Protein AF-0000000080721120 (afdb_homodimer)

Radius of gyration: 25.32 Å; Cα contacts (8 Å, |Δi|>4): 2034; chains: 2; bounding box: 53×66×63 Å

pLDDT: mean 97.7, std 1.68, range [83.12, 98.94]

Structure (mmCIF, N/CA/C/O backbone):
data_AF-0000000080721120-model_v1
#
loop_
_entity.id
_entity.type
_entity.pdbx_description
1 polymer 'Hydroxymethylglutaryl-CoA synthase'
#
loop_
_atom_site.group_PDB
_atom_site.id
_atom_site.type_symbol
_atom_site.label_atom_id
_atom_site.label_alt_id
_atom_site.label_comp_id
_atom_site.label_asym_id
_atom_site.label_entity_id
_atom_site.label_seq_id
_atom_site.pdbx_PDB_ins_code
_atom_site.Cartn_x
_atom_site.Cartn_y
_atom_site.Cartn_z
_atom_site.occupancy
_atom_site.B_iso_or_equiv
_atom_site.auth_seq_id
_atom_site.auth_comp_id
_atom_site.auth_asym_id
_atom_site.auth_atom_id
_atom_site.pdbx_PDB_model_num
ATOM 1 N N . MET A 1 1 ? 26.234 10.938 -1.074 1 83.12 1 MET A N 1
ATOM 2 C CA . MET A 1 1 ? 25.188 11.375 -1.995 1 83.12 1 MET A CA 1
ATOM 3 C C . MET A 1 1 ? 24.047 12.055 -1.243 1 83.12 1 MET A C 1
ATOM 5 O O . MET A 1 1 ? 23.625 11.586 -0.181 1 83.12 1 MET A O 1
ATOM 9 N N . LYS A 1 2 ? 23.641 13.203 -1.7 1 95.56 2 LYS A N 1
ATOM 10 C CA . LYS A 1 2 ? 22.578 13.984 -1.078 1 95.56 2 LYS A CA 1
ATOM 11 C C . LYS A 1 2 ? 21.219 13.672 -1.707 1 95.56 2 LYS A C 1
ATOM 13 O O . LYS A 1 2 ? 21.031 13.883 -2.906 1 95.56 2 LYS A O 1
ATOM 18 N N . VAL A 1 3 ? 20.359 13.062 -0.977 1 98.62 3 VAL A N 1
ATOM 19 C CA . VAL A 1 3 ? 19.016 12.734 -1.44 1 98.62 3 VAL A CA 1
ATOM 20 C C . VAL A 1 3 ? 17.984 13.406 -0.543 1 98.62 3 VAL A C 1
ATOM 22 O O . VAL A 1 3 ? 18.188 13.539 0.666 1 98.62 3 VAL A O 1
ATOM 25 N N . GLY A 1 4 ? 16.953 13.898 -1.173 1 98.81 4 GLY A N 1
ATOM 26 C CA . GLY A 1 4 ? 15.914 14.5 -0.346 1 98.81 4 GLY A CA 1
ATOM 27 C C . GLY A 1 4 ? 14.781 15.102 -1.154 1 98.81 4 GLY A C 1
ATOM 28 O O . GLY A 1 4 ? 14.492 14.648 -2.264 1 98.81 4 GLY A O 1
ATOM 29 N N . ILE A 1 5 ? 14.078 16.047 -0.546 1 98.94 5 ILE A N 1
ATOM 30 C CA . ILE A 1 5 ? 12.898 16.656 -1.138 1 98.94 5 ILE A CA 1
ATOM 31 C C . ILE A 1 5 ? 13.305 17.812 -2.047 1 98.94 5 ILE A C 1
ATOM 33 O O . ILE A 1 5 ? 13.938 18.766 -1.594 1 98.94 5 ILE A O 1
ATOM 37 N N . ASP A 1 6 ? 12.93 17.688 -3.316 1 98.88 6 ASP A N 1
ATOM 38 C CA . ASP A 1 6 ? 13.305 18.672 -4.328 1 98.88 6 ASP A CA 1
ATOM 39 C C . ASP A 1 6 ? 12.156 19.656 -4.59 1 98.88 6 ASP A C 1
ATOM 41 O O . ASP A 1 6 ? 12.398 20.828 -4.867 1 98.88 6 ASP A O 1
ATOM 45 N N . GLN A 1 7 ? 10.953 19.141 -4.625 1 98.88 7 GLN A N 1
ATOM 46 C CA . GLN A 1 7 ? 9.742 19.922 -4.824 1 98.88 7 GLN A CA 1
ATOM 47 C C . GLN A 1 7 ? 8.625 19.453 -3.891 1 98.88 7 GLN A C 1
ATOM 49 O O . GLN A 1 7 ? 8.609 18.297 -3.469 1 98.88 7 GLN A O 1
ATOM 54 N N . ILE A 1 8 ? 7.762 20.375 -3.58 1 98.88 8 ILE A N 1
ATOM 55 C CA . ILE A 1 8 ? 6.559 20.078 -2.811 1 98.88 8 ILE A CA 1
ATOM 56 C C . ILE A 1 8 ? 5.352 20.75 -3.467 1 98.88 8 ILE A C 1
ATOM 58 O O . ILE A 1 8 ? 5.414 21.922 -3.838 1 98.88 8 ILE A O 1
ATOM 62 N N . GLY A 1 9 ? 4.312 19.938 -3.727 1 98.75 9 GLY A N 1
ATOM 63 C CA . GLY A 1 9 ? 3.027 20.453 -4.172 1 98.75 9 GLY A CA 1
ATOM 64 C C . GLY A 1 9 ? 1.907 20.203 -3.182 1 98.75 9 GLY A C 1
ATOM 65 O O . GLY A 1 9 ? 1.893 19.156 -2.512 1 98.75 9 GLY A O 1
ATOM 66 N N . TYR A 1 10 ? 1 21.125 -3.156 1 97.94 10 TYR A N 1
ATOM 67 C CA . TYR A 1 10 ? -0.106 21.078 -2.205 1 97.94 10 TYR A CA 1
ATOM 68 C C . TYR A 1 10 ? -1.426 21.422 -2.891 1 97.94 10 TYR A C 1
ATOM 70 O O . TYR A 1 10 ? -1.459 22.203 -3.84 1 97.94 10 TYR A O 1
ATOM 78 N N . PHE A 1 11 ? -2.449 20.719 -2.482 1 98.75 11 PHE A N 1
ATOM 79 C CA . PHE A 1 11 ? -3.793 21.031 -2.961 1 98.75 11 PHE A CA 1
ATOM 80 C C . PHE A 1 11 ? -4.828 20.75 -1.877 1 98.75 11 PHE A C 1
ATOM 82 O O . PHE A 1 11 ? -4.699 19.781 -1.117 1 98.75 11 PHE A O 1
ATOM 89 N N . THR A 1 12 ? -5.824 21.609 -1.749 1 98.75 12 THR A N 1
ATOM 90 C CA . THR A 1 12 ? -7.016 21.406 -0.93 1 98.75 12 THR A CA 1
ATOM 91 C C . THR A 1 12 ? -8.273 21.844 -1.679 1 98.75 12 THR A C 1
ATOM 93 O O . THR A 1 12 ? -8.203 22.672 -2.584 1 98.75 12 THR A O 1
ATOM 96 N N . PRO A 1 13 ? -9.406 21.266 -1.405 1 98.06 13 PRO A N 1
ATOM 97 C CA . PRO A 1 13 ? -10.641 21.594 -2.121 1 98.06 13 PRO A CA 1
ATOM 98 C C . PRO A 1 13 ? -11.023 23.062 -1.999 1 98.06 13 PRO A C 1
ATOM 100 O O . PRO A 1 13 ? -10.539 23.766 -1.102 1 98.06 13 PRO A O 1
ATOM 103 N N . ASN A 1 14 ? -11.992 23.469 -2.803 1 98.44 14 ASN A N 1
ATOM 104 C CA . ASN A 1 14 ? -12.297 24.875 -2.934 1 98.44 14 ASN A CA 1
ATOM 105 C C . ASN A 1 14 ? -13.414 25.297 -1.982 1 98.44 14 ASN A C 1
ATOM 107 O O . ASN A 1 14 ? -14.062 26.328 -2.197 1 98.44 14 ASN A O 1
ATOM 111 N N . LYS A 1 15 ? -13.68 24.547 -0.916 1 98.88 15 LYS A N 1
ATOM 112 C CA . LYS A 1 15 ? -14.727 24.844 0.058 1 98.88 15 LYS A CA 1
ATOM 113 C C . LYS A 1 15 ? -14.234 24.609 1.483 1 98.88 15 LYS A C 1
ATOM 115 O O . LYS A 1 15 ? -13.375 23.75 1.715 1 98.88 15 LYS A O 1
ATOM 120 N N . TYR A 1 16 ? -14.781 25.328 2.42 1 98.75 16 TYR A N 1
ATOM 121 C CA . TYR A 1 16 ? -14.422 25.141 3.818 1 98.75 16 TYR A CA 1
ATOM 122 C C . TYR A 1 16 ? -15.57 25.531 4.742 1 98.75 16 TYR A C 1
ATOM 124 O O . TYR A 1 16 ? -16.516 26.188 4.312 1 98.75 16 TYR A O 1
ATOM 132 N N . VAL A 1 17 ? -15.477 25.016 5.934 1 98.5 17 VAL A N 1
ATOM 133 C CA . VAL A 1 17 ? -16.344 25.438 7.035 1 98.5 17 VAL A CA 1
ATOM 134 C C . VAL A 1 17 ? -15.523 26.203 8.07 1 98.5 17 VAL A C 1
ATOM 136 O O . VAL A 1 17 ? -14.391 25.828 8.383 1 98.5 17 VAL A O 1
ATOM 139 N N . ASP A 1 18 ? -16.141 27.266 8.516 1 98.69 18 ASP A N 1
ATOM 140 C CA . ASP A 1 18 ? -15.531 28.031 9.609 1 98.69 18 ASP A CA 1
ATOM 141 C C . ASP A 1 18 ? -15.758 27.344 10.953 1 98.69 18 ASP A C 1
ATOM 143 O O . ASP A 1 18 ? -16.891 27.016 11.305 1 98.69 18 ASP A O 1
ATOM 147 N N . MET A 1 19 ? -14.719 27.297 11.734 1 98.56 19 MET A N 1
ATOM 148 C CA . MET A 1 19 ? -14.82 26.484 12.945 1 98.56 19 MET A CA 1
ATOM 149 C C . MET A 1 19 ? -15.672 27.188 14 1 98.56 19 MET A C 1
ATOM 151 O O . MET A 1 19 ? -16.266 26.531 14.859 1 98.56 19 MET A O 1
ATOM 155 N N . VAL A 1 20 ? -15.695 28.484 13.961 1 98.75 20 VAL A N 1
ATOM 156 C CA . VAL A 1 20 ? -16.594 29.219 14.852 1 98.75 20 VAL A CA 1
ATOM 157 C C . VAL A 1 20 ? -18.047 28.891 14.508 1 98.75 20 VAL A C 1
ATOM 159 O O . VAL A 1 20 ? -18.859 28.641 15.398 1 98.75 20 VAL A O 1
ATOM 162 N N . ASP A 1 21 ? -18.359 28.922 13.172 1 98.75 21 ASP A N 1
ATOM 163 C CA . ASP A 1 21 ? -19.703 28.578 12.727 1 98.75 21 ASP A CA 1
ATOM 164 C C . ASP A 1 21 ? -20.062 27.156 13.141 1 98.75 21 ASP A C 1
ATOM 166 O O . ASP A 1 21 ? -21.188 26.891 13.57 1 98.75 21 ASP A O 1
ATOM 170 N N . LEU A 1 22 ? -19.125 26.25 13 1 98.81 22 LEU A N 1
ATOM 171 C CA . LEU A 1 22 ? -19.359 24.859 13.383 1 98.81 22 LEU A CA 1
ATOM 172 C C . LEU A 1 22 ? -19.609 24.75 14.883 1 98.81 22 LEU A C 1
ATOM 174 O O . LEU A 1 22 ? -20.516 24.016 15.312 1 98.81 22 LEU A O 1
ATOM 178 N N . ALA A 1 23 ? -18.781 25.422 15.656 1 98.62 23 ALA A N 1
ATOM 179 C CA . ALA A 1 23 ? -18.953 25.391 17.109 1 98.62 23 ALA A CA 1
ATOM 180 C C . ALA A 1 23 ? -20.344 25.875 17.5 1 98.62 23 ALA A C 1
ATOM 182 O O . ALA A 1 23 ? -21.016 25.25 18.344 1 98.62 23 ALA A O 1
ATOM 183 N N . HIS A 1 24 ? -20.766 26.922 16.891 1 98.56 24 HIS A N 1
ATOM 184 C CA . HIS A 1 24 ? -22.094 27.453 17.203 1 98.56 24 HIS A CA 1
ATOM 185 C C . HIS A 1 24 ? -23.188 26.453 16.812 1 98.56 24 HIS A C 1
ATOM 187 O O . HIS A 1 24 ? -24.125 26.219 17.594 1 98.56 24 HIS A O 1
ATOM 193 N N . ALA A 1 25 ? -23.047 25.906 15.656 1 98.44 25 ALA A N 1
ATOM 194 C CA . ALA A 1 25 ? -24.031 24.953 15.18 1 98.44 25 ALA A CA 1
ATOM 195 C C . ALA A 1 25 ? -24.094 23.719 16.078 1 98.44 25 ALA A C 1
ATOM 197 O O . ALA A 1 25 ? -25.109 23.047 16.156 1 98.44 25 ALA A O 1
ATOM 198 N N . ARG A 1 26 ? -22.984 23.469 16.781 1 98.25 26 ARG A N 1
ATOM 199 C CA . ARG A 1 26 ? -22.906 22.312 17.672 1 98.25 26 ARG A CA 1
ATOM 200 C C . ARG A 1 26 ? -23.141 22.719 19.125 1 98.25 26 ARG A C 1
ATOM 202 O O . ARG A 1 26 ? -22.953 21.922 20.047 1 98.25 26 ARG A O 1
ATOM 209 N N . ASN A 1 27 ? -23.438 23.859 19.359 1 98 27 ASN A N 1
ATOM 210 C CA . ASN A 1 27 ? -23.688 24.406 20.688 1 98 27 ASN A CA 1
ATOM 211 C C . ASN A 1 27 ? -22.469 24.266 21.594 1 98 27 ASN A C 1
ATOM 213 O O . ASN A 1 27 ? -22.594 23.812 22.734 1 98 27 ASN A O 1
ATOM 217 N N . GLN A 1 28 ? -21.359 24.531 20.984 1 98.06 28 GLN A N 1
ATOM 218 C CA . GLN A 1 28 ? -20.094 24.484 21.734 1 98.06 28 GLN A CA 1
ATOM 219 C C . GLN A 1 28 ? -19.453 25.875 21.797 1 98.06 28 GLN A C 1
ATOM 221 O O . GLN A 1 28 ? -19.703 26.719 20.938 1 98.06 28 GLN A O 1
ATOM 226 N N . ASP A 1 29 ? -18.641 26.094 22.812 1 98.25 29 ASP A N 1
ATOM 227 C CA . ASP A 1 29 ? -17.766 27.266 22.875 1 98.25 29 ASP A CA 1
ATOM 228 C C . ASP A 1 29 ? -16.75 27.25 21.734 1 98.25 29 ASP A C 1
ATOM 230 O O . ASP A 1 29 ? -15.992 26.297 21.594 1 98.25 29 ASP A O 1
ATOM 234 N N . PRO A 1 30 ? -16.766 28.312 20.906 1 98.31 30 PRO A N 1
ATOM 235 C CA . PRO A 1 30 ? -15.812 28.344 19.797 1 98.31 30 PRO A CA 1
ATOM 236 C C . PRO A 1 30 ? -14.375 28.094 20.25 1 98.31 30 PRO A C 1
ATOM 238 O O . PRO A 1 30 ? -13.57 27.531 19.484 1 98.31 30 PRO A O 1
ATOM 241 N N . ASN A 1 31 ? -14.047 28.422 21.422 1 98.31 31 ASN A N 1
ATOM 242 C CA . ASN A 1 31 ? -12.688 28.266 21.938 1 98.31 31 ASN A CA 1
ATOM 243 C C . ASN A 1 31 ? -12.32 26.797 22.078 1 98.31 31 ASN A C 1
ATOM 245 O O . ASN A 1 31 ? -11.141 26.438 22.094 1 98.31 31 ASN A O 1
ATOM 249 N N . LYS A 1 32 ? -13.258 25.953 22.297 1 97.81 32 LYS A N 1
ATOM 250 C CA . LYS A 1 32 ? -12.992 24.516 22.297 1 97.81 32 LYS A CA 1
ATOM 251 C C . LYS A 1 32 ? -12.383 24.062 20.969 1 97.81 32 LYS A C 1
ATOM 253 O O . LYS A 1 32 ? -11.531 23.172 20.953 1 97.81 32 LYS A O 1
ATOM 258 N N . PHE A 1 33 ? -12.82 24.688 19.906 1 98.06 33 PHE A N 1
ATOM 259 C CA . PHE A 1 33 ? -12.32 24.312 18.578 1 98.06 33 PHE A CA 1
ATOM 260 C C . PHE A 1 33 ? -11.078 25.125 18.219 1 98.06 33 PHE A C 1
ATOM 262 O O . PHE A 1 33 ? -10.086 24.562 17.766 1 98.06 33 PHE A O 1
ATOM 269 N N . LEU A 1 34 ? -11.078 26.453 18.484 1 98.06 34 LEU A N 1
ATOM 270 C CA . LEU A 1 34 ? -10.016 27.359 18.062 1 98.06 34 LEU A CA 1
ATOM 271 C C . LEU A 1 34 ? -8.766 27.156 18.906 1 98.06 34 LEU A C 1
ATOM 273 O O . LEU A 1 34 ? -7.645 27.234 18.391 1 98.06 34 LEU A O 1
ATOM 277 N N . ILE A 1 35 ? -8.961 26.969 20.234 1 97.25 35 ILE A N 1
ATOM 278 C CA . ILE A 1 35 ? -7.84 26.844 21.156 1 97.25 35 ILE A CA 1
ATOM 279 C C . ILE A 1 35 ? -7.672 25.375 21.562 1 97.25 35 ILE A C 1
ATOM 281 O O . ILE A 1 35 ? -6.57 24.828 21.5 1 97.25 35 ILE A O 1
ATOM 285 N N . GLY A 1 36 ? -8.703 24.703 21.953 1 97.06 36 GLY A N 1
ATOM 286 C CA . GLY A 1 36 ? -8.664 23.344 22.453 1 97.06 36 GLY A CA 1
ATOM 287 C C . GLY A 1 36 ? -8.211 22.344 21.406 1 97.06 36 GLY A C 1
ATOM 288 O O . GLY A 1 36 ? -7.504 21.375 21.734 1 97.06 36 GLY A O 1
ATOM 289 N N . ILE A 1 37 ? -8.648 22.531 20.203 1 96.94 37 ILE A N 1
ATOM 290 C CA . ILE A 1 37 ? -8.273 21.672 19.078 1 96.94 37 ILE A CA 1
ATOM 291 C C . ILE A 1 37 ? -7.195 22.359 18.234 1 96.94 37 ILE A C 1
ATOM 293 O O . ILE A 1 37 ? -6.266 21.719 17.75 1 96.94 37 ILE A O 1
ATOM 297 N N . GLY A 1 38 ? -7.309 23.641 18.125 1 98.06 38 GLY A N 1
ATOM 298 C CA . GLY A 1 38 ? -6.336 24.438 17.391 1 98.06 38 GLY A CA 1
ATOM 299 C C . GLY A 1 38 ? -6.652 24.531 15.906 1 98.06 38 GLY A C 1
ATOM 300 O O . GLY A 1 38 ? -5.75 24.688 15.078 1 98.06 38 GLY A O 1
ATOM 301 N N . GLN A 1 39 ? -8 24.438 15.516 1 98.31 39 GLN A N 1
ATOM 302 C CA . GLN A 1 39 ? -8.414 24.5 14.117 1 98.31 39 GLN A CA 1
ATOM 303 C C . GLN A 1 39 ? -9.227 25.75 13.836 1 98.31 39 GLN A C 1
ATOM 305 O O . GLN A 1 39 ? -10.078 26.141 14.633 1 98.31 39 GLN A O 1
ATOM 310 N N . LYS A 1 40 ? -8.922 26.375 12.703 1 98.69 40 LYS A N 1
ATOM 311 C CA . LYS A 1 40 ? -9.602 27.609 12.336 1 98.69 40 LYS A CA 1
ATOM 312 C C . LYS A 1 40 ? -10.641 27.359 11.25 1 98.69 40 LYS A C 1
ATOM 314 O O . LYS A 1 40 ? -11.727 27.938 11.273 1 98.69 40 LYS A O 1
ATOM 319 N N . LYS A 1 41 ? -10.289 26.609 10.281 1 98.75 41 LYS A N 1
ATOM 320 C CA . LYS A 1 41 ? -11.156 26.203 9.18 1 98.75 41 LYS A CA 1
ATOM 321 C C . LYS A 1 41 ? -11.031 24.719 8.898 1 98.75 41 LYS A C 1
ATOM 323 O O . LYS A 1 41 ? -10.094 24.062 9.359 1 98.75 41 LYS A O 1
ATOM 328 N N . MET A 1 42 ? -11.984 24.172 8.242 1 98.69 42 MET A N 1
ATOM 329 C CA . MET A 1 42 ? -12.023 22.766 7.84 1 98.69 42 MET A CA 1
ATOM 330 C C . MET A 1 42 ? -12.352 22.641 6.355 1 98.69 42 MET A C 1
ATOM 332 O O . MET A 1 42 ? -13.422 23.062 5.914 1 98.69 42 MET A O 1
ATOM 336 N N . SER A 1 43 ? -11.438 22.109 5.609 1 98.81 43 SER A N 1
ATOM 337 C CA . SER A 1 43 ? -11.672 21.922 4.184 1 98.81 43 SER A CA 1
ATOM 338 C C . SER A 1 43 ? -12.719 20.844 3.938 1 98.81 43 SER A C 1
ATOM 340 O O . SER A 1 43 ? -12.758 19.828 4.648 1 98.81 43 SER A O 1
ATOM 342 N N . VAL A 1 44 ? -13.57 21.094 2.947 1 98.75 44 VAL A N 1
ATOM 343 C CA . VAL A 1 44 ? -14.656 20.172 2.613 1 98.75 44 VAL A CA 1
ATOM 344 C C . VAL A 1 44 ? -14.539 19.75 1.152 1 98.75 44 VAL A C 1
ATOM 346 O O . VAL A 1 44 ? -14.531 20.594 0.251 1 98.75 44 VAL A O 1
ATOM 349 N N . ALA A 1 45 ? -14.383 18.484 0.951 1 98.12 45 ALA A N 1
ATOM 350 C CA . ALA A 1 45 ? -14.359 17.938 -0.402 1 98.12 45 ALA A CA 1
ATOM 351 C C . ALA A 1 45 ? -15.758 17.516 -0.849 1 98.12 45 ALA A C 1
ATOM 353 O O . ALA A 1 45 ? -16.406 16.688 -0.208 1 98.12 45 ALA A O 1
ATOM 354 N N . ASP A 1 46 ? -16.25 18.125 -1.881 1 98.06 46 ASP A N 1
ATOM 355 C CA . ASP A 1 46 ? -17.5 17.625 -2.439 1 98.06 46 ASP A CA 1
ATOM 356 C C . ASP A 1 46 ? -17.281 16.359 -3.266 1 98.06 46 ASP A C 1
ATOM 358 O O . ASP A 1 46 ? -16.141 15.93 -3.443 1 98.06 46 ASP A O 1
ATOM 362 N N . PRO A 1 47 ? -18.266 15.695 -3.797 1 97.19 47 PRO A N 1
ATOM 363 C CA . PRO A 1 47 ? -18.141 14.375 -4.422 1 97.19 47 PRO A CA 1
ATOM 364 C C . PRO A 1 47 ? -17.219 14.391 -5.637 1 97.19 47 PRO A C 1
ATOM 366 O O . PRO A 1 47 ? -16.75 13.336 -6.086 1 97.19 47 PRO A O 1
ATOM 369 N N . THR A 1 48 ? -16.891 15.547 -6.176 1 97.94 48 THR A N 1
ATOM 370 C CA . THR A 1 48 ? -16.078 15.602 -7.379 1 97.94 48 THR A CA 1
ATOM 371 C C . THR A 1 48 ? -14.594 15.68 -7.023 1 97.94 48 THR A C 1
ATOM 373 O O . THR A 1 48 ? -13.734 15.625 -7.906 1 97.94 48 THR A O 1
ATOM 376 N N . GLN A 1 49 ? -14.258 15.82 -5.781 1 97.62 49 GLN A N 1
ATOM 377 C CA . GLN A 1 49 ? -12.867 15.789 -5.344 1 97.62 49 GLN A CA 1
ATOM 378 C C . GLN A 1 49 ? -12.602 14.594 -4.434 1 97.62 49 GLN A C 1
ATOM 380 O O . GLN A 1 49 ? -13.211 14.469 -3.369 1 97.62 49 GLN A O 1
ATOM 385 N N . ASP A 1 50 ? -11.781 13.727 -4.906 1 97.62 50 ASP A N 1
ATOM 386 C CA . ASP A 1 50 ? -11.383 12.578 -4.094 1 97.62 50 ASP A CA 1
ATOM 387 C C . ASP A 1 50 ? -9.859 12.5 -3.959 1 97.62 50 ASP A C 1
ATOM 389 O O . ASP A 1 50 ? -9.148 13.43 -4.348 1 97.62 50 ASP A O 1
ATOM 393 N N . ALA A 1 51 ? -9.375 11.5 -3.295 1 98.25 51 ALA A N 1
ATOM 394 C CA . ALA A 1 51 ? -7.949 11.375 -3.016 1 98.25 51 ALA A CA 1
ATOM 395 C C . ALA A 1 51 ? -7.129 11.453 -4.301 1 98.25 51 ALA A C 1
ATOM 397 O O . ALA A 1 51 ? -6.086 12.109 -4.344 1 98.25 51 ALA A O 1
ATOM 398 N N . VAL A 1 52 ? -7.602 10.789 -5.375 1 98.69 52 VAL A N 1
ATOM 399 C CA . VAL A 1 52 ? -6.855 10.711 -6.625 1 98.69 52 VAL A CA 1
ATOM 400 C C . VAL A 1 52 ? -6.805 12.086 -7.285 1 98.69 52 VAL A C 1
ATOM 402 O O . VAL A 1 52 ? -5.727 12.57 -7.645 1 98.69 52 VAL A O 1
ATOM 405 N N . SER A 1 53 ? -7.973 12.734 -7.434 1 98.69 53 SER A N 1
ATOM 406 C CA . SER A 1 53 ? -7.996 14.039 -8.086 1 98.69 53 SER A CA 1
ATOM 407 C C . SER A 1 53 ? -7.176 15.062 -7.305 1 98.69 53 SER A C 1
ATOM 409 O O . SER A 1 53 ? -6.453 15.867 -7.895 1 98.69 53 SER A O 1
ATOM 411 N N . MET A 1 54 ? -7.246 15.039 -5.996 1 98.81 54 MET A N 1
ATOM 412 C CA . MET A 1 54 ? -6.453 15.961 -5.191 1 98.81 54 MET A CA 1
ATOM 413 C C . MET A 1 54 ? -4.965 15.688 -5.355 1 98.81 54 MET A C 1
ATOM 415 O O . MET A 1 54 ? -4.156 16.609 -5.402 1 98.81 54 MET A O 1
ATOM 419 N N . GLY A 1 55 ? -4.625 14.383 -5.418 1 98.88 55 GLY A N 1
ATOM 420 C CA . GLY A 1 55 ? -3.232 14.031 -5.645 1 98.88 55 GLY A CA 1
ATOM 421 C C . GLY A 1 55 ? -2.697 14.531 -6.973 1 98.88 55 GLY A C 1
ATOM 422 O O . GLY A 1 55 ? -1.568 15.016 -7.051 1 98.88 55 GLY A O 1
ATOM 423 N N . ILE A 1 56 ? -3.527 14.391 -8.023 1 98.88 56 ILE A N 1
ATOM 424 C CA . ILE A 1 56 ? -3.16 14.914 -9.336 1 98.88 56 ILE A CA 1
ATOM 425 C C . ILE A 1 56 ? -2.914 16.422 -9.242 1 98.88 56 ILE A C 1
ATOM 427 O O . ILE A 1 56 ? -1.865 16.906 -9.672 1 98.88 56 ILE A O 1
ATOM 431 N N . ASN A 1 57 ? -3.846 17.109 -8.656 1 98.88 57 ASN A N 1
ATOM 432 C CA . ASN A 1 57 ? -3.787 18.562 -8.586 1 98.88 57 ASN A CA 1
ATOM 433 C C . ASN A 1 57 ? -2.592 19.047 -7.762 1 98.88 57 ASN A C 1
ATOM 435 O O . ASN A 1 57 ? -1.976 20.062 -8.078 1 98.88 57 ASN A O 1
ATOM 439 N N . ALA A 1 58 ? -2.266 18.344 -6.68 1 98.88 58 ALA A N 1
ATOM 440 C CA . ALA A 1 58 ? -1.093 18.703 -5.883 1 98.88 58 ALA A CA 1
ATOM 441 C C . ALA A 1 58 ? 0.188 18.562 -6.703 1 98.88 58 ALA A C 1
ATOM 443 O O . ALA A 1 58 ? 1.086 19.406 -6.605 1 98.88 58 ALA A O 1
ATOM 444 N N . THR A 1 59 ? 0.274 17.516 -7.48 1 98.94 59 THR A N 1
ATOM 445 C CA . THR A 1 59 ? 1.484 17.234 -8.25 1 98.94 59 THR A CA 1
ATOM 446 C C . THR A 1 59 ? 1.625 18.219 -9.406 1 98.94 59 THR A C 1
ATOM 448 O O . THR A 1 59 ? 2.738 18.609 -9.766 1 98.94 59 THR A O 1
ATOM 451 N N . LEU A 1 60 ? 0.499 18.656 -9.93 1 98.25 60 LEU A N 1
ATOM 452 C CA . LEU A 1 60 ? 0.504 19.609 -11.039 1 98.25 60 LEU A CA 1
ATOM 453 C C . LEU A 1 60 ? 1.125 20.938 -10.625 1 98.25 60 LEU A C 1
ATOM 455 O O . LEU A 1 60 ? 1.529 21.719 -11.477 1 98.25 60 LEU A O 1
ATOM 459 N N . ARG A 1 61 ? 1.245 21.156 -9.32 1 97.81 61 ARG A N 1
ATOM 460 C CA . ARG A 1 61 ? 1.819 22.406 -8.812 1 97.81 61 ARG A CA 1
ATOM 461 C C . ARG A 1 61 ? 3.289 22.516 -9.195 1 97.81 61 ARG A C 1
ATOM 463 O O . ARG A 1 61 ? 3.836 23.625 -9.234 1 97.81 61 ARG A O 1
ATOM 470 N N . TYR A 1 62 ? 3.953 21.359 -9.492 1 98.25 62 TYR A N 1
ATOM 471 C CA . TYR A 1 62 ? 5.375 21.469 -9.789 1 98.25 62 TYR A CA 1
ATOM 472 C C . TYR A 1 62 ? 5.75 20.625 -11 1 98.25 62 TYR A C 1
ATOM 474 O O . TYR A 1 62 ? 6.918 20.578 -11.391 1 98.25 62 TYR A O 1
ATOM 482 N N . ILE A 1 63 ? 4.836 19.953 -11.656 1 98.19 63 ILE A N 1
ATOM 483 C CA . ILE A 1 63 ? 5.137 18.938 -12.656 1 98.19 63 ILE A CA 1
ATOM 484 C C . ILE A 1 63 ? 5.828 19.578 -13.859 1 98.19 63 ILE A C 1
ATOM 486 O O . ILE A 1 63 ? 6.656 18.953 -14.516 1 98.19 63 ILE A O 1
ATOM 490 N N . ASP A 1 64 ? 5.539 20.828 -14.125 1 96.75 64 ASP A N 1
ATOM 491 C CA . ASP A 1 64 ? 6.121 21.531 -15.266 1 96.75 64 ASP A CA 1
ATOM 492 C C . ASP A 1 64 ? 7.531 22.016 -14.945 1 96.75 64 ASP A C 1
ATOM 494 O O . ASP A 1 64 ? 8.25 22.484 -15.836 1 96.75 64 ASP A O 1
ATOM 498 N N . LYS A 1 65 ? 7.977 21.891 -13.688 1 96.5 65 LYS A N 1
ATOM 499 C CA . LYS A 1 65 ? 9.289 22.375 -13.258 1 96.5 65 LYS A CA 1
ATOM 500 C C . LYS A 1 65 ? 10.312 21.25 -13.258 1 96.5 65 LYS A C 1
ATOM 502 O O . LYS A 1 65 ? 11.492 21.469 -12.992 1 96.5 65 LYS A O 1
ATOM 507 N N . ILE A 1 66 ? 9.844 20.062 -13.586 1 97.38 66 ILE A N 1
ATOM 508 C CA . ILE A 1 66 ? 10.766 18.938 -13.469 1 97.38 66 ILE A CA 1
ATOM 509 C C . ILE A 1 66 ? 10.891 18.234 -14.812 1 97.38 66 ILE A C 1
ATOM 511 O O . ILE A 1 66 ? 10.062 18.438 -15.703 1 97.38 66 ILE A O 1
ATOM 515 N N . ASP A 1 67 ? 11.961 17.453 -14.984 1 97.88 67 ASP A N 1
ATOM 516 C CA . ASP A 1 67 ? 12.125 16.562 -16.125 1 97.88 67 ASP A CA 1
ATOM 517 C C . ASP A 1 67 ? 11.367 15.258 -15.914 1 97.88 67 ASP A C 1
ATOM 519 O O . ASP A 1 67 ? 11.891 14.32 -15.312 1 97.88 67 ASP A O 1
ATOM 523 N N . LYS A 1 68 ? 10.227 15.125 -16.5 1 97.62 68 LYS A N 1
ATOM 524 C CA . LYS A 1 68 ? 9.359 13.969 -16.297 1 97.62 68 LYS A CA 1
ATOM 525 C C . LYS A 1 68 ? 10.047 12.68 -16.734 1 97.62 68 LYS A C 1
ATOM 527 O O . LYS A 1 68 ? 9.727 11.602 -16.25 1 97.62 68 LYS A O 1
ATOM 532 N N . SER A 1 69 ? 10.914 12.758 -17.641 1 97.81 69 SER A N 1
ATOM 533 C CA . SER A 1 69 ? 11.562 11.57 -18.188 1 97.81 69 SER A CA 1
ATOM 534 C C . SER A 1 69 ? 12.477 10.914 -17.172 1 97.81 69 SER A C 1
ATOM 536 O O . SER A 1 69 ? 12.875 9.758 -17.328 1 97.81 69 SER A O 1
ATOM 538 N N . LYS A 1 70 ? 12.797 11.648 -16.078 1 98.31 70 LYS A N 1
ATOM 539 C CA . LYS A 1 70 ? 13.688 11.125 -15.055 1 98.31 70 LYS A CA 1
ATOM 540 C C . LYS A 1 70 ? 12.898 10.43 -13.945 1 98.31 70 LYS A C 1
ATOM 542 O O . LYS A 1 70 ? 13.477 9.734 -13.109 1 98.31 70 LYS A O 1
ATOM 547 N N . VAL A 1 71 ? 11.609 10.594 -14.008 1 98.75 71 VAL A N 1
ATOM 548 C CA . VAL A 1 71 ? 10.797 9.969 -12.969 1 98.75 71 VAL A CA 1
ATOM 549 C C . VAL A 1 71 ? 10.797 8.453 -13.156 1 98.75 71 VAL A C 1
ATOM 551 O O . VAL A 1 71 ? 10.438 7.953 -14.227 1 98.75 71 VAL A O 1
ATOM 554 N N . GLY A 1 72 ? 11.211 7.73 -12.141 1 98.56 72 GLY A N 1
ATOM 555 C CA . GLY A 1 72 ? 11.258 6.281 -12.234 1 98.56 72 GLY A CA 1
ATOM 556 C C . GLY A 1 72 ? 10.305 5.59 -11.273 1 98.56 72 GLY A C 1
ATOM 557 O O . GLY A 1 72 ? 10.031 4.395 -11.422 1 98.56 72 GLY A O 1
ATOM 558 N N . LEU A 1 73 ? 9.781 6.344 -10.32 1 98.81 73 LEU A N 1
ATOM 559 C CA . LEU A 1 73 ? 8.953 5.766 -9.266 1 98.81 73 LEU A CA 1
ATOM 560 C C . LEU A 1 73 ? 7.836 6.719 -8.867 1 98.81 73 LEU A C 1
ATOM 562 O O . LEU A 1 73 ? 8.07 7.918 -8.68 1 98.81 73 LEU A O 1
ATOM 566 N N . LEU A 1 74 ? 6.613 6.254 -8.836 1 98.94 74 LEU A N 1
ATOM 567 C CA . LEU A 1 74 ? 5.445 6.992 -8.367 1 98.94 74 LEU A CA 1
ATOM 568 C C . LEU A 1 74 ? 4.715 6.223 -7.273 1 98.94 74 LEU A C 1
ATOM 570 O O . LEU A 1 74 ? 4.211 5.121 -7.512 1 98.94 74 LEU A O 1
ATOM 574 N N . ILE A 1 75 ? 4.664 6.797 -6.07 1 98.94 75 ILE A N 1
ATOM 575 C CA . ILE A 1 75 ? 4.012 6.148 -4.938 1 98.94 75 ILE A CA 1
ATOM 576 C C . ILE A 1 75 ? 2.846 7.004 -4.453 1 98.94 75 ILE A C 1
ATOM 578 O O . ILE A 1 75 ? 2.998 8.211 -4.25 1 98.94 75 ILE A O 1
ATOM 582 N N . PHE A 1 76 ? 1.725 6.391 -4.328 1 98.88 76 PHE A N 1
ATOM 583 C CA . PHE A 1 76 ? 0.519 7.039 -3.826 1 98.88 76 PHE A CA 1
ATOM 584 C C . PHE A 1 76 ? 0.166 6.52 -2.438 1 98.88 76 PHE A C 1
ATOM 586 O O . PHE A 1 76 ? -0.226 5.359 -2.283 1 98.88 76 PHE A O 1
ATOM 593 N N . GLY A 1 77 ? 0.359 7.348 -1.362 1 98.69 77 GLY A N 1
ATOM 594 C CA . GLY A 1 77 ? -0.053 7.02 -0.008 1 98.69 77 GLY A CA 1
ATOM 595 C C . GLY A 1 77 ? -1.416 7.578 0.354 1 98.69 77 GLY A C 1
ATOM 596 O O . GLY A 1 77 ? -1.651 8.781 0.233 1 98.69 77 GLY A O 1
ATOM 597 N N . THR A 1 78 ? -2.346 6.699 0.836 1 98.12 78 THR A N 1
ATOM 598 C CA . THR A 1 78 ? -3.678 7.18 1.191 1 98.12 78 THR A CA 1
ATOM 599 C C . THR A 1 78 ? -4.312 6.281 2.25 1 98.12 78 THR A C 1
ATOM 601 O O . THR A 1 78 ? -4.035 5.078 2.297 1 98.12 78 THR A O 1
ATOM 604 N N . GLU A 1 79 ? -5.043 6.879 3.15 1 95 79 GLU A N 1
ATOM 605 C CA . GLU A 1 79 ? -5.918 6.18 4.09 1 95 79 GLU A CA 1
ATOM 606 C C . GLU A 1 79 ? -7.227 5.766 3.424 1 95 79 GLU A C 1
ATOM 608 O O . GLU A 1 79 ? -7.797 4.727 3.756 1 95 79 GLU A O 1
ATOM 613 N N . SER A 1 80 ? -7.672 6.445 2.41 1 87.38 80 SER A N 1
ATOM 614 C CA . SER A 1 80 ? -8.977 6.297 1.766 1 87.38 80 SER A CA 1
ATOM 615 C C . SER A 1 80 ? -8.82 5.898 0.301 1 87.38 80 SER A C 1
ATOM 617 O O . SER A 1 80 ? -9.094 6.703 -0.595 1 87.38 80 SER A O 1
ATOM 619 N N . SER A 1 81 ? -8.469 4.633 0.154 1 93.25 81 SER A N 1
ATOM 620 C CA . SER A 1 81 ? -8.305 4.176 -1.223 1 93.25 81 SER A CA 1
ATOM 621 C C . SER A 1 81 ? -9.633 4.172 -1.967 1 93.25 81 SER A C 1
ATOM 623 O O . SER A 1 81 ? -10.695 4.016 -1.356 1 93.25 81 SER A O 1
ATOM 625 N N . VAL A 1 82 ? -9.578 4.312 -3.279 1 94.81 82 VAL A N 1
ATOM 626 C CA . VAL A 1 82 ? -10.805 4.457 -4.062 1 94.81 82 VAL A CA 1
ATOM 627 C C . VAL A 1 82 ? -11.172 3.115 -4.691 1 94.81 82 VAL A C 1
ATOM 629 O O . VAL A 1 82 ? -12.266 2.967 -5.254 1 94.81 82 VAL A O 1
ATOM 632 N N . ASP A 1 83 ? -10.312 2.188 -4.609 1 95.94 83 ASP A N 1
ATOM 633 C CA . ASP A 1 83 ? -10.445 0.855 -5.188 1 95.94 83 ASP A CA 1
ATOM 634 C C . ASP A 1 83 ? -9.641 -0.172 -4.395 1 95.94 83 ASP A C 1
ATOM 636 O O . ASP A 1 83 ? -8.562 0.14 -3.879 1 95.94 83 ASP A O 1
ATOM 640 N N . GLN A 1 84 ? -10.156 -1.43 -4.312 1 95.25 84 GLN A N 1
ATOM 641 C CA . GLN A 1 84 ? -9.453 -2.459 -3.547 1 95.25 84 GLN A CA 1
ATOM 642 C C . GLN A 1 84 ? -8.312 -3.064 -4.355 1 95.25 84 GLN A C 1
ATOM 644 O O . GLN A 1 84 ? -7.391 -3.658 -3.791 1 95.25 84 GLN A O 1
ATOM 649 N N . SER A 1 85 ? -8.398 -2.93 -5.652 1 96.38 85 SER A N 1
ATOM 650 C CA . SER A 1 85 ? -7.434 -3.615 -6.508 1 96.38 85 SER A CA 1
ATOM 651 C C . SER A 1 85 ? -6.535 -2.619 -7.238 1 96.38 85 SER A C 1
ATOM 653 O O . SER A 1 85 ? -5.312 -2.666 -7.102 1 96.38 85 SER A O 1
ATOM 655 N N . LYS A 1 86 ? -7.137 -1.728 -7.957 1 96.5 86 LYS A N 1
ATOM 656 C CA . LYS A 1 86 ? -6.387 -0.777 -8.773 1 96.5 86 LYS A CA 1
ATOM 657 C C . LYS A 1 86 ? -5.863 0.381 -7.926 1 96.5 86 LYS A C 1
ATOM 659 O O . LYS A 1 86 ? -6.625 1.006 -7.184 1 96.5 86 LYS A O 1
ATOM 664 N N . SER A 1 87 ? -4.617 0.662 -8.039 1 97.06 87 SER A N 1
ATOM 665 C CA . SER A 1 87 ? -3.99 1.738 -7.277 1 97.06 87 SER A CA 1
ATOM 666 C C . SER A 1 87 ? -4.395 3.105 -7.82 1 97.06 87 SER A C 1
ATOM 668 O O . SER A 1 87 ? -4.613 3.262 -9.023 1 97.06 87 SER A O 1
ATOM 670 N N . GLY A 1 88 ? -4.426 4.078 -6.91 1 97.44 88 GLY A N 1
ATOM 671 C CA . GLY A 1 88 ? -4.629 5.461 -7.32 1 97.44 88 GLY A CA 1
ATOM 672 C C . GLY A 1 88 ? -3.479 6.016 -8.141 1 97.44 88 GLY A C 1
ATOM 673 O O . GLY A 1 88 ? -3.674 6.91 -8.961 1 97.44 88 GLY A O 1
ATOM 674 N N . SER A 1 89 ? -2.309 5.434 -7.98 1 98.25 89 SER A N 1
ATOM 675 C CA . SER A 1 89 ? -1.104 5.926 -8.641 1 98.25 89 SER A CA 1
ATOM 676 C C . SER A 1 89 ? -1.229 5.832 -10.156 1 98.25 89 SER A C 1
ATOM 678 O O . SER A 1 89 ? -0.676 6.664 -10.883 1 98.25 89 SER A O 1
ATOM 680 N N . LEU A 1 90 ? -1.94 4.852 -10.672 1 98.06 90 LEU A N 1
ATOM 681 C CA . LEU A 1 90 ? -2.033 4.68 -12.117 1 98.06 90 LEU A CA 1
ATOM 682 C C . LEU A 1 90 ? -2.9 5.766 -12.734 1 98.06 90 LEU A C 1
ATOM 684 O O . LEU A 1 90 ? -2.635 6.215 -13.859 1 98.06 90 LEU A O 1
ATOM 688 N N . PHE A 1 91 ? -3.982 6.211 -12.023 1 97.94 91 PHE A N 1
ATOM 689 C CA . PHE A 1 91 ? -4.766 7.352 -12.477 1 97.94 91 PHE A CA 1
ATOM 690 C C . PHE A 1 91 ? -3.908 8.609 -12.523 1 97.94 91 PHE A C 1
ATOM 692 O O . PHE A 1 91 ? -3.975 9.383 -13.477 1 97.94 91 PHE A O 1
ATOM 699 N N . VAL A 1 92 ? -3.121 8.773 -11.469 1 98.56 92 VAL A N 1
ATOM 700 C CA . VAL A 1 92 ? -2.252 9.945 -11.375 1 98.56 92 VAL A CA 1
ATOM 701 C C . VAL A 1 92 ? -1.23 9.914 -12.516 1 98.56 92 VAL A C 1
ATOM 703 O O . VAL A 1 92 ? -0.99 10.938 -13.164 1 98.56 92 VAL A O 1
ATOM 706 N N . LYS A 1 93 ? -0.602 8.789 -12.688 1 98.19 93 LYS A N 1
ATOM 707 C CA . LYS A 1 93 ? 0.414 8.641 -13.727 1 98.19 93 LYS A CA 1
ATOM 708 C C . LYS A 1 93 ? -0.13 9.039 -15.094 1 98.19 93 LYS A C 1
ATOM 710 O O . LYS A 1 93 ? 0.53 9.766 -15.844 1 98.19 93 LYS A O 1
ATOM 715 N N . SER A 1 94 ? -1.297 8.523 -15.352 1 97.56 94 SER A N 1
ATOM 716 C CA . SER A 1 94 ? -1.937 8.828 -16.625 1 97.56 94 SER A CA 1
ATOM 717 C C . SER A 1 94 ? -2.221 10.32 -16.766 1 97.56 94 SER A C 1
ATOM 719 O O . SER A 1 94 ? -1.945 10.922 -17.797 1 97.56 94 SER A O 1
ATOM 721 N N . ALA A 1 95 ? -2.779 10.906 -15.75 1 98 95 ALA A N 1
ATOM 722 C CA . ALA A 1 95 ? -3.129 12.328 -15.758 1 98 95 ALA A CA 1
ATOM 723 C C . ALA A 1 95 ? -1.89 13.195 -15.953 1 98 95 ALA A C 1
ATOM 725 O O . ALA A 1 95 ? -1.951 14.234 -16.609 1 98 95 ALA A O 1
ATOM 726 N N . LEU A 1 96 ? -0.766 12.789 -15.367 1 98.19 96 LEU A N 1
ATOM 727 C CA . LEU A 1 96 ? 0.464 13.57 -15.414 1 98.19 96 LEU A CA 1
ATOM 728 C C . LEU A 1 96 ? 1.234 13.289 -16.703 1 98.19 96 LEU A C 1
ATOM 730 O O . LEU A 1 96 ? 2.188 14.008 -17.016 1 98.19 96 LEU A O 1
ATOM 734 N N . GLY A 1 97 ? 0.871 12.258 -17.484 1 97.69 97 GLY A N 1
ATOM 735 C CA . GLY A 1 97 ? 1.577 11.891 -18.703 1 97.69 97 GLY A CA 1
ATOM 736 C C . GLY A 1 97 ? 2.967 11.344 -18.438 1 97.69 97 GLY A C 1
ATOM 737 O O . GLY A 1 97 ? 3.916 11.672 -19.156 1 97.69 97 GLY A O 1
ATOM 738 N N . LEU A 1 98 ? 3.113 10.523 -17.406 1 98.31 98 LEU A N 1
ATOM 739 C CA . LEU A 1 98 ? 4.422 9.961 -17.078 1 98.31 98 LEU A CA 1
ATOM 740 C C . LEU A 1 98 ? 4.746 8.789 -18 1 98.31 98 LEU A C 1
ATOM 742 O O . LEU A 1 98 ? 3.838 8.141 -18.531 1 98.31 98 LEU A O 1
ATOM 746 N N . ASP A 1 99 ? 6.008 8.492 -18.109 1 97.62 99 ASP A N 1
ATOM 747 C CA . ASP A 1 99 ? 6.52 7.434 -18.969 1 97.62 99 ASP A CA 1
ATOM 748 C C . ASP A 1 99 ? 5.98 6.07 -18.531 1 97.62 99 ASP A C 1
ATOM 750 O O . ASP A 1 99 ? 5.855 5.793 -17.344 1 97.62 99 ASP A O 1
ATOM 754 N N . PRO A 1 100 ? 5.625 5.164 -19.453 1 97.12 100 PRO A N 1
ATOM 755 C CA . PRO A 1 100 ? 5.082 3.844 -19.125 1 97.12 100 PRO A CA 1
ATOM 756 C C . PRO A 1 100 ? 6.043 3 -18.297 1 97.12 100 PRO A C 1
ATOM 758 O O . PRO A 1 100 ? 5.633 2.008 -17.688 1 97.12 100 PRO A O 1
ATOM 761 N N . THR A 1 101 ? 7.273 3.357 -18.234 1 97.25 101 THR A N 1
ATOM 762 C CA . THR A 1 101 ? 8.258 2.539 -17.531 1 97.25 101 THR A CA 1
ATOM 763 C C . THR A 1 101 ? 8.32 2.916 -16.062 1 97.25 101 THR A C 1
ATOM 765 O O . THR A 1 101 ? 9.055 2.297 -15.281 1 97.25 101 THR A O 1
ATOM 768 N N . VAL A 1 102 ? 7.543 3.93 -15.672 1 98.06 102 VAL A N 1
ATOM 769 C CA . VAL A 1 102 ? 7.52 4.344 -14.273 1 98.06 102 VAL A CA 1
ATOM 770 C C . VAL A 1 102 ? 6.836 3.273 -13.43 1 98.06 102 VAL A C 1
ATOM 772 O O . VAL A 1 102 ? 5.703 2.875 -13.719 1 98.06 102 VAL A O 1
ATOM 775 N N . ARG A 1 103 ? 7.527 2.705 -12.438 1 98.06 103 ARG A N 1
ATOM 776 C CA . ARG A 1 103 ? 6.879 1.825 -11.469 1 98.06 103 ARG A CA 1
ATOM 777 C C . ARG A 1 103 ? 5.898 2.6 -10.594 1 98.06 103 ARG A C 1
ATOM 779 O O . ARG A 1 103 ? 6.23 3.672 -10.086 1 98.06 103 ARG A O 1
ATOM 786 N N . ALA A 1 104 ? 4.695 2.123 -10.43 1 98.5 104 ALA A N 1
ATOM 787 C CA . ALA A 1 104 ? 3.656 2.836 -9.695 1 98.5 104 ALA A CA 1
ATOM 788 C C . ALA A 1 104 ? 2.869 1.885 -8.797 1 98.5 104 ALA A C 1
ATOM 790 O O . ALA A 1 104 ? 2.557 0.761 -9.203 1 98.5 104 ALA A O 1
ATOM 791 N N . PHE A 1 105 ? 2.629 2.275 -7.539 1 98.62 105 PHE A N 1
ATOM 792 C CA . PHE A 1 105 ? 1.816 1.49 -6.617 1 98.62 105 PHE A CA 1
ATOM 793 C C . PHE A 1 105 ? 1.295 2.359 -5.477 1 98.62 105 PHE A C 1
ATOM 795 O O . PHE A 1 105 ? 1.563 3.562 -5.438 1 98.62 105 PHE A O 1
ATOM 802 N N . GLU A 1 106 ? 0.44 1.837 -4.68 1 98.44 106 GLU A N 1
ATOM 803 C CA . GLU A 1 106 ? -0.173 2.504 -3.533 1 98.44 106 GLU A CA 1
ATOM 804 C C . GLU A 1 106 ? 0.317 1.907 -2.219 1 98.44 106 GLU A C 1
ATOM 806 O O . GLU A 1 106 ? 0.566 0.703 -2.131 1 98.44 106 GLU A O 1
ATOM 811 N N . VAL A 1 107 ? 0.495 2.777 -1.177 1 98.5 107 VAL A N 1
ATOM 812 C CA . VAL A 1 107 ? 0.934 2.34 0.145 1 98.5 107 VAL A CA 1
ATOM 813 C C . VAL A 1 107 ? -0.082 2.777 1.197 1 98.5 107 VAL A C 1
ATOM 815 O O . VAL A 1 107 ? -0.716 3.826 1.06 1 98.5 107 VAL A O 1
ATOM 818 N N . LYS A 1 108 ? -0.173 1.857 2.209 1 97.5 108 LYS A N 1
ATOM 819 C CA . LYS A 1 108 ? -1.144 2.141 3.264 1 97.5 108 LYS A CA 1
ATOM 820 C C . LYS A 1 108 ? -0.595 1.754 4.633 1 97.5 108 LYS A C 1
ATOM 822 O O . LYS A 1 108 ? -0.145 0.624 4.832 1 97.5 108 LYS A O 1
ATOM 827 N N . GLU A 1 109 ? -0.659 2.68 5.59 1 97.06 109 GLU A N 1
ATOM 828 C CA . GLU A 1 109 ? -0.613 2.521 7.039 1 97.06 109 GLU A CA 1
ATOM 829 C C . GLU A 1 109 ? -1.148 3.762 7.75 1 97.06 109 GLU A C 1
ATOM 831 O O . GLU A 1 109 ? -0.386 4.512 8.359 1 97.06 109 GLU A O 1
ATOM 836 N N . ALA A 1 110 ? -2.504 3.904 7.613 1 96.62 110 ALA A N 1
ATOM 837 C CA . ALA A 1 110 ? -3.189 5.098 8.102 1 96.62 110 ALA A CA 1
ATOM 838 C C . ALA A 1 110 ? -2.451 6.363 7.676 1 96.62 110 ALA A C 1
ATOM 840 O O . ALA A 1 110 ? -2.186 6.566 6.488 1 96.62 110 ALA A O 1
ATOM 841 N N . CYS A 1 111 ? -2.133 7.238 8.57 1 97.94 111 CYS A N 1
ATOM 842 C CA . CYS A 1 111 ? -1.556 8.531 8.219 1 97.94 111 CYS A CA 1
ATOM 843 C C . CYS A 1 111 ? -0.07 8.398 7.906 1 97.94 111 CYS A C 1
ATOM 845 O O . CYS A 1 111 ? 0.559 9.352 7.441 1 97.94 111 CYS A O 1
ATOM 847 N N . PHE A 1 112 ? 0.536 7.215 8.023 1 98.5 112 PHE A N 1
ATOM 848 C CA . PHE A 1 112 ? 1.96 6.984 7.812 1 98.5 112 PHE A CA 1
ATOM 849 C C . PHE A 1 112 ? 2.258 6.762 6.336 1 98.5 112 PHE A C 1
ATOM 851 O O . PHE A 1 112 ? 3.422 6.691 5.934 1 98.5 112 PHE A O 1
ATOM 858 N N . GLY A 1 113 ? 1.285 6.691 5.457 1 98.38 113 GLY A N 1
ATOM 859 C CA . GLY A 1 113 ? 1.417 6.277 4.07 1 98.38 113 GLY A CA 1
ATOM 860 C C . GLY A 1 113 ? 2.424 7.102 3.293 1 98.38 113 GLY A C 1
ATOM 861 O O . GLY A 1 113 ? 3.258 6.555 2.568 1 98.38 113 GLY A O 1
ATOM 862 N N . LEU A 1 114 ? 2.371 8.406 3.436 1 98.75 114 LEU A N 1
ATOM 863 C CA . LEU A 1 114 ? 3.301 9.25 2.688 1 98.75 114 LEU A CA 1
ATOM 864 C C . LEU A 1 114 ? 4.723 9.078 3.207 1 98.75 114 LEU A C 1
ATOM 866 O O . LEU A 1 114 ? 5.68 9.102 2.43 1 98.75 114 LEU A O 1
ATOM 870 N N . THR A 1 115 ? 4.906 8.945 4.531 1 98.88 115 THR A N 1
ATOM 871 C CA . THR A 1 115 ? 6.238 8.727 5.082 1 98.88 115 THR A CA 1
ATOM 872 C C . THR A 1 115 ? 6.805 7.391 4.613 1 98.88 115 THR A C 1
ATOM 874 O O . THR A 1 115 ? 7.988 7.301 4.273 1 98.88 115 THR A O 1
ATOM 877 N N . ALA A 1 116 ? 5.926 6.344 4.617 1 98.75 116 ALA A N 1
ATOM 878 C CA . ALA A 1 116 ? 6.383 5.086 4.031 1 98.75 116 ALA A CA 1
ATOM 879 C C . ALA A 1 116 ? 6.887 5.297 2.607 1 98.75 116 ALA A C 1
ATOM 881 O O . ALA A 1 116 ? 7.957 4.801 2.242 1 98.75 116 ALA A O 1
ATOM 882 N N . GLY A 1 117 ? 6.102 6.035 1.794 1 98.88 117 GLY A N 1
ATOM 883 C CA . GLY A 1 117 ? 6.504 6.355 0.435 1 98.88 117 GLY A CA 1
ATOM 884 C C . GLY A 1 117 ? 7.816 7.113 0.364 1 98.88 117 GLY A C 1
ATOM 885 O O . GLY A 1 117 ? 8.656 6.836 -0.498 1 98.88 117 GLY A O 1
ATOM 886 N N . LEU A 1 118 ? 8 8.055 1.262 1 98.88 118 LEU A N 1
ATOM 887 C CA . LEU A 1 118 ? 9.219 8.859 1.28 1 98.88 118 LEU A CA 1
ATOM 888 C C . LEU A 1 118 ? 10.438 7.988 1.583 1 98.88 118 LEU A C 1
ATOM 890 O O . LEU A 1 118 ? 11.484 8.148 0.957 1 98.88 118 LEU A O 1
ATOM 894 N N . MET A 1 119 ? 10.328 7.094 2.576 1 98.69 119 MET A N 1
ATOM 895 C CA . MET A 1 119 ? 11.43 6.199 2.93 1 98.69 119 MET A CA 1
ATOM 896 C C . MET A 1 119 ? 11.781 5.281 1.764 1 98.69 119 MET A C 1
ATOM 898 O O . MET A 1 119 ? 12.961 5.035 1.496 1 98.69 119 MET A O 1
ATOM 902 N N . ILE A 1 120 ? 10.75 4.816 1.036 1 98.81 120 ILE A N 1
ATOM 903 C CA . ILE A 1 120 ? 10.961 3.984 -0.141 1 98.81 120 ILE A CA 1
ATOM 904 C C . ILE A 1 120 ? 11.672 4.793 -1.224 1 98.81 120 ILE A C 1
ATOM 906 O O . ILE A 1 120 ? 12.648 4.328 -1.816 1 98.81 120 ILE A O 1
ATOM 910 N N . ALA A 1 121 ? 11.195 5.977 -1.462 1 98.88 121 ALA A N 1
ATOM 911 C CA . ALA A 1 121 ? 11.711 6.84 -2.523 1 98.88 121 ALA A CA 1
ATOM 912 C C . ALA A 1 121 ? 13.164 7.215 -2.268 1 98.88 121 ALA A C 1
ATOM 914 O O . ALA A 1 121 ? 13.969 7.281 -3.201 1 98.88 121 ALA A O 1
ATOM 915 N N . GLN A 1 122 ? 13.492 7.516 -1.013 1 98.44 122 GLN A N 1
ATOM 916 C CA . GLN A 1 122 ? 14.875 7.871 -0.701 1 98.44 122 GLN A CA 1
ATOM 917 C C . GLN A 1 122 ? 15.82 6.715 -1.013 1 98.44 122 GLN A C 1
ATOM 919 O O . GLN A 1 122 ? 16.906 6.926 -1.568 1 98.44 122 GLN A O 1
ATOM 924 N N . ASP A 1 123 ? 15.43 5.469 -0.636 1 98.31 123 ASP A N 1
ATOM 925 C CA . ASP A 1 123 ? 16.234 4.301 -0.956 1 98.31 123 ASP A CA 1
ATOM 926 C C . ASP A 1 123 ? 16.359 4.109 -2.467 1 98.31 123 ASP A C 1
ATOM 928 O O . ASP A 1 123 ? 17.453 3.822 -2.977 1 98.31 123 ASP A O 1
ATOM 932 N N . PHE A 1 124 ? 15.25 4.285 -3.193 1 98.62 124 PHE A N 1
ATOM 933 C CA . PHE A 1 124 ? 15.211 4.145 -4.645 1 98.62 124 PHE A CA 1
ATOM 934 C C . PHE A 1 124 ? 16.188 5.117 -5.305 1 98.62 124 PHE A C 1
ATOM 936 O O . PHE A 1 124 ? 17 4.715 -6.137 1 98.62 124 PHE A O 1
ATOM 943 N N . VAL A 1 125 ? 16.156 6.379 -4.895 1 98.69 125 VAL A N 1
ATOM 944 C CA . VAL A 1 125 ? 16.969 7.414 -5.523 1 98.69 125 VAL A CA 1
ATOM 945 C C . VAL A 1 125 ? 18.438 7.203 -5.168 1 98.69 125 VAL A C 1
ATOM 947 O O . VAL A 1 125 ? 19.328 7.457 -5.984 1 98.69 125 VAL A O 1
ATOM 950 N N . ARG A 1 126 ? 18.719 6.75 -3.934 1 98.06 126 ARG A N 1
ATOM 951 C CA . ARG A 1 126 ? 20.094 6.465 -3.545 1 98.06 126 ARG A CA 1
ATOM 952 C C . ARG A 1 126 ? 20.703 5.41 -4.453 1 98.06 126 ARG A C 1
ATOM 954 O O . ARG A 1 126 ? 21.906 5.469 -4.758 1 98.06 126 ARG A O 1
ATOM 961 N N . LEU A 1 127 ? 19.875 4.465 -4.895 1 97.19 127 LEU A N 1
ATOM 962 C CA . LEU A 1 127 ? 20.375 3.359 -5.711 1 97.19 127 LEU A CA 1
ATOM 963 C C . LEU A 1 127 ? 20.234 3.68 -7.195 1 97.19 127 LEU A C 1
ATOM 965 O O . LEU A 1 127 ? 20.859 3.014 -8.031 1 97.19 127 LEU A O 1
ATOM 969 N N . HIS A 1 128 ? 19.391 4.684 -7.52 1 97.06 128 HIS A N 1
ATOM 970 C CA . HIS A 1 128 ? 19.188 5.172 -8.875 1 97.06 128 HIS A CA 1
ATOM 971 C C . HIS A 1 128 ? 19.344 6.688 -8.945 1 97.06 128 HIS A C 1
ATOM 973 O O . HIS A 1 128 ? 18.375 7.395 -9.258 1 97.06 128 HIS A O 1
ATOM 979 N N . PRO A 1 129 ? 20.562 7.199 -8.836 1 97.19 129 PRO A N 1
ATOM 980 C CA . PRO A 1 129 ? 20.75 8.641 -8.633 1 97.19 129 PRO A CA 1
ATOM 981 C C . PRO A 1 129 ? 20.359 9.469 -9.852 1 97.19 129 PRO A C 1
ATOM 983 O O . PRO A 1 129 ? 20.188 10.68 -9.75 1 97.19 129 PRO A O 1
ATOM 986 N N . ASP A 1 130 ? 20.188 8.859 -10.992 1 97.19 130 ASP A N 1
ATOM 987 C CA . ASP A 1 130 ? 19.797 9.594 -12.203 1 97.19 130 ASP A CA 1
ATOM 988 C C . ASP A 1 130 ? 18.281 9.664 -12.328 1 97.19 130 ASP A C 1
ATOM 990 O O . ASP A 1 130 ? 17.766 10.32 -13.242 1 97.19 130 ASP A O 1
ATOM 994 N N . GLN A 1 131 ? 17.609 9.031 -11.43 1 98.25 131 GLN A N 1
ATOM 995 C CA . GLN A 1 131 ? 16.156 9.023 -11.461 1 98.25 131 GLN A CA 1
ATOM 996 C C . GLN A 1 131 ? 15.578 9.766 -10.258 1 98.25 131 GLN A C 1
ATOM 998 O O . GLN A 1 131 ? 16.266 9.961 -9.25 1 98.25 131 GLN A O 1
ATOM 1003 N N . THR A 1 132 ? 14.344 10.227 -10.438 1 98.88 132 THR A N 1
ATOM 1004 C CA . THR A 1 132 ? 13.586 10.859 -9.359 1 98.88 132 THR A CA 1
ATOM 1005 C C . THR A 1 132 ? 12.359 10.031 -9.008 1 98.88 132 THR A C 1
ATOM 1007 O O . THR A 1 132 ? 12.023 9.07 -9.703 1 98.88 132 THR A O 1
ATOM 1010 N N . ALA A 1 133 ? 11.781 10.328 -7.875 1 98.94 133 ALA A N 1
ATOM 1011 C CA . ALA A 1 133 ? 10.562 9.672 -7.422 1 98.94 133 ALA A CA 1
ATOM 1012 C C . ALA A 1 133 ? 9.516 10.695 -6.984 1 98.94 133 ALA A C 1
ATOM 1014 O O . ALA A 1 133 ? 9.844 11.711 -6.371 1 98.94 133 ALA A O 1
ATOM 1015 N N . ILE A 1 134 ? 8.289 10.453 -7.32 1 98.94 134 ILE A N 1
ATOM 1016 C CA . ILE A 1 134 ? 7.16 11.242 -6.844 1 98.94 134 ILE A CA 1
ATOM 1017 C C . ILE A 1 134 ? 6.391 10.453 -5.785 1 98.94 134 ILE A C 1
ATOM 1019 O O . ILE A 1 134 ? 6.004 9.305 -6.012 1 98.94 134 ILE A O 1
ATOM 1023 N N . VAL A 1 135 ? 6.219 11.039 -4.629 1 98.94 135 VAL A N 1
ATOM 1024 C CA . VAL A 1 135 ?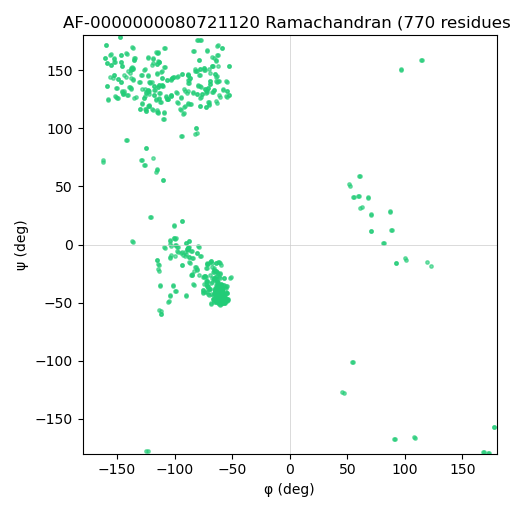 5.438 10.438 -3.555 1 98.94 135 VAL A CA 1
ATOM 1025 C C . VAL A 1 135 ? 4.309 11.383 -3.15 1 98.94 135 VAL A C 1
ATOM 1027 O O . VAL A 1 135 ? 4.535 12.57 -2.922 1 98.94 135 VAL A O 1
ATOM 1030 N N . ILE A 1 136 ? 3.109 10.844 -3.041 1 98.94 136 ILE A N 1
ATOM 1031 C CA . ILE A 1 136 ? 1.916 11.656 -2.822 1 98.94 136 ILE A CA 1
ATOM 1032 C C . ILE A 1 136 ? 1.18 11.164 -1.579 1 98.94 136 ILE A C 1
ATOM 1034 O O . ILE A 1 136 ? 1.05 9.953 -1.364 1 98.94 136 ILE A O 1
ATOM 1038 N N . GLY A 1 137 ? 0.817 12.023 -0.664 1 98.88 137 GLY A N 1
ATOM 1039 C CA . GLY A 1 137 ? -0.182 11.805 0.37 1 98.88 137 GLY A CA 1
ATOM 1040 C C . GLY A 1 137 ? -1.48 12.547 0.109 1 98.88 137 GLY A C 1
ATOM 1041 O O . GLY A 1 137 ? -1.475 13.758 -0.117 1 98.88 137 GLY A O 1
ATOM 1042 N N . SER A 1 138 ? -2.611 11.844 0.083 1 98.88 138 SER A N 1
ATOM 1043 C CA . SER A 1 138 ? -3.885 12.445 -0.303 1 98.88 138 SER A CA 1
ATOM 1044 C C . SER A 1 138 ? -5.051 11.773 0.409 1 98.88 138 SER A C 1
ATOM 1046 O O . SER A 1 138 ? -5.207 10.555 0.338 1 98.88 138 SER A O 1
ATOM 1048 N N . ASP A 1 139 ? -5.859 12.648 1.088 1 98.75 139 ASP A N 1
ATOM 1049 C CA . ASP A 1 139 ? -6.902 12.023 1.891 1 98.75 139 ASP A CA 1
ATOM 1050 C C . ASP A 1 139 ? -8.039 13 2.184 1 98.75 139 ASP A C 1
ATOM 1052 O O . ASP A 1 139 ? -7.844 14.219 2.123 1 98.75 139 ASP A O 1
ATOM 1056 N N . ILE A 1 140 ? -9.125 12.484 2.432 1 98.31 140 ILE A N 1
ATOM 1057 C CA . ILE A 1 140 ? -10.266 13.133 3.066 1 98.31 140 ILE A CA 1
ATOM 1058 C C . ILE A 1 140 ? -10.531 12.492 4.426 1 98.31 140 ILE A C 1
ATOM 1060 O O . ILE A 1 140 ? -10.836 11.305 4.512 1 98.31 140 ILE A O 1
ATOM 1064 N N . ALA A 1 141 ? -10.344 13.242 5.461 1 98.06 141 ALA A N 1
ATOM 1065 C CA . ALA A 1 141 ? -10.625 12.734 6.805 1 98.06 141 ALA A CA 1
ATOM 1066 C C . ALA A 1 141 ? -12.125 12.758 7.09 1 98.06 141 ALA A C 1
ATOM 1068 O O . ALA A 1 141 ? -12.75 13.82 7.109 1 98.06 141 ALA A O 1
ATOM 1069 N N . ARG A 1 142 ? -12.688 11.594 7.34 1 97 142 ARG A N 1
ATOM 1070 C CA . ARG A 1 142 ? -14.117 11.477 7.594 1 97 142 ARG A CA 1
ATOM 1071 C C . ARG A 1 142 ? -14.383 10.773 8.922 1 97 142 ARG A C 1
ATOM 1073 O O . ARG A 1 142 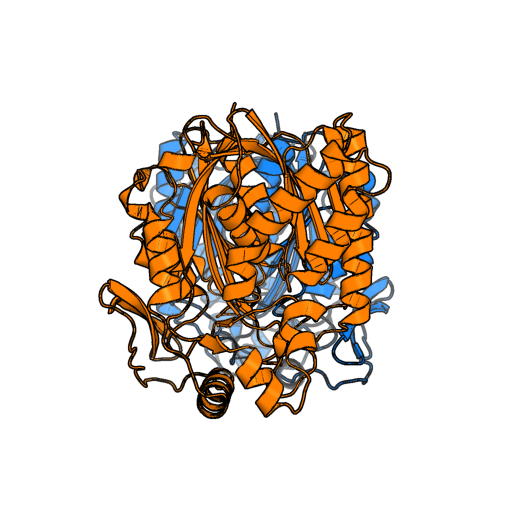? -14.18 9.562 9.047 1 97 142 ARG A O 1
ATOM 1080 N N . TYR A 1 143 ? -14.93 11.484 9.805 1 96.94 143 TYR A N 1
ATOM 1081 C CA . TYR A 1 143 ? -15.305 10.93 11.102 1 96.94 143 TYR A CA 1
ATOM 1082 C C . TYR A 1 143 ? -16.828 10.914 11.273 1 96.94 143 TYR A C 1
ATOM 1084 O O . TYR A 1 143 ? -17.359 10.148 12.078 1 96.94 143 TYR A O 1
ATOM 1092 N N . GLY A 1 144 ? -17.516 11.75 10.547 1 96.94 144 GLY A N 1
ATOM 1093 C CA . GLY A 1 144 ? -18.969 11.828 10.633 1 96.94 144 GLY A CA 1
ATOM 1094 C C . GLY A 1 144 ? -19.453 13.164 11.164 1 96.94 144 GLY A C 1
ATOM 1095 O O . GLY A 1 144 ? -18.703 13.898 11.812 1 96.94 144 GLY A O 1
ATOM 1096 N N . VAL A 1 145 ? -20.688 13.461 10.867 1 97.12 145 VAL A N 1
ATOM 1097 C CA . VAL A 1 145 ? -21.328 14.68 11.344 1 97.12 145 VAL A CA 1
ATOM 1098 C C . VAL A 1 145 ? -21.781 14.492 12.789 1 97.12 145 VAL A C 1
ATOM 1100 O O . VAL A 1 145 ? -22.281 13.43 13.164 1 97.12 145 VAL A O 1
ATOM 1103 N N . ASN A 1 146 ? -21.562 15.508 13.609 1 96.25 146 ASN A N 1
ATOM 1104 C CA . ASN A 1 146 ? -21.984 15.508 15 1 96.25 146 ASN A CA 1
ATOM 1105 C C . ASN A 1 146 ? -21.328 14.391 15.797 1 96.25 146 ASN A C 1
ATOM 1107 O O . ASN A 1 146 ? -21.984 13.711 16.594 1 96.25 146 ASN A O 1
ATOM 1111 N N . THR A 1 147 ? -20.109 14.039 15.414 1 95.94 147 THR A N 1
ATOM 1112 C CA . THR A 1 147 ? -19.297 13.102 16.172 1 95.94 147 THR A CA 1
ATOM 1113 C C . THR A 1 147 ? -18.141 13.828 16.859 1 95.94 147 THR A C 1
ATOM 1115 O O . THR A 1 147 ? -17.859 14.984 16.547 1 95.94 147 THR A O 1
ATOM 1118 N N . ALA A 1 148 ? -17.469 13.125 17.75 1 93.31 148 ALA A N 1
ATOM 1119 C CA . ALA A 1 148 ? -16.359 13.711 18.484 1 93.31 148 ALA A CA 1
ATOM 1120 C C . ALA A 1 148 ? -15.195 14.047 17.562 1 93.31 148 ALA A C 1
ATOM 1122 O O . ALA A 1 148 ? -14.461 15.008 17.797 1 93.31 148 ALA A O 1
ATOM 1123 N N . GLY A 1 149 ? -15.039 13.297 16.484 1 96.06 149 GLY A N 1
ATOM 1124 C CA . GLY A 1 149 ? -13.93 13.5 15.57 1 96.06 149 GLY A CA 1
ATOM 1125 C C . GLY A 1 149 ? -14.234 14.508 14.477 1 96.06 149 GLY A C 1
ATOM 1126 O O . GLY A 1 149 ? -13.344 14.898 13.719 1 96.06 149 GLY A O 1
ATOM 1127 N N . GLU A 1 150 ? -15.477 15.008 14.438 1 98 150 GLU A N 1
ATOM 1128 C CA . GLU A 1 150 ? -15.922 15.891 13.359 1 98 150 GLU A CA 1
ATOM 1129 C C . GLU A 1 150 ? -15.016 17.109 13.234 1 98 150 GLU A C 1
ATOM 1131 O O . GLU A 1 150 ? -14.664 17.516 12.125 1 98 150 GLU A O 1
ATOM 1136 N N . VAL A 1 151 ? -14.547 17.625 14.289 1 97.25 151 VAL A N 1
ATOM 1137 C CA . VAL A 1 151 ? -13.883 18.922 14.367 1 97.25 151 VAL A CA 1
ATOM 1138 C C . VAL A 1 151 ? -12.453 18.797 13.844 1 97.25 151 VAL A C 1
ATOM 1140 O O . VAL A 1 151 ? -11.797 19.812 13.578 1 97.25 151 VAL A O 1
ATOM 1143 N N . THR A 1 152 ? -11.969 17.578 13.602 1 97.56 152 THR A N 1
ATOM 1144 C CA . THR A 1 152 ? -10.602 17.391 13.125 1 97.56 152 THR A CA 1
ATOM 1145 C C . THR A 1 152 ? -10.586 17.078 11.633 1 97.56 152 THR A C 1
ATOM 1147 O O . THR A 1 152 ? -9.523 16.906 11.039 1 97.56 152 THR A O 1
ATOM 1150 N N . GLN A 1 153 ? -11.797 17 11.031 1 98.38 153 GLN A N 1
ATOM 1151 C CA . GLN A 1 153 ? -11.883 16.594 9.633 1 98.38 153 GLN A CA 1
ATOM 1152 C C . GLN A 1 153 ? -11.156 17.594 8.727 1 98.38 153 GLN A C 1
ATOM 1154 O O . GLN A 1 153 ? -10.742 18.656 9.18 1 98.38 153 GLN A O 1
ATOM 1159 N N . GLY A 1 154 ? -11.016 17.281 7.484 1 98.62 154 GLY A N 1
ATOM 1160 C CA . GLY A 1 154 ? -10.359 18.047 6.438 1 98.62 154 GLY A CA 1
ATOM 1161 C C . GLY A 1 154 ? -10.125 17.25 5.168 1 98.62 154 GLY A C 1
ATOM 1162 O O . GLY A 1 154 ? -10.562 16.094 5.062 1 98.62 154 GLY A O 1
ATOM 1163 N N . ALA A 1 155 ? -9.516 17.859 4.207 1 98.75 155 ALA A N 1
ATOM 1164 C CA . ALA A 1 155 ? -9.227 17.234 2.924 1 98.75 155 ALA A CA 1
ATOM 1165 C C . ALA A 1 155 ? -8.094 17.953 2.203 1 98.75 155 ALA A C 1
ATOM 1167 O O . ALA A 1 155 ? -8.016 19.188 2.232 1 98.75 155 ALA A O 1
ATOM 1168 N N . GLY A 1 156 ? -7.223 17.188 1.664 1 98.75 156 GLY A N 1
ATOM 1169 C CA . GLY A 1 156 ? -6.121 17.766 0.914 1 98.75 156 GLY A CA 1
ATOM 1170 C C . GLY A 1 156 ? -5.078 16.75 0.492 1 98.75 156 GLY A C 1
ATOM 1171 O O . GLY A 1 156 ? -5.27 15.539 0.679 1 98.75 156 GLY A O 1
ATOM 1172 N N . SER A 1 157 ? -4.074 17.234 -0.168 1 98.88 157 SER A N 1
ATOM 1173 C CA . SER A 1 157 ? -3.012 16.391 -0.703 1 98.88 157 SER A CA 1
ATOM 1174 C C . SER A 1 157 ? -1.682 17.141 -0.739 1 98.88 157 SER A C 1
ATOM 1176 O O . SER A 1 157 ? -1.649 18.359 -0.949 1 98.88 157 SER A O 1
ATOM 1178 N N . VAL A 1 158 ? -0.635 16.438 -0.443 1 98.94 158 VAL A N 1
ATOM 1179 C CA . VAL A 1 158 ? 0.731 16.906 -0.626 1 98.94 158 VAL A CA 1
ATOM 1180 C C . VAL A 1 158 ? 1.503 15.945 -1.519 1 98.94 158 VAL A C 1
ATOM 1182 O O . VAL A 1 158 ? 1.371 14.727 -1.381 1 98.94 158 VAL A O 1
ATOM 1185 N N . SER A 1 159 ? 2.193 16.422 -2.475 1 98.94 159 SER A N 1
ATOM 1186 C CA . SER A 1 159 ? 3.055 15.664 -3.373 1 98.94 159 SER A CA 1
ATOM 1187 C C . SER A 1 159 ? 4.512 16.094 -3.244 1 98.94 159 SER A C 1
ATOM 1189 O O . SER A 1 159 ? 4.801 17.297 -3.152 1 98.94 159 SER A O 1
ATOM 1191 N N . LEU A 1 160 ? 5.406 15.172 -3.139 1 98.94 160 LEU A N 1
ATOM 1192 C CA . LEU A 1 160 ? 6.836 15.43 -3.016 1 98.94 160 LEU A CA 1
ATOM 1193 C C . LEU A 1 160 ? 7.602 14.844 -4.195 1 98.94 160 LEU A C 1
ATOM 1195 O O . LEU A 1 160 ? 7.297 13.734 -4.648 1 98.94 160 LEU A O 1
ATOM 1199 N N . LEU A 1 161 ? 8.492 15.57 -4.703 1 98.94 161 LEU A N 1
ATOM 1200 C CA . LEU A 1 161 ? 9.508 15.023 -5.598 1 98.94 161 LEU A CA 1
ATOM 1201 C C . LEU A 1 161 ? 10.805 14.742 -4.844 1 98.94 161 LEU A C 1
ATOM 1203 O O . LEU A 1 161 ? 11.367 15.641 -4.211 1 98.94 161 LEU A O 1
ATOM 1207 N N . ILE A 1 162 ? 11.266 13.539 -4.863 1 98.94 162 ILE A N 1
ATOM 1208 C CA . ILE A 1 162 ? 12.508 13.133 -4.223 1 98.94 162 ILE A CA 1
ATOM 1209 C C . ILE A 1 162 ? 13.602 12.969 -5.277 1 98.94 162 ILE A C 1
ATOM 1211 O O . ILE A 1 162 ? 13.398 12.305 -6.297 1 98.94 162 ILE A O 1
ATOM 1215 N N . SER A 1 163 ? 14.719 13.57 -5.078 1 98.75 163 SER A N 1
ATOM 1216 C CA . SER A 1 163 ? 15.781 13.539 -6.078 1 98.75 163 SER A CA 1
ATOM 1217 C C . SER A 1 163 ? 17.156 13.547 -5.418 1 98.75 163 SER A C 1
ATOM 1219 O O . SER A 1 163 ? 17.266 13.734 -4.207 1 98.75 163 SER A O 1
ATOM 1221 N N . ASN A 1 164 ? 18.156 13.164 -6.254 1 97.94 164 ASN A N 1
ATOM 1222 C CA . ASN A 1 164 ? 19.547 13.445 -5.918 1 97.94 164 ASN A CA 1
ATOM 1223 C C . ASN A 1 164 ? 19.859 14.938 -6.035 1 97.94 164 ASN A C 1
ATOM 1225 O O . ASN A 1 164 ? 19.375 15.602 -6.949 1 97.94 164 ASN A O 1
ATOM 1229 N N . ASN A 1 165 ? 20.547 15.531 -5.059 1 97.31 165 ASN A N 1
ATOM 1230 C CA . ASN A 1 165 ? 20.844 16.953 -4.992 1 97.31 165 ASN A CA 1
ATOM 1231 C C . ASN A 1 165 ? 19.578 17.797 -4.938 1 97.31 165 ASN A C 1
ATOM 1233 O O . ASN A 1 165 ? 19.359 18.656 -5.797 1 97.31 165 ASN A O 1
ATOM 1237 N N . PRO A 1 166 ? 18.766 17.547 -3.904 1 98.56 166 PRO A N 1
ATOM 1238 C CA . PRO A 1 166 ? 17.469 18.219 -3.762 1 98.56 166 PRO A CA 1
ATOM 1239 C C . PRO A 1 166 ? 17.625 19.719 -3.561 1 98.56 166 PRO A C 1
ATOM 1241 O O . PRO A 1 166 ? 18.672 20.188 -3.109 1 98.56 166 PRO A O 1
ATOM 1244 N N . ARG A 1 167 ? 16.641 20.531 -3.826 1 98.56 167 ARG A N 1
ATOM 1245 C CA . ARG A 1 167 ? 16.719 21.984 -3.754 1 98.56 167 ARG A CA 1
ATOM 1246 C C . ARG A 1 167 ? 15.93 22.516 -2.561 1 98.56 167 ARG A C 1
ATOM 1248 O O . ARG A 1 167 ? 15.984 23.719 -2.254 1 98.56 167 ARG A O 1
ATOM 1255 N N . LEU A 1 168 ? 15.18 21.562 -1.737 1 98.81 168 LEU A N 1
ATOM 1256 C CA . LEU A 1 168 ? 14.461 22.031 -0.552 1 98.81 168 LEU A CA 1
ATOM 1257 C C . LEU A 1 168 ? 15.125 21.5 0.719 1 98.81 168 LEU A C 1
ATOM 1259 O O . LEU A 1 168 ? 15.555 22.281 1.567 1 98.81 168 LEU A O 1
ATOM 1263 N N . LEU A 1 169 ? 15.188 20.172 0.854 1 98.88 169 LEU A N 1
ATOM 1264 C CA . LEU A 1 169 ? 15.695 19.516 2.053 1 98.88 169 LEU A CA 1
ATOM 1265 C C . LEU A 1 169 ? 16.562 18.312 1.691 1 98.88 169 LEU A C 1
ATOM 1267 O O . LEU A 1 169 ? 16.219 17.547 0.792 1 98.88 169 LEU A O 1
ATOM 1271 N N . GLU A 1 170 ? 17.703 18.203 2.381 1 98.81 170 GLU A N 1
ATOM 1272 C CA . GLU A 1 170 ? 18.531 17 2.324 1 98.81 170 GLU A CA 1
ATOM 1273 C C . GLU A 1 170 ? 18.203 16.047 3.48 1 98.81 170 GLU A C 1
ATOM 1275 O O . GLU A 1 170 ? 18.391 16.391 4.645 1 98.81 170 GLU A O 1
ATOM 1280 N N . LEU A 1 171 ? 17.703 14.875 3.135 1 98.75 171 LEU A N 1
ATOM 1281 C CA . LEU A 1 171 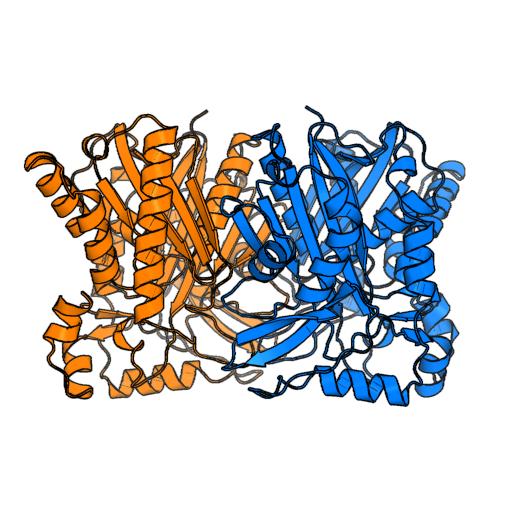? 17.359 13.891 4.164 1 98.75 171 LEU A CA 1
ATOM 1282 C C . LEU A 1 171 ? 18.625 13.297 4.773 1 98.75 171 LEU A C 1
ATOM 1284 O O . LEU A 1 171 ? 19.547 12.898 4.051 1 98.75 171 LEU A O 1
ATOM 1288 N N . ASN A 1 172 ? 18.641 13.281 6.051 1 98.38 172 ASN A N 1
ATOM 1289 C CA . ASN A 1 172 ? 19.797 12.703 6.738 1 98.38 172 ASN A CA 1
ATOM 1290 C C . ASN A 1 172 ? 19.688 11.18 6.82 1 98.38 172 ASN A C 1
ATOM 1292 O O . ASN A 1 172 ? 18.578 10.633 6.82 1 98.38 172 ASN A O 1
ATOM 1296 N N . GLU A 1 173 ? 20.812 10.531 6.844 1 95.19 173 GLU A N 1
ATOM 1297 C CA . GLU A 1 173 ? 20.828 9.102 7.113 1 95.19 173 GLU A CA 1
ATOM 1298 C C . GLU A 1 173 ? 20.344 8.805 8.531 1 95.19 173 GLU A C 1
ATOM 1300 O O . GLU A 1 173 ? 20.516 9.617 9.438 1 95.19 173 GLU A O 1
ATOM 1305 N N . GLY A 1 174 ? 19.703 7.695 8.641 1 93.56 174 GLY A N 1
ATOM 1306 C CA . GLY A 1 174 ? 19.219 7.273 9.945 1 93.56 174 GLY A CA 1
ATOM 1307 C C . GLY A 1 174 ? 17.766 7.637 10.188 1 93.56 174 GLY A C 1
ATOM 1308 O O . GLY A 1 174 ? 17.25 8.586 9.586 1 93.56 174 GLY A O 1
ATOM 1309 N N . HIS A 1 175 ? 17.125 6.93 10.906 1 96.75 175 HIS A N 1
ATOM 1310 C CA . HIS A 1 175 ? 15.742 7.102 11.352 1 96.75 175 HIS A CA 1
ATOM 1311 C C . HIS A 1 175 ? 15.461 6.281 12.609 1 96.75 175 HIS A C 1
ATOM 1313 O O . HIS A 1 175 ? 16.266 5.43 12.992 1 96.75 175 HIS A O 1
ATOM 1319 N N . SER A 1 176 ? 14.414 6.656 13.297 1 98.19 176 SER A N 1
ATOM 1320 C CA . SER A 1 176 ? 13.898 5.867 14.414 1 98.19 176 SER A CA 1
ATOM 1321 C C . SER A 1 176 ? 12.438 5.484 14.18 1 98.19 176 SER A C 1
ATOM 1323 O O . SER A 1 176 ? 11.578 6.355 14.031 1 98.19 176 SER A O 1
ATOM 1325 N N . ALA A 1 177 ? 12.188 4.227 14.148 1 98 177 ALA A N 1
ATOM 1326 C CA . ALA A 1 177 ? 10.844 3.699 13.914 1 98 177 ALA A CA 1
ATOM 1327 C C . ALA A 1 177 ? 10.297 3.016 15.164 1 98 177 ALA A C 1
ATOM 1329 O O . ALA A 1 177 ? 11.062 2.461 15.961 1 98 177 ALA A O 1
ATOM 1330 N N . TYR A 1 178 ? 9.016 3.059 15.359 1 98 178 TYR A N 1
ATOM 1331 C CA . TYR A 1 178 ? 8.32 2.377 16.453 1 98 178 TYR A CA 1
ATOM 1332 C C . TYR A 1 178 ? 6.895 2.023 16.047 1 98 178 TYR A C 1
ATOM 1334 O O . TYR A 1 178 ? 6.168 2.865 15.508 1 98 178 TYR A O 1
ATOM 1342 N N . SER A 1 179 ? 6.512 0.79 16.188 1 96.88 179 SER A N 1
ATOM 1343 C CA . SER A 1 179 ? 5.172 0.348 15.82 1 96.88 179 SER A CA 1
ATOM 1344 C C . SER A 1 179 ? 4.59 -0.599 16.859 1 96.88 179 SER A C 1
ATOM 1346 O O . SER A 1 179 ? 5.332 -1.283 17.578 1 96.88 179 SER A O 1
ATOM 1348 N N . GLU A 1 180 ? 3.334 -0.577 16.984 1 95.94 180 GLU A N 1
ATOM 1349 C CA . GLU A 1 180 ? 2.537 -1.483 17.812 1 95.94 180 GLU A CA 1
ATOM 1350 C C . GLU A 1 180 ? 1.209 -1.815 17.141 1 95.94 180 GLU A C 1
ATOM 1352 O O . GLU A 1 180 ? 0.649 -0.989 16.406 1 95.94 180 GLU A O 1
ATOM 1357 N N . ASP A 1 181 ? 0.761 -3.023 17.344 1 96.69 181 ASP A N 1
ATOM 1358 C CA . ASP A 1 181 ? -0.553 -3.434 16.859 1 96.69 181 ASP A CA 1
ATOM 1359 C C . ASP A 1 181 ? -1.654 -2.992 17.812 1 96.69 181 ASP A C 1
ATOM 1361 O O . ASP A 1 181 ? -1.998 -3.719 18.75 1 96.69 181 ASP A O 1
ATOM 1365 N N . ILE A 1 182 ? -2.225 -1.853 17.5 1 95.75 182 ILE A N 1
ATOM 1366 C CA . ILE A 1 182 ? -3.279 -1.314 18.344 1 95.75 182 ILE A CA 1
ATOM 1367 C C . ILE A 1 182 ? -4.422 -0.785 17.484 1 95.75 182 ILE A C 1
ATOM 1369 O O . ILE A 1 182 ? -4.301 -0.718 16.266 1 95.75 182 ILE A O 1
ATOM 1373 N N . ASN A 1 183 ? -5.527 -0.469 18.125 1 93.94 183 ASN A N 1
ATOM 1374 C CA . ASN A 1 183 ? -6.688 0.071 17.422 1 93.94 183 ASN A CA 1
ATOM 1375 C C . ASN A 1 183 ? -7.145 1.391 18.031 1 93.94 183 ASN A C 1
ATOM 1377 O O . ASN A 1 183 ? -8.281 1.504 18.5 1 93.94 183 ASN A O 1
ATOM 1381 N N . ASP A 1 184 ? -6.289 2.357 17.828 1 94.44 184 ASP A N 1
ATOM 1382 C CA . ASP A 1 184 ? -6.605 3.725 18.234 1 94.44 184 ASP A CA 1
ATOM 1383 C C . ASP A 1 184 ? -7.406 4.445 17.156 1 94.44 184 ASP A C 1
ATOM 1385 O O . ASP A 1 184 ? -8.094 5.426 17.438 1 94.44 184 ASP A O 1
ATOM 1389 N N . PHE A 1 185 ? -7.273 4.074 15.961 1 95 185 PHE A N 1
ATOM 1390 C CA . PHE A 1 185 ? -7.941 4.586 14.773 1 95 185 PHE A CA 1
ATOM 1391 C C . PHE A 1 185 ? -7.918 3.555 13.648 1 95 185 PHE A C 1
ATOM 1393 O O . PHE A 1 185 ? -6.871 2.988 13.344 1 95 185 PHE A O 1
ATOM 1400 N N . TRP A 1 186 ? -9.008 3.197 13.117 1 95 186 TRP A N 1
ATOM 1401 C CA . TRP A 1 186 ? -9.156 2.219 12.039 1 95 186 TRP A CA 1
ATOM 1402 C C . TRP A 1 186 ? -10.438 2.463 11.258 1 95 186 TRP A C 1
ATOM 1404 O O . TRP A 1 186 ? -11.258 3.301 11.641 1 95 186 TRP A O 1
ATOM 1414 N N . ARG A 1 187 ? -10.516 1.883 10.109 1 96.31 187 ARG A N 1
ATOM 1415 C CA . ARG A 1 187 ? -11.688 2.041 9.258 1 96.31 187 ARG A CA 1
ATOM 1416 C C . ARG A 1 187 ? -12.031 0.737 8.539 1 96.31 187 ARG A C 1
ATOM 1418 O O . ARG A 1 187 ? -11.633 0.534 7.391 1 96.31 187 ARG A O 1
ATOM 1425 N N . PRO A 1 188 ? -12.867 -0.116 9.148 1 95.31 188 PRO A N 1
ATOM 1426 C CA . PRO A 1 188 ? -13.25 -1.352 8.461 1 95.31 188 PRO A CA 1
ATOM 1427 C C . PRO A 1 188 ? -13.805 -1.104 7.059 1 95.31 188 PRO A C 1
ATOM 1429 O O . PRO A 1 188 ? -14.43 -0.071 6.812 1 95.31 188 PRO A O 1
ATOM 1432 N N . ASN A 1 189 ? -13.68 -2.078 6.188 1 94 189 ASN A N 1
ATOM 1433 C CA . ASN A 1 189 ? -14.078 -1.929 4.793 1 94 189 ASN A CA 1
ATOM 1434 C C . ASN A 1 189 ? -15.57 -1.612 4.668 1 94 189 ASN A C 1
ATOM 1436 O O . ASN A 1 189 ? -16 -1.006 3.686 1 94 189 ASN A O 1
ATOM 1440 N N . TYR A 1 190 ? -16.297 -1.996 5.652 1 94.06 190 TYR A N 1
ATOM 1441 C CA . TYR A 1 190 ? -17.75 -1.83 5.551 1 94.06 190 TYR A CA 1
ATOM 1442 C C . TYR A 1 190 ? -18.172 -0.481 6.109 1 94.06 190 TYR A C 1
ATOM 1444 O O . TYR A 1 190 ? -19.375 -0.163 6.125 1 94.06 190 TYR A O 1
ATOM 1452 N N . SER A 1 191 ? -17.203 0.313 6.562 1 94.5 191 SER A N 1
ATOM 1453 C CA . SER A 1 191 ? -17.516 1.623 7.125 1 94.5 191 SER A CA 1
ATOM 1454 C C . SER A 1 191 ? -17.031 2.746 6.219 1 94.5 191 SER A C 1
ATOM 1456 O O . SER A 1 191 ? -15.891 2.727 5.758 1 94.5 191 SER A O 1
ATOM 1458 N N . LYS A 1 192 ? -17.859 3.781 6.023 1 94.88 192 LYS A N 1
ATOM 1459 C CA . LYS A 1 192 ? -17.5 4.938 5.215 1 94.88 192 LYS A CA 1
ATOM 1460 C C . LYS A 1 192 ? -16.766 5.988 6.055 1 94.88 192 LYS A C 1
ATOM 1462 O O . LYS A 1 192 ? -16.141 6.895 5.512 1 94.88 192 LYS A O 1
ATOM 1467 N N . THR A 1 193 ? -16.875 5.852 7.32 1 96.69 193 THR A N 1
ATOM 1468 C CA . THR A 1 193 ? -16.203 6.77 8.234 1 96.69 193 THR A CA 1
ATOM 1469 C C . THR A 1 193 ? -15.203 6.023 9.117 1 96.69 193 THR A C 1
ATOM 1471 O O . THR A 1 193 ? -15.328 4.812 9.312 1 96.69 193 THR A O 1
ATOM 1474 N N . ALA A 1 194 ? -14.266 6.723 9.578 1 95.94 194 ALA A N 1
ATOM 1475 C CA . ALA A 1 194 ? -13.258 6.145 10.453 1 95.94 194 ALA A CA 1
ATOM 1476 C C . ALA A 1 194 ? -13.789 5.977 11.875 1 95.94 194 ALA A C 1
ATOM 1478 O O . ALA A 1 194 ? -14.688 6.711 12.297 1 95.94 194 ALA A O 1
ATOM 1479 N N . LYS A 1 195 ? -13.25 4.98 12.547 1 95.62 195 LYS A N 1
ATOM 1480 C CA . LYS A 1 195 ? -13.43 4.785 13.984 1 95.62 195 LYS A CA 1
ATOM 1481 C C . LYS A 1 195 ? -12.188 5.23 14.758 1 95.62 195 LYS A C 1
ATOM 1483 O O . LYS A 1 195 ? -11.062 5.043 14.297 1 95.62 195 LYS A O 1
ATOM 1488 N N . VAL A 1 196 ? -12.469 5.832 15.914 1 95 196 VAL A N 1
ATOM 1489 C CA . VAL A 1 196 ? -11.328 6.359 16.656 1 95 196 VAL A CA 1
ATOM 1490 C C . VAL A 1 196 ? -11.625 6.348 18.156 1 95 196 VAL A C 1
ATOM 1492 O O . VAL A 1 196 ? -12.766 6.598 18.562 1 95 196 VAL A O 1
ATOM 1495 N N . ASP A 1 197 ? -10.68 5.906 18.922 1 93.94 197 ASP A N 1
ATOM 1496 C CA . ASP A 1 197 ? -10.602 6.23 20.344 1 93.94 197 ASP A CA 1
ATOM 1497 C C . ASP A 1 197 ? -9.695 7.441 20.578 1 93.94 197 ASP A C 1
ATOM 1499 O O . ASP A 1 197 ? -8.5 7.293 20.828 1 93.94 197 ASP A O 1
ATOM 1503 N N . GLY A 1 198 ? -10.312 8.602 20.625 1 92.69 198 GLY A N 1
ATOM 1504 C CA . GLY A 1 198 ? -9.594 9.859 20.562 1 92.69 198 GLY A CA 1
ATOM 1505 C C . GLY A 1 198 ? -8.602 10.023 21.703 1 92.69 198 GLY A C 1
ATOM 1506 O O . GLY A 1 198 ? -7.441 10.375 21.484 1 92.69 198 GLY A O 1
ATOM 1507 N N . LYS A 1 199 ? -9.023 9.844 22.906 1 93.44 199 LYS A N 1
ATOM 1508 C CA . LYS A 1 199 ? -8.148 10 24.062 1 93.44 199 LYS A CA 1
ATOM 1509 C C . LYS A 1 199 ? -6.988 9.008 24.016 1 93.44 199 LYS A C 1
ATOM 1511 O O . LYS A 1 199 ? -5.836 9.383 24.25 1 93.44 199 LYS A O 1
ATOM 1516 N N . TYR A 1 200 ? -7.297 7.777 23.703 1 95.5 200 TYR A N 1
ATOM 1517 C CA . TYR A 1 200 ? -6.273 6.742 23.594 1 95.5 200 TYR A CA 1
ATOM 1518 C C . TYR A 1 200 ? -5.297 7.066 22.469 1 95.5 200 TYR A C 1
ATOM 1520 O O . TYR A 1 200 ? -4.082 6.93 22.641 1 95.5 200 TYR A O 1
ATOM 1528 N N . SER A 1 201 ? -5.82 7.551 21.344 1 95 201 SER A N 1
ATOM 1529 C CA . SER A 1 201 ? -4.996 7.879 20.188 1 95 201 SER A CA 1
ATOM 1530 C C . SER A 1 201 ? -3.996 8.984 20.516 1 95 201 SER A C 1
ATOM 1532 O O . SER A 1 201 ? -2.84 8.922 20.094 1 95 201 SER A O 1
ATOM 1534 N N . THR A 1 202 ? -4.426 9.977 21.266 1 96.06 202 THR A N 1
ATOM 1535 C CA . THR A 1 202 ? -3.547 11.07 21.656 1 96.06 202 THR A CA 1
ATOM 1536 C C . THR A 1 202 ? -2.434 10.57 22.562 1 96.06 202 THR A C 1
ATOM 1538 O O . THR A 1 202 ? -1.271 10.953 22.391 1 96.06 202 THR A O 1
ATOM 1541 N N . GLN A 1 203 ? -2.766 9.742 23.484 1 97.44 203 GLN A N 1
ATOM 1542 C CA . GLN A 1 203 ? -1.773 9.195 24.391 1 97.44 203 GLN A CA 1
ATOM 1543 C C . GLN A 1 203 ? -0.726 8.375 23.656 1 97.44 203 GLN A C 1
ATOM 1545 O O . GLN A 1 203 ? 0.473 8.508 23.906 1 97.44 203 GLN A O 1
ATOM 1550 N N . VAL A 1 204 ? -1.176 7.551 22.766 1 97.5 204 VAL A N 1
ATOM 1551 C CA . VAL A 1 204 ? -0.273 6.695 22.016 1 97.5 204 VAL A CA 1
ATOM 1552 C C . VAL A 1 204 ? 0.638 7.555 21.141 1 97.5 204 VAL A C 1
ATOM 1554 O O . VAL A 1 204 ? 1.841 7.301 21.047 1 97.5 204 VAL A O 1
ATOM 1557 N N . TYR A 1 205 ? 0.038 8.539 20.562 1 98 205 TYR A N 1
ATOM 1558 C CA . TYR A 1 205 ? 0.768 9.5 19.75 1 98 205 TYR A CA 1
ATOM 1559 C C . TYR A 1 205 ? 1.926 10.117 20.531 1 98 205 TYR A C 1
ATOM 1561 O O . TYR A 1 205 ? 3.061 10.148 20.047 1 98 205 TYR A O 1
ATOM 1569 N N . LEU A 1 206 ? 1.686 10.539 21.672 1 98.62 206 LEU A N 1
ATOM 1570 C CA . LEU A 1 206 ? 2.699 11.203 22.484 1 98.62 206 LEU A CA 1
ATOM 1571 C C . LEU A 1 206 ? 3.75 10.203 22.969 1 98.62 206 LEU A C 1
ATOM 1573 O O . LEU A 1 206 ? 4.941 10.523 23.016 1 98.62 206 LEU A O 1
ATOM 1577 N N . ASP A 1 207 ? 3.357 9.016 23.312 1 98.31 207 ASP A N 1
ATOM 1578 C CA . ASP A 1 207 ? 4.289 7.965 23.703 1 98.31 207 ASP A CA 1
ATOM 1579 C C . ASP A 1 207 ? 5.223 7.594 22.562 1 98.31 207 ASP A C 1
ATOM 1581 O O . ASP A 1 207 ? 6.43 7.426 22.75 1 98.31 207 ASP A O 1
ATOM 1585 N N . PHE A 1 208 ? 4.625 7.461 21.422 1 98.56 208 PHE A N 1
ATOM 1586 C CA . PHE A 1 208 ? 5.414 7.109 20.25 1 98.56 208 PHE A CA 1
ATOM 1587 C C . PHE A 1 208 ? 6.402 8.219 19.922 1 98.56 208 PHE A C 1
ATOM 1589 O O . PHE A 1 208 ? 7.535 7.945 19.516 1 98.56 208 PHE A O 1
ATOM 1596 N N . PHE A 1 209 ? 5.984 9.477 20.062 1 98.75 209 PHE A N 1
ATOM 1597 C CA . PHE A 1 209 ? 6.898 10.594 19.859 1 98.75 209 PHE A CA 1
ATOM 1598 C C . PHE A 1 209 ? 8.078 10.523 20.812 1 98.75 209 PHE A C 1
ATOM 1600 O O . PHE A 1 209 ? 9.234 10.609 20.406 1 98.75 209 PHE A O 1
ATOM 1607 N N . LYS A 1 210 ? 7.797 10.312 22.047 1 98.44 210 LYS A N 1
ATOM 1608 C CA . LYS A 1 210 ? 8.859 10.234 23.047 1 98.44 210 LYS A CA 1
ATOM 1609 C C . LYS A 1 210 ? 9.852 9.117 22.703 1 98.44 210 LYS A C 1
ATOM 1611 O O . LYS A 1 210 ? 11.062 9.32 22.766 1 98.44 210 LYS A O 1
ATOM 1616 N N . HIS A 1 211 ? 9.344 8.008 22.297 1 98.12 211 HIS A N 1
ATOM 1617 C CA . HIS A 1 211 ? 10.18 6.852 21.984 1 98.12 211 HIS A CA 1
ATOM 1618 C C . HIS A 1 211 ? 11.078 7.133 20.781 1 98.12 211 HIS A C 1
ATOM 1620 O O . HIS A 1 211 ? 12.289 6.906 20.844 1 98.12 211 HIS A O 1
ATOM 1626 N N . THR A 1 212 ? 10.492 7.621 19.734 1 98.75 212 THR A N 1
ATOM 1627 C CA . THR A 1 212 ? 11.234 7.77 18.484 1 98.75 212 THR A CA 1
ATOM 1628 C C . THR A 1 212 ? 12.188 8.961 18.562 1 98.75 212 THR A C 1
ATOM 1630 O O . THR A 1 212 ? 13.312 8.898 18.062 1 98.75 212 THR A O 1
ATOM 1633 N N . PHE A 1 213 ? 11.703 10.055 19.203 1 98.88 213 PHE A N 1
ATOM 1634 C CA . PHE A 1 213 ? 12.539 11.25 19.344 1 98.88 213 PHE A CA 1
ATOM 1635 C C . PHE A 1 213 ? 13.766 10.953 20.188 1 98.88 213 PHE A C 1
ATOM 1637 O O . PHE A 1 213 ? 14.891 11.289 19.812 1 98.88 213 PHE A O 1
ATOM 1644 N N . SER A 1 214 ? 13.578 10.297 21.312 1 98.62 214 SER A N 1
ATOM 1645 C CA . SER A 1 214 ? 14.68 9.938 22.188 1 98.62 214 SER A CA 1
ATOM 1646 C C . SER A 1 214 ? 15.648 8.977 21.5 1 98.62 214 SER A C 1
ATOM 1648 O O . SER A 1 214 ? 16.859 9.148 21.578 1 98.62 214 SER A O 1
ATOM 1650 N N . ALA A 1 215 ? 15.133 8 20.844 1 98.62 215 ALA A N 1
ATOM 1651 C CA . ALA A 1 215 ? 15.961 7.012 20.156 1 98.62 215 ALA A CA 1
ATOM 1652 C C . ALA A 1 215 ? 16.797 7.664 19.047 1 98.62 215 ALA A C 1
ATOM 1654 O O . ALA A 1 215 ? 17.953 7.316 18.844 1 98.62 215 ALA A O 1
ATOM 1655 N N . TYR A 1 216 ? 16.156 8.578 18.359 1 98.69 216 TYR A N 1
ATOM 1656 C CA . TYR A 1 216 ? 16.859 9.25 17.266 1 98.69 216 TYR A CA 1
ATOM 1657 C C . TYR A 1 216 ? 18 10.109 17.812 1 98.69 216 TYR A C 1
ATOM 1659 O O . TYR A 1 216 ? 19.109 10.102 17.25 1 98.69 216 TYR A O 1
ATOM 1667 N N . LYS A 1 217 ? 17.703 10.875 18.828 1 98.69 217 LYS A N 1
ATOM 1668 C CA . LYS A 1 217 ? 18.734 11.711 19.438 1 98.69 217 LYS A CA 1
ATOM 1669 C C . LYS A 1 217 ? 19.906 10.867 19.922 1 98.69 217 LYS A C 1
ATOM 1671 O O . LYS A 1 217 ? 21.078 11.242 19.719 1 98.69 217 LYS A O 1
ATOM 1676 N N . GLU A 1 218 ? 19.594 9.766 20.5 1 98.62 218 GLU A N 1
ATOM 1677 C CA . GLU A 1 218 ? 20.641 8.859 20.953 1 98.62 218 GLU A CA 1
ATOM 1678 C C . GLU A 1 218 ? 21.453 8.32 19.781 1 98.62 218 GLU A C 1
ATOM 1680 O O . GLU A 1 218 ? 22.688 8.32 19.812 1 98.62 218 GLU A O 1
ATOM 1685 N N . GLN A 1 219 ? 20.766 7.887 18.75 1 98 219 GLN A N 1
ATOM 1686 C CA . GLN A 1 219 ? 21.391 7.32 17.562 1 98 219 GLN A CA 1
ATOM 1687 C C . GLN A 1 219 ? 22.344 8.32 16.922 1 98 219 GLN A C 1
ATOM 1689 O O . GLN A 1 219 ? 23.406 7.941 16.438 1 98 219 GLN A O 1
ATOM 1694 N N . LYS A 1 220 ? 21.922 9.594 16.922 1 98.25 220 LYS A N 1
ATOM 1695 C CA . LYS A 1 220 ? 22.656 10.594 16.156 1 98.25 220 LYS A CA 1
ATOM 1696 C C . LYS A 1 220 ? 23.5 11.477 17.062 1 98.25 220 LYS A C 1
ATOM 1698 O O . LYS A 1 220 ? 24.172 12.398 16.594 1 98.25 220 LYS A O 1
ATOM 1703 N N . ASN A 1 221 ? 23.516 11.18 18.375 1 98.44 221 ASN A N 1
ATOM 1704 C CA . ASN A 1 221 ? 24.203 11.984 19.359 1 98.44 221 ASN A CA 1
ATOM 1705 C C . ASN A 1 221 ? 23.812 13.461 19.266 1 98.44 221 ASN A C 1
ATOM 1707 O O . ASN A 1 221 ? 24.672 14.328 19.125 1 98.44 221 ASN A O 1
ATOM 1711 N N . LEU A 1 222 ? 22.5 13.672 19.281 1 98.69 222 LEU A N 1
ATOM 1712 C CA . LEU A 1 222 ? 21.922 15.016 19.203 1 98.69 222 LEU A CA 1
ATOM 1713 C C . LEU A 1 222 ? 21.188 15.359 20.5 1 98.69 222 LEU A C 1
ATOM 1715 O O . LEU A 1 222 ? 20.797 14.469 21.25 1 98.69 222 LEU A O 1
ATOM 1719 N N . GLU A 1 223 ? 21.062 16.609 20.688 1 98.62 223 GLU A N 1
ATOM 1720 C CA . GLU A 1 223 ? 20.188 17.188 21.703 1 98.62 223 GLU A CA 1
ATOM 1721 C C . GLU A 1 223 ? 19.047 17.984 21.062 1 98.62 223 GLU A C 1
ATOM 1723 O O . GLU A 1 223 ? 19.125 18.359 19.891 1 98.62 223 GLU A O 1
ATOM 1728 N N . THR A 1 224 ? 18.062 18.266 21.891 1 98.81 224 THR A N 1
ATOM 1729 C CA . THR A 1 224 ? 16.922 19.016 21.375 1 98.81 224 THR A CA 1
ATOM 1730 C C . THR A 1 224 ? 17.375 20.359 20.828 1 98.81 224 THR A C 1
ATOM 1732 O O . THR A 1 224 ? 16.844 20.844 19.828 1 98.81 224 THR A O 1
ATOM 1735 N N . LYS A 1 225 ? 18.328 20.984 21.422 1 98.5 225 LYS A N 1
ATOM 1736 C CA . LYS A 1 225 ? 18.797 22.312 21.062 1 98.5 225 LYS A CA 1
ATOM 1737 C C . LYS A 1 225 ? 19.438 22.328 19.672 1 98.5 225 LYS A C 1
ATOM 1739 O O . LYS A 1 225 ? 19.625 23.375 19.062 1 98.5 225 LYS A O 1
ATOM 1744 N N . ASP A 1 226 ? 19.844 21.141 19.203 1 98.69 226 ASP A N 1
ATOM 1745 C CA . ASP A 1 226 ? 20.516 21.031 17.906 1 98.69 226 ASP A CA 1
ATOM 1746 C C . ASP A 1 226 ? 19.516 21.234 16.766 1 98.69 226 ASP A C 1
ATOM 1748 O O . ASP A 1 226 ? 19.906 21.531 15.641 1 98.69 226 ASP A O 1
ATOM 1752 N N . PHE A 1 227 ? 18.234 21.062 17.016 1 98.88 227 PHE A N 1
ATOM 1753 C CA . PHE A 1 227 ? 17.203 21.219 15.992 1 98.88 227 PHE A CA 1
ATOM 1754 C C . PHE A 1 227 ? 16.797 22.688 15.844 1 98.88 227 PHE A C 1
ATOM 1756 O O . PHE A 1 227 ? 16.516 23.359 16.844 1 98.88 227 PHE A O 1
ATOM 1763 N N . ALA A 1 228 ? 16.797 23.141 14.609 1 98.88 228 ALA A N 1
ATOM 1764 C CA . ALA A 1 228 ? 16.234 24.453 14.328 1 98.88 228 ALA A CA 1
ATOM 1765 C C . ALA A 1 228 ? 14.711 24.438 14.414 1 98.88 228 ALA A C 1
ATOM 1767 O O . ALA A 1 228 ? 14.094 25.438 14.789 1 98.88 228 ALA A O 1
ATOM 1768 N N . ALA A 1 229 ? 14.141 23.375 14.047 1 98.88 229 ALA A N 1
ATOM 1769 C CA . ALA A 1 229 ? 12.703 23.156 14.086 1 98.88 229 ALA A CA 1
ATOM 1770 C C . ALA A 1 229 ? 12.367 21.672 14.18 1 98.88 229 ALA A C 1
ATOM 1772 O O . ALA A 1 229 ? 13.172 20.812 13.797 1 98.88 229 ALA A O 1
ATOM 1773 N N . ILE A 1 230 ? 11.234 21.359 14.719 1 98.88 230 ILE A N 1
ATOM 1774 C CA . ILE A 1 230 ? 10.633 20.031 14.695 1 98.88 230 ILE A CA 1
ATOM 1775 C C . ILE A 1 230 ? 9.203 20.125 14.156 1 98.88 230 ILE A C 1
ATOM 1777 O O . ILE A 1 230 ? 8.414 20.953 14.617 1 98.88 230 ILE A O 1
ATOM 1781 N N . VAL A 1 231 ? 8.891 19.359 13.148 1 98.88 231 VAL A N 1
ATOM 1782 C CA . VAL A 1 231 ? 7.527 19.312 12.617 1 98.88 231 VAL A CA 1
ATOM 1783 C C . VAL A 1 231 ? 6.887 17.969 12.961 1 98.88 231 VAL A C 1
ATOM 1785 O O . VAL A 1 231 ? 7.582 16.969 13.141 1 98.88 231 VAL A O 1
ATOM 1788 N N . TYR A 1 232 ? 5.578 18 13.062 1 98.88 232 TYR A N 1
ATOM 1789 C CA . TYR A 1 232 ? 4.824 16.875 13.578 1 98.88 232 TYR A CA 1
ATOM 1790 C C . TYR A 1 232 ? 3.689 16.484 12.633 1 98.88 232 TYR A C 1
ATOM 1792 O O . TYR A 1 232 ? 3.186 17.328 11.891 1 98.88 232 TYR A O 1
ATOM 1800 N N . HIS A 1 233 ? 3.391 15.172 12.555 1 98.81 233 HIS A N 1
ATOM 1801 C CA . HIS A 1 233 ? 2.062 14.789 12.086 1 98.81 233 HIS A CA 1
ATOM 1802 C C . HIS A 1 233 ? 0.972 15.492 12.891 1 98.81 233 HIS A C 1
ATOM 1804 O O . HIS A 1 233 ? 0.983 15.453 14.117 1 98.81 233 HIS A O 1
ATOM 1810 N N . LEU A 1 234 ? 0.023 16.141 12.18 1 98.5 234 LEU A N 1
ATOM 1811 C CA . LEU A 1 234 ? -0.974 16.953 12.867 1 98.5 234 LEU A CA 1
ATOM 1812 C C . LEU A 1 234 ? -2.385 16.516 12.5 1 98.5 234 LEU A C 1
ATOM 1814 O O . LEU A 1 234 ? -3.053 17.156 11.695 1 98.5 234 LEU A O 1
ATOM 1818 N N . PRO A 1 235 ? -2.902 15.469 13.172 1 96 235 PRO A N 1
ATOM 1819 C CA . PRO A 1 235 ? -4.344 15.258 13.016 1 96 235 PRO A CA 1
ATOM 1820 C C . PRO A 1 235 ? -5.164 16.5 13.375 1 96 235 PRO A C 1
ATOM 1822 O O . PRO A 1 235 ? -6.215 16.734 12.781 1 96 235 PRO A O 1
ATOM 1825 N N . PHE A 1 236 ? -4.723 17.203 14.336 1 97.81 236 PHE A N 1
ATOM 1826 C CA . PHE A 1 236 ? -5.105 18.562 14.703 1 97.81 236 PHE A CA 1
ATOM 1827 C C . PHE A 1 236 ? -3.957 19.266 15.406 1 97.81 236 PHE A C 1
ATOM 1829 O O . PHE A 1 236 ? -3.059 18.625 15.953 1 97.81 236 PHE A O 1
ATOM 1836 N N . THR A 1 237 ? -3.922 20.562 15.406 1 98.5 237 THR A N 1
ATOM 1837 C CA . THR A 1 237 ? -2.695 21.281 15.711 1 98.5 237 THR A CA 1
ATOM 1838 C C . THR A 1 237 ? -2.359 21.188 17.188 1 98.5 237 THR A C 1
ATOM 1840 O O . THR A 1 237 ? -1.186 21.188 17.562 1 98.5 237 THR A O 1
ATOM 1843 N N . LYS A 1 238 ? -3.35 21.094 18.062 1 98.19 238 LYS A N 1
ATOM 1844 C CA . LYS A 1 238 ? -3.107 21 19.5 1 98.19 238 LYS A CA 1
ATOM 1845 C C . LYS A 1 238 ? -2.334 19.719 19.828 1 98.19 238 LYS A C 1
ATOM 1847 O O . LYS A 1 238 ? -1.548 19.703 20.781 1 98.19 238 LYS A O 1
ATOM 1852 N N . MET A 1 239 ? -2.564 18.719 19.141 1 97.75 239 MET A N 1
ATOM 1853 C CA . MET A 1 239 ? -1.845 17.469 19.375 1 97.75 239 MET A CA 1
ATOM 1854 C C . MET A 1 239 ? -0.346 17.656 19.156 1 97.75 239 MET A C 1
ATOM 1856 O O . MET A 1 239 ? 0.464 17.156 19.938 1 97.75 239 MET A O 1
ATOM 1860 N N . GLY A 1 240 ? 0.004 18.344 18.078 1 98.5 240 GLY A N 1
ATOM 1861 C CA . GLY A 1 240 ? 1.402 18.672 17.844 1 98.5 240 GLY A CA 1
ATOM 1862 C C . GLY A 1 240 ? 1.993 19.578 18.906 1 98.5 240 GLY A C 1
ATOM 1863 O O . GLY A 1 240 ? 3.174 19.453 19.25 1 98.5 240 GLY A O 1
ATOM 1864 N N . LEU A 1 241 ? 1.165 20.484 19.391 1 98.56 241 LEU A N 1
ATOM 1865 C CA . LEU A 1 241 ? 1.622 21.359 20.453 1 98.56 241 LEU A CA 1
ATOM 1866 C C . LEU A 1 241 ? 2.023 20.562 21.688 1 98.56 241 LEU A C 1
ATOM 1868 O O . LEU A 1 241 ? 3.037 20.859 22.328 1 98.56 241 LEU A O 1
ATOM 1872 N N . LYS A 1 242 ? 1.232 19.578 22.031 1 98.31 242 LYS A N 1
ATOM 1873 C CA . LYS A 1 242 ? 1.552 18.719 23.172 1 98.31 242 LYS A CA 1
ATOM 1874 C C . LYS A 1 242 ? 2.879 17.984 22.953 1 98.31 242 LYS A C 1
ATOM 1876 O O . LYS A 1 242 ? 3.689 17.875 23.875 1 98.31 242 LYS A O 1
ATOM 1881 N N . ALA A 1 243 ? 3.078 17.484 21.766 1 98.81 243 ALA A N 1
ATOM 1882 C CA . ALA A 1 243 ? 4.336 16.828 21.453 1 98.81 243 ALA A CA 1
ATOM 1883 C C . ALA A 1 243 ? 5.508 17.797 21.531 1 98.81 243 ALA A C 1
ATOM 1885 O O . ALA A 1 243 ? 6.582 17.453 22.031 1 98.81 243 ALA A O 1
ATOM 1886 N N . ASN A 1 244 ? 5.305 19 20.969 1 98.81 244 ASN A N 1
ATOM 1887 C CA . ASN A 1 244 ? 6.359 20.016 21.016 1 98.81 244 ASN A CA 1
ATOM 1888 C C . ASN A 1 244 ? 6.73 20.375 22.438 1 98.81 244 ASN A C 1
ATOM 1890 O O . ASN A 1 244 ? 7.902 20.594 22.75 1 98.81 244 ASN A O 1
ATOM 1894 N N . ARG A 1 245 ? 5.758 20.469 23.312 1 98.5 245 ARG A N 1
ATOM 1895 C CA . ARG A 1 245 ? 6.008 20.734 24.734 1 98.5 245 ARG A CA 1
ATOM 1896 C C . ARG A 1 245 ? 6.863 19.641 25.359 1 98.5 245 ARG A C 1
ATOM 1898 O O . ARG A 1 245 ? 7.723 19.922 26.188 1 98.5 245 ARG A O 1
ATOM 1905 N N . LEU A 1 246 ? 6.637 18.406 24.953 1 98.62 246 LEU A N 1
ATOM 1906 C CA . LEU A 1 246 ? 7.469 17.312 25.406 1 98.62 246 LEU A CA 1
ATOM 1907 C C . LEU A 1 246 ? 8.898 17.453 24.906 1 98.62 246 LEU A C 1
ATOM 1909 O O . LEU A 1 246 ? 9.852 17.203 25.641 1 98.62 246 LEU A O 1
ATOM 1913 N N . ALA A 1 247 ? 9.008 17.859 23.688 1 98.75 247 ALA A N 1
ATOM 1914 C CA . ALA A 1 247 ? 10.32 17.984 23.062 1 98.75 247 ALA A CA 1
ATOM 1915 C C . ALA A 1 247 ? 11.172 19.031 23.781 1 98.75 247 ALA A C 1
ATOM 1917 O O . ALA A 1 247 ? 12.383 18.859 23.906 1 98.75 247 ALA A O 1
ATOM 1918 N N . VAL A 1 248 ? 10.539 20.109 24.266 1 98.44 248 VAL A N 1
ATOM 1919 C CA . VAL A 1 248 ? 11.312 21.234 24.766 1 98.44 248 VAL A CA 1
ATOM 1920 C C . VAL A 1 248 ? 11.414 21.172 26.281 1 98.44 248 VAL A C 1
ATOM 1922 O O . VAL A 1 248 ? 12 22.047 26.922 1 98.44 248 VAL A O 1
ATOM 1925 N N . GLU A 1 249 ? 10.789 20.156 26.812 1 97.56 249 GLU A N 1
ATOM 1926 C CA . GLU A 1 249 ? 10.875 20.016 28.266 1 97.56 249 GLU A CA 1
ATOM 1927 C C . GLU A 1 249 ? 12.328 19.984 28.734 1 97.56 249 GLU A C 1
ATOM 1929 O O . GLU A 1 249 ? 13.133 19.219 28.219 1 97.56 249 GLU A O 1
ATOM 1934 N N . GLY A 1 250 ? 12.648 20.812 29.672 1 96.69 250 GLY A N 1
ATOM 1935 C CA . GLY A 1 250 ? 13.977 20.812 30.281 1 96.69 250 GLY A CA 1
ATOM 1936 C C . GLY A 1 250 ? 15.008 21.547 29.453 1 96.69 250 GLY A C 1
ATOM 1937 O O . GLY A 1 250 ? 16.188 21.609 29.812 1 96.69 250 GLY A O 1
ATOM 1938 N N . THR A 1 251 ? 14.656 22.141 28.312 1 97.88 251 THR A N 1
ATOM 1939 C CA . THR A 1 251 ? 15.602 22.906 27.5 1 97.88 251 THR A CA 1
ATOM 1940 C C . THR A 1 251 ? 15.727 24.328 28.016 1 97.88 251 THR A C 1
ATOM 1942 O O . THR A 1 251 ? 14.945 24.766 28.875 1 97.88 251 THR A O 1
ATOM 1945 N N . ASP A 1 252 ? 16.734 25.094 27.578 1 98.12 252 ASP A N 1
ATOM 1946 C CA . ASP A 1 252 ? 16.891 26.5 27.953 1 98.12 252 ASP A CA 1
ATOM 1947 C C . ASP A 1 252 ? 15.836 27.359 27.266 1 98.12 252 ASP A C 1
ATOM 1949 O O . ASP A 1 252 ? 15.148 26.906 26.344 1 98.12 252 ASP A O 1
ATOM 1953 N N . GLU A 1 253 ? 15.664 28.562 27.688 1 98.06 253 GLU A N 1
ATOM 1954 C CA . GLU A 1 253 ? 14.633 29.469 27.219 1 98.06 253 GLU A CA 1
ATOM 1955 C C . GLU A 1 253 ? 14.773 29.75 25.719 1 98.06 253 GLU A C 1
ATOM 1957 O O . GLU A 1 253 ? 13.781 29.875 25 1 98.06 253 GLU A O 1
ATOM 1962 N N . GLU A 1 254 ? 15.945 29.906 25.328 1 98.12 254 GLU A N 1
ATOM 1963 C CA . GLU A 1 254 ? 16.203 30.203 23.922 1 98.12 254 GLU A CA 1
ATOM 1964 C C . GLU A 1 254 ? 15.742 29.062 23.016 1 98.12 254 GLU A C 1
ATOM 1966 O O . GLU A 1 254 ? 15.094 29.297 21.984 1 98.12 254 GLU A O 1
ATOM 1971 N N . THR A 1 255 ? 16.125 27.828 23.344 1 98.38 255 THR A N 1
ATOM 1972 C CA . THR A 1 255 ? 15.703 26.641 22.594 1 98.38 255 THR A CA 1
ATOM 1973 C C . THR A 1 255 ? 14.18 26.516 22.594 1 98.38 255 THR A C 1
ATOM 1975 O O . THR A 1 255 ? 13.57 26.25 21.547 1 98.38 255 THR A O 1
ATOM 1978 N N . ASN A 1 256 ? 13.602 26.656 23.75 1 98.44 256 ASN A N 1
ATOM 1979 C CA . ASN A 1 256 ? 12.148 26.578 23.891 1 98.44 256 ASN A CA 1
ATOM 1980 C C . ASN A 1 256 ? 11.445 27.594 23 1 98.44 256 ASN A C 1
ATOM 1982 O O . ASN A 1 256 ? 10.508 27.25 22.266 1 98.44 256 ASN A O 1
ATOM 1986 N N . ALA A 1 257 ? 11.875 28.875 23.062 1 98.31 257 ALA A N 1
ATOM 1987 C CA . ALA A 1 257 ? 11.266 29.938 22.266 1 98.31 257 ALA A CA 1
ATOM 1988 C C . ALA A 1 257 ? 11.398 29.656 20.766 1 98.31 257 ALA A C 1
ATOM 1990 O O . ALA A 1 257 ? 10.453 29.859 20 1 98.31 257 ALA A O 1
ATOM 1991 N N . ARG A 1 258 ? 12.555 29.219 20.328 1 98.38 258 ARG A N 1
ATOM 1992 C CA . ARG A 1 258 ? 12.82 28.922 18.922 1 98.38 258 ARG A CA 1
ATOM 1993 C C . ARG A 1 258 ? 11.906 27.812 18.422 1 98.38 258 ARG A C 1
ATOM 1995 O O . ARG A 1 258 ? 11.289 27.938 17.359 1 98.38 258 ARG A O 1
ATOM 2002 N N . LEU A 1 259 ? 11.812 26.734 19.172 1 98.75 259 LEU A N 1
ATOM 2003 C CA . LEU A 1 259 ? 11.047 25.578 18.734 1 98.75 259 LEU A CA 1
ATOM 2004 C C . LEU A 1 259 ? 9.547 25.844 18.828 1 98.75 259 LEU A C 1
ATOM 2006 O O . LEU A 1 259 ? 8.758 25.297 18.047 1 98.75 259 LEU A O 1
ATOM 2010 N N . MET A 1 260 ? 9.133 26.734 19.75 1 98.5 260 MET A N 1
ATOM 2011 C CA . MET A 1 260 ? 7.742 27.172 19.797 1 98.5 260 MET A CA 1
ATOM 2012 C C . MET A 1 260 ? 7.398 28.047 18.609 1 98.5 260 MET A C 1
ATOM 2014 O O . MET A 1 260 ? 6.32 27.922 18.031 1 98.5 260 MET A O 1
ATOM 2018 N N . ASP A 1 261 ? 8.328 28.969 18.297 1 98.62 261 ASP A N 1
ATOM 2019 C CA . ASP A 1 261 ? 8.125 29.828 17.141 1 98.62 261 ASP A CA 1
ATOM 2020 C C . ASP A 1 261 ? 8.039 29.016 15.852 1 98.62 261 ASP A C 1
ATOM 2022 O O . ASP A 1 261 ? 7.191 29.266 14.992 1 98.62 261 ASP A O 1
ATOM 2026 N N . SER A 1 262 ? 8.945 28.078 15.727 1 98.62 262 SER A N 1
ATOM 2027 C CA . SER A 1 262 ? 8.938 27.234 14.539 1 98.62 262 SER A CA 1
ATOM 2028 C C . SER A 1 262 ? 7.676 26.375 14.477 1 98.62 262 SER A C 1
ATOM 2030 O O . SER A 1 262 ? 7.137 26.125 13.398 1 98.62 262 SER A O 1
ATOM 2032 N N . PHE A 1 263 ? 7.195 25.875 15.633 1 98.75 263 PHE A N 1
ATOM 2033 C CA . PHE A 1 263 ? 5.949 25.125 15.656 1 98.75 263 PHE A CA 1
ATOM 2034 C C . PHE A 1 263 ? 4.781 26 15.203 1 98.75 263 PHE A C 1
ATOM 2036 O O . PHE A 1 263 ? 3.914 25.531 14.453 1 98.75 263 PHE A O 1
ATOM 2043 N N . THR A 1 264 ? 4.754 27.25 15.664 1 98.69 264 THR A N 1
ATOM 2044 C CA . THR A 1 264 ? 3.697 28.188 15.289 1 98.69 264 THR A CA 1
ATOM 2045 C C . THR A 1 264 ? 3.682 28.406 13.781 1 98.69 264 THR A C 1
ATOM 2047 O O . THR A 1 264 ? 2.615 28.453 13.164 1 98.69 264 THR A O 1
ATOM 2050 N N . ALA A 1 265 ? 4.832 28.516 13.219 1 98.75 265 ALA A N 1
ATOM 2051 C CA . ALA A 1 265 ? 4.949 28.656 11.773 1 98.75 265 ALA A CA 1
ATOM 2052 C C . ALA A 1 265 ? 4.512 27.391 11.047 1 98.75 265 ALA A C 1
ATOM 2054 O O . ALA A 1 265 ? 3.904 27.453 9.977 1 98.75 265 ALA A O 1
ATOM 2055 N N . ALA A 1 266 ? 4.734 26.234 11.656 1 98.88 266 ALA A N 1
ATOM 2056 C CA . ALA A 1 266 ? 4.551 24.938 11.008 1 98.88 266 ALA A CA 1
ATOM 2057 C C . ALA A 1 266 ? 3.084 24.516 11.031 1 98.88 266 ALA A C 1
ATOM 2059 O O . ALA A 1 266 ? 2.664 23.656 10.242 1 98.88 266 ALA A O 1
ATOM 2060 N N . LYS A 1 267 ? 2.27 25.047 11.867 1 98.69 267 LYS A N 1
ATOM 2061 C CA . LYS A 1 267 ? 0.916 24.531 12.055 1 98.69 267 LYS A CA 1
ATOM 2062 C C . LYS A 1 267 ? -0.096 25.344 11.242 1 98.69 267 LYS A C 1
ATOM 2064 O O . LYS A 1 267 ? -1.271 24.969 11.172 1 98.69 267 LYS A O 1
ATOM 2069 N N . GLU A 1 268 ? 0.32 26.438 10.586 1 98.56 268 GLU A N 1
ATOM 2070 C CA . GLU A 1 268 ? -0.604 27.406 10.008 1 98.56 268 GLU A CA 1
ATOM 2071 C C . GLU A 1 268 ? -1.469 26.781 8.922 1 98.56 268 GLU A C 1
ATOM 2073 O O . GLU A 1 268 ? -2.686 26.969 8.898 1 98.56 268 GLU A O 1
ATOM 2078 N N . LEU A 1 269 ? -0.858 26.109 8 1 98.81 269 LEU A N 1
ATOM 2079 C CA . LEU A 1 269 ? -1.637 25.5 6.93 1 98.81 269 LEU A CA 1
ATOM 2080 C C . LEU A 1 269 ? -2.592 24.453 7.484 1 98.81 269 LEU A C 1
ATOM 2082 O O . LEU A 1 269 ? -3.756 24.391 7.082 1 98.81 269 LEU A O 1
ATOM 2086 N N . ASN A 1 270 ? -2.145 23.641 8.438 1 98.81 270 ASN A N 1
ATOM 2087 C CA . ASN A 1 270 ? -2.99 22.609 9.031 1 98.81 270 ASN A CA 1
ATOM 2088 C C . ASN A 1 270 ? -4.195 23.219 9.742 1 98.81 270 ASN A C 1
ATOM 2090 O O . ASN A 1 270 ? -5.293 22.656 9.703 1 98.81 270 ASN A O 1
ATOM 2094 N N . ALA A 1 271 ? -3.98 24.328 10.406 1 98.75 271 ALA A N 1
ATOM 2095 C CA . ALA A 1 271 ? -5.055 24.984 11.141 1 98.75 271 ALA A CA 1
ATOM 2096 C C . ALA A 1 271 ? -6.152 25.469 10.195 1 98.75 271 ALA A C 1
ATOM 2098 O O . ALA A 1 271 ? -7.312 25.609 10.602 1 98.75 271 ALA A O 1
ATOM 2099 N N . ASN A 1 272 ? -5.812 25.672 8.961 1 98.75 272 ASN A N 1
ATOM 2100 C CA . ASN A 1 272 ? -6.75 26.25 8.008 1 98.75 272 ASN A CA 1
ATOM 2101 C C . ASN A 1 272 ? -7.312 25.188 7.062 1 98.75 272 ASN A C 1
ATOM 2103 O O . ASN A 1 272 ? -8.266 25.453 6.32 1 98.75 272 ASN A O 1
ATOM 2107 N N . VAL A 1 273 ? -6.762 24 7.047 1 98.75 273 VAL A N 1
ATOM 2108 C CA . VAL A 1 273 ? -7.164 22.953 6.105 1 98.75 273 VAL A CA 1
ATOM 2109 C C . VAL A 1 273 ? -7.836 21.812 6.852 1 98.75 273 VAL A C 1
ATOM 2111 O O . VAL A 1 273 ? -8.766 21.188 6.34 1 98.75 273 VAL A O 1
ATOM 2114 N N . GLY A 1 274 ? -7.371 21.531 8.047 1 98.69 274 GLY A N 1
ATOM 2115 C CA . GLY A 1 274 ? -7.789 20.359 8.789 1 98.69 274 GLY A CA 1
ATOM 2116 C C . GLY A 1 274 ? -6.906 19.156 8.531 1 98.69 274 GLY A C 1
ATOM 2117 O O . GLY A 1 274 ? -5.777 19.281 8.055 1 98.69 274 GLY A O 1
ATOM 2118 N N . ASN A 1 275 ? -7.426 18.031 8.977 1 98.38 275 ASN A N 1
ATOM 2119 C CA . ASN A 1 275 ? -6.668 16.781 8.859 1 98.38 275 ASN A CA 1
ATOM 2120 C C . ASN A 1 275 ? -6.711 16.234 7.438 1 98.38 275 ASN A C 1
ATOM 2122 O O . ASN A 1 275 ? -7.793 16.047 6.875 1 98.38 275 ASN A O 1
ATOM 2126 N N . ILE A 1 276 ? -5.535 16 6.945 1 98.56 276 ILE A N 1
ATOM 2127 C CA . ILE A 1 276 ? -5.5 15.383 5.625 1 98.56 276 ILE A CA 1
ATOM 2128 C C . ILE A 1 276 ? -4.75 14.055 5.691 1 98.56 276 ILE A C 1
ATOM 2130 O O . ILE A 1 276 ? -4.152 13.617 4.707 1 98.56 276 ILE A O 1
ATOM 2134 N N . TYR A 1 277 ? -4.695 13.461 6.863 1 98.38 277 TYR A N 1
ATOM 2135 C CA . TYR A 1 277 ? -4.164 12.141 7.16 1 98.38 277 TYR A CA 1
ATOM 2136 C C . TYR A 1 277 ? -2.729 12 6.668 1 98.38 277 TYR A C 1
ATOM 2138 O O . TYR A 1 277 ? -1.812 12.609 7.227 1 98.38 277 TYR A O 1
ATOM 2146 N N . THR A 1 278 ? -2.443 11.359 5.551 1 98.69 278 THR A N 1
ATOM 2147 C CA . THR A 1 278 ? -1.101 11.008 5.105 1 98.69 278 THR A CA 1
ATOM 2148 C C . THR A 1 278 ? -0.29 12.258 4.785 1 98.69 278 THR A C 1
ATOM 2150 O O . THR A 1 278 ? 0.932 12.273 4.945 1 98.69 278 THR A O 1
ATOM 2153 N N . GLY A 1 279 ? -0.949 13.32 4.371 1 98.69 279 GLY A N 1
ATOM 2154 C CA . GLY A 1 279 ? -0.253 14.539 3.98 1 98.69 279 GLY A CA 1
ATOM 2155 C C . GLY A 1 279 ? -0.009 15.484 5.141 1 98.69 279 GLY A C 1
ATOM 2156 O O . GLY A 1 279 ? 0.681 16.5 4.988 1 98.69 279 GLY A O 1
ATOM 2157 N N . SER A 1 280 ? -0.48 15.141 6.305 1 98.69 280 SER A N 1
ATOM 2158 C CA . SER A 1 280 ? -0.562 16.078 7.414 1 98.69 280 SER A CA 1
ATOM 2159 C C . SER A 1 280 ? 0.824 16.547 7.848 1 98.69 280 SER A C 1
ATOM 2161 O O . SER A 1 280 ? 1.047 17.75 8.047 1 98.69 280 SER A O 1
ATOM 2163 N N . LEU A 1 281 ? 1.746 15.656 8.039 1 98.94 281 LEU A N 1
ATOM 2164 C CA . LEU A 1 281 ? 3.105 16.016 8.43 1 98.94 281 LEU A CA 1
ATOM 2165 C C . LEU A 1 281 ? 3.742 16.938 7.391 1 98.94 281 LEU A C 1
ATOM 2167 O O . LEU A 1 281 ? 4.414 17.906 7.746 1 98.94 281 LEU A O 1
ATOM 2171 N N . TYR A 1 282 ? 3.514 16.719 6.18 1 98.94 282 TYR A N 1
ATOM 2172 C CA . TYR A 1 282 ? 4.203 17.406 5.102 1 98.94 282 TYR A CA 1
ATOM 2173 C C . TYR A 1 282 ? 3.523 18.734 4.785 1 98.94 282 TYR A C 1
ATOM 2175 O O . TYR A 1 282 ? 4.156 19.656 4.254 1 98.94 282 TYR A O 1
ATOM 2183 N N . LEU A 1 283 ? 2.213 18.719 5.117 1 98.94 283 LEU A N 1
ATOM 2184 C CA . LEU A 1 283 ? 1.572 20.031 5.125 1 98.94 283 LEU A CA 1
ATOM 2185 C C . LEU A 1 283 ? 2.189 20.938 6.191 1 98.94 283 LEU A C 1
ATOM 2187 O O . LEU A 1 283 ? 2.398 22.125 5.957 1 98.94 283 LEU A O 1
ATOM 2191 N N . SER A 1 284 ? 2.463 20.359 7.348 1 98.94 284 SER A N 1
ATOM 2192 C CA . SER A 1 284 ? 3.166 21.078 8.406 1 98.94 284 SER A CA 1
ATOM 2193 C C . SER A 1 284 ? 4.559 21.5 7.961 1 98.94 284 SER A C 1
ATOM 2195 O O . SER A 1 284 ? 5.008 22.609 8.266 1 98.94 284 SER A O 1
ATOM 2197 N N . LEU A 1 285 ? 5.254 20.625 7.289 1 98.94 285 LEU A N 1
ATOM 2198 C CA . LEU A 1 285 ? 6.574 20.938 6.754 1 98.94 285 LEU A CA 1
ATOM 2199 C C . LEU A 1 285 ? 6.504 22.125 5.785 1 98.94 285 LEU A C 1
ATOM 2201 O O . LEU A 1 285 ? 7.32 23.031 5.855 1 98.94 285 LEU A O 1
ATOM 2205 N N . LEU A 1 286 ? 5.551 22.031 4.863 1 98.94 286 LEU A N 1
ATOM 2206 C CA . LEU A 1 286 ? 5.383 23.125 3.904 1 98.94 286 LEU A CA 1
ATOM 2207 C C . LEU A 1 286 ? 5.105 24.438 4.617 1 98.94 286 LEU A C 1
ATOM 2209 O O . LEU A 1 286 ? 5.664 25.469 4.254 1 98.94 286 LEU A O 1
ATOM 2213 N N . SER A 1 287 ? 4.223 24.375 5.594 1 98.88 287 SER A N 1
ATOM 2214 C CA . SER A 1 287 ? 3.902 25.562 6.375 1 98.88 287 SER A CA 1
ATOM 2215 C C . SER A 1 287 ? 5.152 26.156 7.02 1 98.88 287 SER A C 1
ATOM 2217 O O . SER A 1 287 ? 5.344 27.375 7.012 1 98.88 287 SER A O 1
ATOM 2219 N N . LEU A 1 288 ? 5.988 25.312 7.586 1 98.94 288 LEU A N 1
ATOM 2220 C CA . LEU A 1 288 ? 7.23 25.766 8.195 1 98.94 288 LEU A CA 1
ATOM 2221 C C . LEU A 1 288 ? 8.141 26.422 7.16 1 98.94 288 LEU A C 1
ATOM 2223 O O . LEU A 1 288 ? 8.695 27.5 7.414 1 98.94 288 LEU A O 1
ATOM 2227 N N . LEU A 1 289 ? 8.297 25.781 6.043 1 98.88 289 LEU A N 1
ATOM 2228 C CA . LEU A 1 289 ? 9.172 26.281 4.996 1 98.88 289 LEU A CA 1
ATOM 2229 C C . LEU A 1 289 ? 8.711 27.656 4.508 1 98.88 289 LEU A C 1
ATOM 2231 O O . LEU A 1 289 ? 9.531 28.516 4.168 1 98.88 289 LEU A O 1
ATOM 2235 N N . GLU A 1 290 ? 7.43 27.859 4.477 1 98.56 290 GLU A N 1
ATOM 2236 C CA . GLU A 1 290 ? 6.867 29.094 3.936 1 98.56 290 GLU A CA 1
ATOM 2237 C C . GLU A 1 290 ? 6.863 30.203 4.98 1 98.56 290 GLU A C 1
ATOM 2239 O O . GLU A 1 290 ? 7.008 31.375 4.645 1 98.56 290 GLU A O 1
ATOM 2244 N N . ASN A 1 291 ? 6.652 29.797 6.215 1 98 291 ASN A N 1
ATOM 2245 C CA . ASN A 1 291 ? 6.348 30.812 7.211 1 98 291 ASN A CA 1
ATOM 2246 C C . ASN A 1 291 ? 7.453 30.938 8.258 1 98 291 ASN A C 1
ATOM 2248 O O . ASN A 1 291 ? 7.512 31.906 9.008 1 98 291 ASN A O 1
ATOM 2252 N N . GLY A 1 292 ? 8.289 29.891 8.32 1 97.75 292 GLY A N 1
ATOM 2253 C CA . GLY A 1 292 ? 9.328 29.875 9.336 1 97.75 292 GLY A CA 1
ATOM 2254 C C . GLY A 1 292 ? 10.539 30.719 8.969 1 97.75 292 GLY A C 1
ATOM 2255 O O . GLY A 1 292 ? 10.57 31.328 7.898 1 97.75 292 GLY A O 1
ATOM 2256 N N . ARG A 1 293 ? 11.539 30.859 9.867 1 95.31 293 ARG A N 1
ATOM 2257 C CA . ARG A 1 293 ? 12.781 31.594 9.688 1 95.31 293 ARG A CA 1
ATOM 2258 C C . ARG A 1 293 ? 13.969 30.656 9.594 1 95.31 293 ARG A C 1
ATOM 2260 O O . ARG A 1 293 ? 14.961 30.812 10.312 1 95.31 293 ARG A O 1
ATOM 2267 N N . LEU A 1 294 ? 13.867 29.766 8.688 1 98.31 294 LEU A N 1
ATOM 2268 C CA . LEU A 1 294 ? 14.906 28.766 8.531 1 98.31 294 LEU A CA 1
ATOM 2269 C C . LEU A 1 294 ? 16.078 29.312 7.727 1 98.31 294 LEU A C 1
ATOM 2271 O O . LEU A 1 294 ? 15.898 30.156 6.859 1 98.31 294 LEU A O 1
ATOM 2275 N N . LYS A 1 295 ? 17.266 28.797 8.031 1 98.12 295 LYS A N 1
ATOM 2276 C CA . LYS A 1 295 ? 18.484 29.094 7.285 1 98.12 295 LYS A CA 1
ATOM 2277 C C . LYS A 1 295 ? 19.078 27.828 6.668 1 98.12 295 LYS A C 1
ATOM 2279 O O . LYS A 1 295 ? 18.797 26.719 7.125 1 98.12 295 LYS A O 1
ATOM 2284 N N . ALA A 1 296 ? 19.922 28.094 5.637 1 98.06 296 ALA A N 1
ATOM 2285 C CA . ALA A 1 296 ? 20.625 26.969 5.023 1 98.06 296 ALA A CA 1
ATOM 2286 C C . ALA A 1 296 ? 21.391 26.172 6.066 1 98.06 296 ALA A C 1
ATOM 2288 O O . ALA A 1 296 ? 22.047 26.75 6.941 1 98.06 296 ALA A O 1
ATOM 2289 N N . GLY A 1 297 ? 21.203 24.859 5.977 1 98.5 297 GLY A N 1
ATOM 2290 C CA . GLY A 1 297 ? 21.938 23.984 6.871 1 98.5 297 GLY A CA 1
ATOM 2291 C C . GLY A 1 297 ? 21.188 23.656 8.141 1 98.5 297 GLY A C 1
ATOM 2292 O O . GLY A 1 297 ? 21.547 22.719 8.859 1 98.5 297 GLY A O 1
ATOM 2293 N N . ASP A 1 298 ? 20.141 24.406 8.469 1 98.81 298 ASP A N 1
ATOM 2294 C CA . ASP A 1 298 ? 19.375 24.141 9.68 1 98.81 298 ASP A CA 1
ATOM 2295 C C . ASP A 1 298 ? 18.875 22.703 9.711 1 98.81 298 ASP A C 1
ATOM 2297 O O . ASP A 1 298 ? 18.453 22.156 8.688 1 98.81 298 ASP A O 1
ATOM 2301 N N . LEU A 1 299 ? 18.922 22.109 10.891 1 98.88 299 LEU A N 1
ATOM 2302 C CA . LEU A 1 299 ? 18.422 20.75 11.125 1 98.88 299 LEU A CA 1
ATOM 2303 C C . LEU A 1 299 ? 16.938 20.781 11.484 1 98.88 299 LEU A C 1
ATOM 2305 O O . LEU A 1 299 ? 16.547 21.422 12.461 1 98.88 299 LEU A O 1
ATOM 2309 N N . VAL A 1 300 ? 16.172 20.109 10.711 1 98.94 300 VAL A N 1
ATOM 2310 C CA . VAL A 1 300 ? 14.734 20 10.945 1 98.94 300 VAL A CA 1
ATOM 2311 C C . VAL A 1 300 ? 14.375 18.562 11.305 1 98.94 300 VAL A C 1
ATOM 2313 O O . VAL A 1 300 ? 14.711 17.641 10.562 1 98.94 300 VAL A O 1
ATOM 2316 N N . GLY A 1 301 ? 13.758 18.344 12.477 1 98.94 301 GLY A N 1
ATOM 2317 C CA . GLY A 1 301 ? 13.219 17.047 12.828 1 98.94 301 GLY A CA 1
ATOM 2318 C C . GLY A 1 301 ? 11.805 16.828 12.32 1 98.94 301 GLY A C 1
ATOM 2319 O O . GLY A 1 301 ? 11 17.766 12.297 1 98.94 301 GLY A O 1
ATOM 2320 N N . LEU A 1 302 ? 11.484 15.641 11.906 1 98.94 302 LEU A N 1
ATOM 2321 C CA . LEU A 1 302 ? 10.172 15.289 11.383 1 98.94 302 LEU A CA 1
ATOM 2322 C C . LEU A 1 302 ? 9.617 14.055 12.094 1 98.94 302 LEU A C 1
ATOM 2324 O O . LEU A 1 302 ? 10.242 12.992 12.086 1 98.94 302 LEU A O 1
ATOM 2328 N N . PHE A 1 303 ? 8.43 14.188 12.734 1 98.94 303 PHE A N 1
ATOM 2329 C CA . PHE A 1 303 ? 7.758 13.094 13.414 1 98.94 303 PHE A CA 1
ATOM 2330 C C . PHE A 1 303 ? 6.504 12.664 12.656 1 98.94 303 PHE A C 1
ATOM 2332 O O . PHE A 1 303 ? 5.551 13.438 12.539 1 98.94 303 PHE A O 1
ATOM 2339 N N . SER A 1 304 ? 6.527 11.469 12.133 1 98.88 304 SER A N 1
ATOM 2340 C CA . SER A 1 304 ? 5.387 10.875 11.445 1 98.88 304 SER A CA 1
ATOM 2341 C C . SER A 1 304 ? 4.668 9.867 12.336 1 98.88 304 SER A C 1
ATOM 2343 O O . SER A 1 304 ? 5.305 9.148 13.102 1 98.88 304 SER A O 1
ATOM 2345 N N . TYR A 1 305 ? 3.4 9.867 12.188 1 98.44 305 TYR A N 1
ATOM 2346 C CA . TYR A 1 305 ? 2.588 8.914 12.938 1 98.44 305 TYR A CA 1
ATOM 2347 C C . TYR A 1 305 ? 1.408 8.43 12.102 1 98.44 305 TYR A C 1
ATOM 2349 O O . TYR A 1 305 ? 0.74 9.219 11.438 1 98.44 305 TYR A O 1
ATOM 2357 N N . GLY A 1 306 ? 1.197 7.129 12.062 1 97.25 306 GLY A N 1
ATOM 2358 C CA . GLY A 1 306 ? 0.014 6.477 11.531 1 97.25 306 GLY A CA 1
ATOM 2359 C C . GLY A 1 306 ? -0.615 5.488 12.492 1 97.25 306 GLY A C 1
ATOM 2360 O O . GLY A 1 306 ? 0.072 4.621 13.039 1 97.25 306 GLY A O 1
ATOM 2361 N N . SER A 1 307 ? -1.872 5.551 12.625 1 92.44 307 SER A N 1
ATOM 2362 C CA . SER A 1 307 ? -2.6 4.727 13.586 1 92.44 307 SER A CA 1
ATOM 2363 C C . SER A 1 307 ? -2.594 3.26 13.164 1 92.44 307 SER A C 1
ATOM 2365 O O . SER A 1 307 ? -2.34 2.938 12.008 1 92.44 307 SER A O 1
ATOM 2367 N N . GLY A 1 308 ? -2.666 2.438 14.125 1 89.19 308 GLY A N 1
ATOM 2368 C CA . GLY A 1 308 ? -2.781 1.018 13.836 1 89.19 308 GLY A CA 1
ATOM 2369 C C . GLY A 1 308 ? -1.678 0.187 14.461 1 89.19 308 GLY A C 1
ATOM 2370 O O . GLY A 1 308 ? -1.926 -0.919 14.945 1 89.19 308 GLY A O 1
ATOM 2371 N N . ALA A 1 309 ? -0.053 0.704 15.094 1 95.62 309 ALA A N 1
ATOM 2372 C CA . ALA A 1 309 ? 0.351 2.049 14.695 1 95.62 309 ALA A CA 1
ATOM 2373 C C . ALA A 1 309 ? 1.84 2.1 14.367 1 95.62 309 ALA A C 1
ATOM 2375 O O . ALA A 1 309 ? 2.619 1.282 14.867 1 95.62 309 ALA A O 1
ATOM 2376 N N . MET A 1 310 ? 2.18 2.955 13.469 1 97.56 310 MET A N 1
ATOM 2377 C CA . MET A 1 310 ? 3.557 3.152 13.023 1 97.56 310 MET A CA 1
ATOM 2378 C C . MET A 1 310 ? 3.99 4.602 13.219 1 97.56 310 MET A C 1
ATOM 2380 O O . MET A 1 310 ? 3.254 5.527 12.875 1 97.56 310 MET A O 1
ATOM 2384 N N . ALA A 1 311 ? 5.121 4.832 13.844 1 98.5 311 ALA A N 1
ATOM 2385 C CA . ALA A 1 311 ? 5.734 6.152 13.938 1 98.5 311 ALA A CA 1
ATOM 2386 C C . ALA A 1 311 ? 7.18 6.125 13.445 1 98.5 311 ALA A C 1
ATOM 2388 O O . ALA A 1 311 ? 7.844 5.086 13.516 1 98.5 311 ALA A O 1
ATOM 2389 N N . GLU A 1 312 ? 7.586 7.164 12.961 1 98.56 312 GLU A N 1
ATOM 2390 C CA . GLU A 1 312 ? 8.969 7.328 12.516 1 98.56 312 GLU A CA 1
ATOM 2391 C C . GLU A 1 312 ? 9.461 8.75 12.758 1 98.56 312 GLU A C 1
ATOM 2393 O O . GLU A 1 312 ? 8.719 9.719 12.531 1 98.56 312 GLU A O 1
ATOM 2398 N N . PHE A 1 313 ? 10.648 8.891 13.344 1 98.88 313 PHE A N 1
ATOM 2399 C CA . PHE A 1 313 ? 11.328 10.18 13.477 1 98.88 313 PHE A CA 1
ATOM 2400 C C . PHE A 1 313 ? 12.602 10.203 12.633 1 98.88 313 PHE A C 1
ATOM 2402 O O . PHE A 1 313 ? 13.375 9.25 12.641 1 98.88 313 PHE A O 1
ATOM 2409 N N . TYR A 1 314 ? 12.781 11.164 11.875 1 98.81 314 TYR A N 1
ATOM 2410 C CA . TYR A 1 314 ? 13.953 11.391 11.039 1 98.81 314 TYR A CA 1
ATOM 2411 C C . TYR A 1 314 ? 14.227 12.883 10.883 1 98.81 314 TYR A C 1
ATOM 2413 O O . TYR A 1 314 ? 13.586 13.711 11.523 1 98.81 314 TYR A O 1
ATOM 2421 N N . SER A 1 315 ? 15.297 13.25 10.164 1 98.88 315 SER A N 1
ATOM 2422 C CA . SER A 1 315 ? 15.633 14.664 10.07 1 98.88 315 SER A CA 1
ATOM 2423 C C . SER A 1 315 ? 16.141 15.023 8.68 1 98.88 315 SER A C 1
ATOM 2425 O O . SER A 1 315 ? 16.422 14.133 7.867 1 98.88 315 SER A O 1
ATOM 2427 N N . ALA A 1 316 ? 16.156 16.234 8.438 1 98.88 316 ALA A N 1
ATOM 2428 C CA . ALA A 1 316 ? 16.656 16.781 7.18 1 98.88 316 ALA A CA 1
ATOM 2429 C C . ALA A 1 316 ? 17.328 18.141 7.402 1 98.88 316 ALA A C 1
ATOM 2431 O O . ALA A 1 316 ? 17.062 18.812 8.406 1 98.88 316 ALA A O 1
ATOM 2432 N N . ASN A 1 317 ? 18.203 18.516 6.508 1 98.88 317 ASN A N 1
ATOM 2433 C CA . ASN A 1 317 ? 18.812 19.844 6.52 1 98.88 317 ASN A CA 1
ATOM 2434 C C . ASN A 1 317 ? 18.266 20.719 5.414 1 98.88 317 ASN A C 1
ATOM 2436 O O . ASN A 1 317 ? 18.031 20.266 4.297 1 98.88 317 ASN A O 1
ATOM 2440 N N . VAL A 1 318 ? 18.094 21.969 5.742 1 98.88 318 VAL A N 1
ATOM 2441 C CA . VAL A 1 318 ? 17.578 22.953 4.797 1 98.88 318 VAL A CA 1
ATOM 2442 C C . VAL A 1 318 ? 18.641 23.266 3.748 1 98.88 318 VAL A C 1
ATOM 2444 O O . VAL A 1 318 ? 19.797 23.5 4.086 1 98.88 318 VAL A O 1
ATOM 2447 N N . VAL A 1 319 ? 18.219 23.266 2.516 1 98.81 319 VAL A N 1
ATOM 2448 C CA . VAL A 1 319 ? 19.141 23.531 1.418 1 98.81 319 VAL A CA 1
ATOM 2449 C C . VAL A 1 319 ? 19.203 25.047 1.146 1 98.81 319 VAL A C 1
ATOM 2451 O O . VAL A 1 319 ? 18.188 25.734 1.247 1 98.81 319 VAL A O 1
ATOM 2454 N N . GLU A 1 320 ? 20.359 25.5 0.762 1 98.38 320 GLU A N 1
ATOM 2455 C CA . GLU A 1 320 ? 20.484 26.906 0.387 1 98.38 320 GLU A CA 1
ATOM 2456 C C . GLU A 1 320 ? 19.594 27.25 -0.798 1 98.38 320 GLU A C 1
ATOM 2458 O O . GLU A 1 320 ? 19.578 26.531 -1.798 1 98.38 320 GLU A O 1
ATOM 2463 N N . GLY A 1 321 ? 18.797 28.312 -0.636 1 98.12 321 GLY A N 1
ATOM 2464 C CA . GLY A 1 321 ? 17.938 28.766 -1.717 1 98.12 321 GLY A CA 1
ATOM 2465 C C . GLY A 1 321 ? 16.578 28.078 -1.736 1 98.12 321 GLY A C 1
ATOM 2466 O O . GLY A 1 321 ? 15.82 28.219 -2.695 1 98.12 321 GLY A O 1
ATOM 2467 N N . TYR A 1 322 ? 16.219 27.359 -0.672 1 98.56 322 TYR A N 1
ATOM 2468 C CA . TYR A 1 322 ? 14.992 26.578 -0.637 1 98.56 322 TYR A CA 1
ATOM 2469 C C . TYR A 1 322 ? 13.781 27.469 -0.894 1 98.56 322 TYR A C 1
ATOM 2471 O O . TYR A 1 322 ? 12.781 27.016 -1.468 1 98.56 322 TYR A O 1
ATOM 2479 N N . GLU A 1 323 ? 13.82 28.719 -0.564 1 97.81 323 GLU A N 1
ATOM 2480 C CA . GLU A 1 323 ? 12.695 29.641 -0.677 1 97.81 323 GLU A CA 1
ATOM 2481 C C . GLU A 1 323 ? 12.281 29.828 -2.133 1 97.81 323 GLU A C 1
ATOM 2483 O O . GLU A 1 323 ? 11.102 30.062 -2.424 1 97.81 323 GLU A O 1
ATOM 2488 N N . LYS A 1 324 ? 13.258 29.641 -3.031 1 97.44 324 LYS A N 1
ATOM 2489 C CA . LYS A 1 324 ? 13.016 29.844 -4.457 1 97.44 324 LYS A CA 1
ATOM 2490 C C . LYS A 1 324 ? 12.133 28.75 -5.035 1 97.44 324 LYS A C 1
ATOM 2492 O O . LYS A 1 324 ? 11.57 28.906 -6.121 1 97.44 324 LYS A O 1
ATOM 2497 N N . GLN A 1 325 ? 12 27.641 -4.305 1 97.38 325 GLN A N 1
ATOM 2498 C CA . GLN A 1 325 ? 11.242 26.484 -4.797 1 97.38 325 GLN A CA 1
ATOM 2499 C C . GLN A 1 325 ? 9.797 26.531 -4.297 1 97.38 325 GLN A C 1
ATOM 2501 O O . GLN A 1 325 ? 8.961 25.75 -4.734 1 97.38 325 GLN A O 1
ATOM 2506 N N . LEU A 1 326 ? 9.5 27.5 -3.402 1 97.94 326 LEU A N 1
ATOM 2507 C CA . LEU A 1 326 ? 8.188 27.547 -2.76 1 97.94 326 LEU A CA 1
ATOM 2508 C C . LEU A 1 326 ? 7.242 28.469 -3.527 1 97.94 326 LEU A C 1
ATOM 2510 O O . LEU A 1 326 ? 7.68 29.438 -4.145 1 97.94 326 LEU A O 1
ATOM 2514 N N . ASP A 1 327 ? 6.004 28.125 -3.516 1 97.06 327 ASP A N 1
ATOM 2515 C CA . ASP A 1 327 ? 4.957 28.969 -4.098 1 97.06 327 ASP A CA 1
ATOM 2516 C C . ASP A 1 327 ? 3.996 29.469 -3.021 1 97.06 327 ASP A C 1
ATOM 2518 O O . ASP A 1 327 ? 2.791 29.219 -3.088 1 97.06 327 ASP A O 1
ATOM 2522 N N . LYS A 1 328 ? 4.516 30.25 -2.148 1 96.69 328 LYS A N 1
ATOM 2523 C CA . LYS A 1 328 ? 3.74 30.75 -1.02 1 96.69 328 LYS A CA 1
ATOM 2524 C C . LYS A 1 328 ? 2.518 31.531 -1.496 1 96.69 328 LYS A C 1
ATOM 2526 O O . LYS A 1 328 ? 1.438 31.422 -0.915 1 96.69 328 LYS A O 1
ATOM 2531 N N . VAL A 1 329 ? 2.674 32.281 -2.547 1 97.12 329 VAL A N 1
ATOM 2532 C CA . VAL A 1 329 ? 1.587 33.094 -3.08 1 97.12 329 VAL A CA 1
ATOM 2533 C C . VAL A 1 329 ? 0.477 32.188 -3.611 1 97.12 329 VAL A C 1
ATOM 2535 O O . VAL A 1 329 ? -0.704 32.406 -3.346 1 97.12 329 VAL A O 1
ATOM 2538 N N . GLY A 1 330 ? 0.868 31.188 -4.402 1 96.75 330 GLY A N 1
ATOM 2539 C CA . GLY A 1 330 ? -0.111 30.25 -4.926 1 96.75 330 GLY A CA 1
ATOM 2540 C C . GLY A 1 330 ? -0.834 29.469 -3.84 1 96.75 330 GLY A C 1
ATOM 2541 O O . GLY A 1 330 ? -2.039 29.234 -3.941 1 96.75 330 GLY A O 1
ATOM 2542 N N . ASP A 1 331 ? -0.08 29.109 -2.803 1 97.69 331 ASP A N 1
ATOM 2543 C CA . ASP A 1 331 ? -0.68 28.359 -1.699 1 97.69 331 ASP A CA 1
ATOM 2544 C C . ASP A 1 331 ? -1.67 29.234 -0.927 1 97.69 331 ASP A C 1
ATOM 2546 O O . ASP A 1 331 ? -2.742 28.766 -0.537 1 97.69 331 ASP A O 1
ATOM 2550 N N . LYS A 1 332 ? -1.304 30.453 -0.679 1 96.75 332 LYS A N 1
ATOM 2551 C CA . LYS A 1 332 ? -2.209 31.375 -0.018 1 96.75 332 LYS A CA 1
ATOM 2552 C C . LYS A 1 332 ? -3.465 31.609 -0.854 1 96.75 332 LYS A C 1
ATOM 2554 O O . LYS A 1 332 ? -4.57 31.703 -0.314 1 96.75 332 LYS A O 1
ATOM 2559 N N . ALA A 1 333 ? -3.318 31.766 -2.148 1 96.81 333 ALA A N 1
ATOM 2560 C CA . ALA A 1 333 ? -4.453 31.984 -3.043 1 96.81 333 ALA A CA 1
ATOM 2561 C C . ALA A 1 333 ? -5.41 30.797 -3.012 1 96.81 333 ALA A C 1
ATOM 2563 O O . ALA A 1 333 ? -6.629 30.969 -3.094 1 96.81 333 ALA A O 1
ATOM 2564 N N . LEU A 1 334 ? -4.848 29.594 -2.988 1 96.69 334 LEU A N 1
ATOM 2565 C CA . LEU A 1 334 ? -5.656 28.391 -2.898 1 96.69 334 LEU A CA 1
ATOM 2566 C C . LEU A 1 334 ? -6.578 28.438 -1.685 1 96.69 334 LEU A C 1
ATOM 2568 O O . LEU A 1 334 ? -7.742 28.031 -1.769 1 96.69 334 LEU A O 1
ATOM 2572 N N . LEU A 1 335 ? -6.109 28.906 -0.56 1 97.62 335 LEU A N 1
ATOM 2573 C CA . LEU A 1 335 ? -6.891 28.984 0.669 1 97.62 335 LEU A CA 1
ATOM 2574 C C . LEU A 1 335 ? -7.891 30.141 0.599 1 97.62 335 LEU A C 1
ATOM 2576 O O . LEU A 1 335 ? -9.047 29.984 0.99 1 97.62 335 LEU A O 1
ATOM 2580 N N . ASP A 1 336 ? -7.449 31.234 0.074 1 97.12 336 ASP A N 1
ATOM 2581 C CA . ASP A 1 336 ? -8.234 32.469 0.106 1 97.12 336 ASP A CA 1
ATOM 2582 C C . ASP A 1 336 ? -9.398 32.406 -0.877 1 97.12 336 ASP A C 1
ATOM 2584 O O . ASP A 1 336 ? -10.43 33.062 -0.675 1 97.12 336 ASP A O 1
ATOM 2588 N N . ASN A 1 337 ? -9.266 31.641 -1.929 1 96.62 337 ASN A N 1
ATOM 2589 C CA . ASN A 1 337 ? -10.266 31.625 -2.99 1 96.62 337 ASN A CA 1
ATOM 2590 C C . ASN A 1 337 ? -11.375 30.609 -2.693 1 96.62 337 ASN A C 1
ATOM 2592 O O . ASN A 1 337 ? -12.344 30.5 -3.449 1 96.62 337 ASN A O 1
ATOM 2596 N N . ARG A 1 338 ? -11.32 29.984 -1.583 1 98.25 338 ARG A N 1
ATOM 2597 C CA . ARG A 1 338 ? -12.328 28.984 -1.237 1 98.25 338 ARG A CA 1
ATOM 2598 C C . ARG A 1 338 ? -13.648 29.641 -0.859 1 98.25 338 ARG A C 1
ATOM 2600 O O . ARG A 1 338 ? -13.664 30.781 -0.396 1 98.25 338 ARG A O 1
ATOM 2607 N N . SER A 1 339 ? -14.633 28.922 -1.085 1 98.31 339 SER A N 1
ATOM 2608 C CA . SER A 1 339 ? -15.961 29.375 -0.684 1 98.31 339 SER A CA 1
ATOM 2609 C C . SER A 1 339 ? -16.312 28.875 0.715 1 98.31 339 SER A C 1
ATOM 2611 O O . SER A 1 339 ? -16.125 27.703 1.026 1 98.31 339 SER A O 1
ATOM 2613 N N . LYS A 1 340 ? -16.812 29.734 1.535 1 98.69 340 LYS A N 1
ATOM 2614 C CA . LYS A 1 340 ? -17.312 29.375 2.857 1 98.69 340 LYS A CA 1
ATOM 2615 C C . LYS A 1 340 ? -18.672 28.703 2.762 1 98.69 340 LYS A C 1
ATOM 2617 O O . LYS A 1 340 ? -19.578 29.219 2.109 1 98.69 340 LYS A O 1
ATOM 2622 N N . LEU A 1 341 ? -18.797 27.562 3.414 1 98.81 341 LEU A N 1
ATOM 2623 C CA . LEU A 1 341 ? -20.062 26.844 3.475 1 98.81 341 LEU A CA 1
ATOM 2624 C C . LEU A 1 341 ? -20.797 27.156 4.777 1 98.81 341 LEU A C 1
ATOM 2626 O O . LEU A 1 341 ? -20.156 27.297 5.828 1 98.81 341 LEU A O 1
ATOM 2630 N N . SER A 1 342 ? -22.156 27.203 4.613 1 98.75 342 SER A N 1
ATOM 2631 C CA . SER A 1 342 ? -22.906 27.047 5.852 1 98.75 342 SER A CA 1
ATOM 2632 C C . SER A 1 342 ? -22.75 25.641 6.414 1 98.75 342 SER A C 1
ATOM 2634 O O . SER A 1 342 ? -22.359 24.719 5.695 1 98.75 342 SER A O 1
ATOM 2636 N N . VAL A 1 343 ? -23.047 25.516 7.668 1 98.69 343 VAL A N 1
ATOM 2637 C CA . VAL A 1 343 ? -22.938 24.203 8.289 1 98.69 343 VAL A CA 1
ATOM 2638 C C . VAL A 1 343 ? -23.922 23.234 7.629 1 98.69 343 VAL A C 1
ATOM 2640 O O . VAL A 1 343 ? -23.609 22.062 7.434 1 98.69 343 VAL A O 1
ATOM 2643 N N . ALA A 1 344 ? -25.094 23.734 7.293 1 98.62 344 ALA A N 1
ATOM 2644 C CA . ALA A 1 344 ? -26.094 22.906 6.617 1 98.62 344 ALA A CA 1
ATOM 2645 C C . ALA A 1 344 ? -25.578 22.422 5.266 1 98.62 344 ALA A C 1
ATOM 2647 O O . ALA A 1 344 ? -25.766 21.266 4.895 1 98.62 344 ALA A O 1
ATOM 2648 N N . GLU A 1 345 ? -24.969 23.312 4.5 1 98.62 345 GLU A N 1
ATOM 2649 C CA . GLU A 1 345 ? -24.375 22.938 3.219 1 98.62 345 GLU A CA 1
ATOM 2650 C C . GLU A 1 345 ? -23.281 21.891 3.398 1 98.62 345 GLU A C 1
ATOM 2652 O O . GLU A 1 345 ? -23.203 20.922 2.639 1 98.62 345 GLU A O 1
ATOM 2657 N N . TYR A 1 346 ? -22.484 22.156 4.359 1 98.56 346 TYR A N 1
ATOM 2658 C CA . TYR A 1 346 ? -21.422 21.203 4.695 1 98.56 346 TYR A CA 1
ATOM 2659 C C . TYR A 1 346 ? -21.984 19.828 4.984 1 98.56 346 TYR A C 1
ATOM 2661 O O . TYR A 1 346 ? -21.484 18.828 4.473 1 98.56 346 TYR A O 1
ATOM 2669 N N . GLU A 1 347 ? -22.953 19.719 5.797 1 98.75 347 GLU A N 1
ATOM 2670 C CA . GLU A 1 347 ? -23.547 18.438 6.164 1 98.75 347 GLU A CA 1
ATOM 2671 C C . GLU A 1 347 ? -24.125 17.719 4.945 1 98.75 347 GLU A C 1
ATOM 2673 O O . GLU A 1 347 ? -24.031 16.5 4.836 1 98.75 347 GLU A O 1
ATOM 2678 N N . GLU A 1 348 ? -24.688 18.484 4.066 1 98.44 348 GLU A N 1
ATOM 2679 C CA . GLU A 1 348 ? -25.219 17.922 2.832 1 98.44 348 GLU A CA 1
ATOM 2680 C C . GLU A 1 348 ? -24.109 17.328 1.974 1 98.44 348 GLU A C 1
ATOM 2682 O O . GLU A 1 348 ? -24.234 16.219 1.45 1 98.44 348 GLU A O 1
ATOM 2687 N N . ILE A 1 349 ? -23.078 18.078 1.835 1 98.19 349 ILE A N 1
ATOM 2688 C CA . ILE A 1 349 ? -21.938 17.625 1.036 1 98.19 349 ILE A CA 1
ATOM 2689 C C . ILE A 1 349 ? -21.312 16.391 1.679 1 98.19 349 ILE A C 1
ATOM 2691 O O . ILE A 1 349 ? -20.984 15.43 0.988 1 98.19 349 ILE A O 1
ATOM 2695 N N . PHE A 1 350 ? -21.156 16.438 2.996 1 98.06 350 PHE A N 1
ATOM 2696 C CA . PHE A 1 350 ? -20.578 15.305 3.725 1 98.06 350 PHE A CA 1
ATOM 2697 C C . PHE A 1 350 ? -21.391 14.039 3.5 1 98.06 350 PHE A C 1
ATOM 2699 O O . PHE A 1 350 ? -20.828 12.984 3.189 1 98.06 350 PHE A O 1
ATOM 2706 N N . SER A 1 351 ? -22.688 14.172 3.641 1 97.62 351 SER A N 1
ATOM 2707 C CA . SER A 1 351 ? -23.594 13.031 3.484 1 97.62 351 SER A CA 1
ATOM 2708 C C . SER A 1 351 ? -23.547 12.484 2.061 1 97.62 351 SER A C 1
ATOM 2710 O O . SER A 1 351 ? -23.562 11.273 1.857 1 97.62 351 SER A O 1
ATOM 2712 N N . ALA A 1 352 ? -23.484 13.375 1.11 1 96.88 352 ALA A N 1
ATOM 2713 C CA . ALA A 1 352 ? -23.391 12.969 -0.287 1 96.88 352 ALA A CA 1
ATOM 2714 C C . ALA A 1 352 ? -22.109 12.188 -0.542 1 96.88 352 ALA A C 1
ATOM 2716 O O . ALA A 1 352 ? -22.078 11.266 -1.364 1 96.88 352 ALA A O 1
ATOM 2717 N N . GLY A 1 353 ? -21.094 12.555 0.204 1 95.12 353 GLY A N 1
ATOM 2718 C CA . GLY A 1 353 ? -19.797 11.914 0.052 1 95.12 353 GLY A CA 1
ATOM 2719 C C . GLY A 1 353 ? -19.766 10.492 0.579 1 95.12 353 GLY A C 1
ATOM 2720 O O . GLY A 1 353 ? -18.859 9.719 0.264 1 95.12 353 GLY A O 1
ATOM 2721 N N . LEU A 1 354 ? -20.719 10.109 1.383 1 95.62 354 LEU A N 1
ATOM 2722 C CA . LEU A 1 354 ? -20.781 8.773 1.967 1 95.62 354 LEU A CA 1
ATOM 2723 C C . LEU A 1 354 ? -21.516 7.809 1.041 1 95.62 354 LEU A C 1
ATOM 2725 O O . LEU A 1 354 ? -21.469 6.594 1.241 1 95.62 354 LEU A O 1
ATOM 2729 N N . GLU A 1 355 ? -22.141 8.344 0.037 1 95.19 355 GLU A N 1
ATOM 2730 C CA . GLU A 1 355 ? -22.859 7.504 -0.913 1 95.19 355 GLU A CA 1
ATOM 2731 C C . GLU A 1 355 ? -21.953 7.031 -2.039 1 95.19 355 GLU A C 1
ATOM 2733 O O . GLU A 1 355 ? -21.078 7.773 -2.494 1 95.19 355 GLU A O 1
ATOM 2738 N N . ASP A 1 356 ? -22.094 5.77 -2.432 1 94.69 356 ASP A N 1
ATOM 2739 C CA . ASP A 1 356 ? -21.391 5.289 -3.609 1 94.69 356 ASP A CA 1
ATOM 2740 C C . ASP A 1 356 ? -21.844 6.016 -4.871 1 94.69 356 ASP A C 1
ATOM 2742 O O . ASP A 1 356 ? -23.016 6.363 -5 1 94.69 356 ASP A O 1
ATOM 2746 N N . PRO A 1 357 ? -20.906 6.223 -5.75 1 94.06 357 PRO A N 1
ATOM 2747 C CA . PRO A 1 357 ? -21.344 6.871 -6.992 1 94.06 357 PRO A CA 1
ATOM 2748 C C . PRO A 1 357 ? -22.328 6.031 -7.785 1 94.06 357 PRO A C 1
ATOM 2750 O O . PRO A 1 357 ? -22.219 4.805 -7.836 1 94.06 357 PRO A O 1
ATOM 2753 N N . GLU A 1 358 ? -23.312 6.762 -8.352 1 95.31 358 GLU A N 1
ATOM 2754 C CA . GLU A 1 358 ? -24.219 6.078 -9.258 1 95.31 358 GLU A CA 1
ATOM 2755 C C . GLU A 1 358 ? -23.562 5.773 -10.594 1 95.31 358 GLU A C 1
ATOM 2757 O O . GLU A 1 358 ? -22.906 6.641 -11.18 1 95.31 358 GLU A O 1
ATOM 2762 N N . ASN A 1 359 ? -23.75 4.559 -11.039 1 96.5 359 ASN A N 1
ATOM 2763 C CA . ASN A 1 359 ? -23.125 4.145 -12.289 1 96.5 359 ASN A CA 1
ATOM 2764 C C . ASN A 1 359 ? -23.688 4.91 -13.477 1 96.5 359 ASN A C 1
ATOM 2766 O O . ASN A 1 359 ? -24.906 5.078 -13.594 1 96.5 359 ASN A O 1
ATOM 2770 N N . ASN A 1 360 ? -22.828 5.43 -14.359 1 97.19 360 ASN A N 1
ATOM 2771 C CA . ASN A 1 360 ? -23.172 6.066 -15.625 1 97.19 360 ASN A CA 1
ATOM 2772 C C . ASN A 1 360 ? -23.844 7.422 -15.414 1 97.19 360 ASN A C 1
ATOM 2774 O O . ASN A 1 360 ? -24.734 7.801 -16.156 1 97.19 360 ASN A O 1
ATOM 2778 N N . VAL A 1 361 ? -23.578 8.023 -14.344 1 97 361 VAL A N 1
ATOM 2779 C CA . VAL A 1 361 ? -23.984 9.398 -14.078 1 97 361 VAL A CA 1
ATOM 2780 C C . VAL A 1 361 ? -22.766 10.297 -14 1 97 361 VAL A C 1
ATOM 2782 O O . VAL A 1 361 ? -21.844 10.039 -13.219 1 97 361 VAL A O 1
ATOM 2785 N N . GLU A 1 362 ? -22.781 11.281 -14.758 1 96.81 362 GLU A N 1
ATOM 2786 C CA . GLU A 1 362 ? -21.641 12.195 -14.773 1 96.81 362 GLU A CA 1
ATOM 2787 C C . GLU A 1 362 ? -21.797 13.297 -13.734 1 96.81 362 GLU A C 1
ATOM 2789 O O . GLU A 1 362 ? -22.859 13.93 -13.648 1 96.81 362 GLU A O 1
ATOM 2794 N N . LEU A 1 363 ? -20.734 13.5 -12.977 1 97.12 363 LEU A N 1
ATOM 2795 C CA . LEU A 1 363 ? -20.719 14.562 -11.977 1 97.12 363 LEU A CA 1
ATOM 2796 C C . LEU A 1 363 ? -20.219 15.875 -12.594 1 97.12 363 LEU A C 1
ATOM 2798 O O . LEU A 1 363 ? -19.375 15.859 -13.492 1 97.12 363 LEU A O 1
ATOM 2802 N N . ILE A 1 364 ? -20.75 16.984 -12.125 1 95.56 364 ILE A N 1
ATOM 2803 C CA . ILE A 1 364 ? -20.344 18.312 -12.57 1 95.56 364 ILE A CA 1
ATOM 2804 C C . ILE A 1 364 ? -19.531 19 -11.469 1 95.56 364 ILE A C 1
ATOM 2806 O O . ILE A 1 364 ? -19.984 19.094 -10.328 1 95.56 364 ILE A O 1
ATOM 2810 N N . SER A 1 365 ? -18.391 19.438 -11.844 1 96.94 365 SER A N 1
ATOM 2811 C CA . SER A 1 365 ? -17.5 20.078 -10.875 1 96.94 365 SER A CA 1
ATOM 2812 C C . SER A 1 365 ? -17.562 21.594 -10.992 1 96.94 365 SER A C 1
ATOM 2814 O O . SER A 1 365 ? -17.656 22.141 -12.094 1 96.94 365 SER A O 1
ATOM 2816 N N . ASP A 1 366 ? -17.469 22.297 -9.906 1 96.5 366 ASP A N 1
ATOM 2817 C CA . ASP A 1 366 ? -17.359 23.75 -9.898 1 96.5 366 ASP A CA 1
ATOM 2818 C C . ASP A 1 366 ? -15.906 24.188 -9.68 1 96.5 366 ASP A C 1
ATOM 2820 O O . ASP A 1 366 ? -15.648 25.344 -9.305 1 96.5 366 ASP A O 1
ATOM 2824 N N . GLU A 1 367 ? -14.961 23.281 -9.867 1 93.88 367 GLU A N 1
ATOM 2825 C CA . GLU A 1 367 ? -13.547 23.609 -9.742 1 93.88 367 GLU A CA 1
ATOM 2826 C C . GLU A 1 367 ? -13.117 24.641 -10.781 1 93.88 367 GLU A C 1
ATOM 2828 O O . GLU A 1 367 ? -13.82 24.859 -11.766 1 93.88 367 GLU A O 1
ATOM 2833 N N . GLU A 1 368 ? -11.992 25.219 -10.5 1 94.31 368 GLU A N 1
ATOM 2834 C CA . GLU A 1 368 ? -11.398 26.141 -11.461 1 94.31 368 GLU A CA 1
ATOM 2835 C C . GLU A 1 368 ? -10.945 25.406 -12.719 1 94.31 368 GLU A C 1
ATOM 2837 O O . GLU A 1 368 ? -10.555 24.234 -12.656 1 94.31 368 GLU A O 1
ATOM 2842 N N . THR A 1 369 ? -10.906 26.141 -13.836 1 95.44 369 THR A N 1
ATOM 2843 C CA . THR A 1 369 ? -10.414 25.578 -15.094 1 95.44 369 THR A CA 1
ATOM 2844 C C . THR A 1 369 ? -8.984 25.078 -14.938 1 95.44 369 THR A C 1
ATOM 2846 O O . THR A 1 369 ? -8.141 25.766 -14.344 1 95.44 369 THR A O 1
ATOM 2849 N N . GLY A 1 370 ? -8.719 23.844 -15.438 1 95.5 370 GLY A N 1
ATOM 2850 C CA . GLY A 1 370 ? -7.379 23.281 -15.383 1 95.5 370 GLY A CA 1
ATOM 2851 C C . GLY A 1 370 ? -7.199 22.281 -14.258 1 95.5 370 GLY A C 1
ATOM 2852 O O . GLY A 1 370 ? -6.242 21.5 -14.258 1 95.5 370 GLY A O 1
ATOM 2853 N N . ARG A 1 371 ? -8.164 22.25 -13.328 1 96.94 371 ARG A N 1
ATOM 2854 C CA . ARG A 1 371 ? -8.086 21.328 -12.203 1 96.94 371 ARG A CA 1
ATOM 2855 C C . ARG A 1 371 ? -8.703 19.969 -12.555 1 96.94 371 ARG A C 1
ATOM 2857 O O . ARG A 1 371 ? -9.703 19.922 -13.273 1 96.94 371 ARG A O 1
ATOM 2864 N N . TYR A 1 372 ? -8.109 18.984 -12.102 1 98.56 372 TYR A N 1
ATOM 2865 C CA . TYR A 1 372 ? -8.688 17.641 -12.25 1 98.56 372 TYR A CA 1
ATOM 2866 C C . TYR A 1 372 ? -9.789 17.406 -11.227 1 98.56 372 TYR A C 1
ATOM 2868 O O . TYR A 1 372 ? -9.734 17.938 -10.117 1 98.56 372 TYR A O 1
ATOM 2876 N N . TYR A 1 373 ? -10.773 16.672 -11.609 1 98.62 373 TYR A N 1
ATOM 2877 C CA . TYR A 1 373 ? -11.852 16.266 -10.719 1 98.62 373 TYR A CA 1
ATOM 2878 C C . TYR A 1 373 ? -12.352 14.867 -11.062 1 98.62 373 TYR A C 1
ATOM 2880 O O . TYR A 1 373 ? -12.078 14.352 -12.148 1 98.62 373 TYR A O 1
ATOM 2888 N N . PHE A 1 374 ? -12.898 14.188 -10.078 1 98.38 374 PHE A N 1
ATOM 2889 C CA . PHE A 1 374 ? -13.602 12.914 -10.266 1 98.38 374 PHE A CA 1
ATOM 2890 C C . PHE A 1 374 ? -14.953 13.133 -10.938 1 98.38 374 PHE A C 1
ATOM 2892 O O . PHE A 1 374 ? -15.852 13.742 -10.352 1 98.38 374 PHE A O 1
ATOM 2899 N N . ALA A 1 375 ? -15.133 12.586 -12.062 1 98.44 375 ALA A N 1
ATOM 2900 C CA . ALA A 1 375 ? -16.297 12.898 -12.875 1 98.44 375 ALA A CA 1
ATOM 2901 C C . ALA A 1 375 ? -17.359 11.812 -12.75 1 98.44 375 ALA A C 1
ATOM 2903 O O . ALA A 1 375 ? -18.359 11.812 -13.484 1 98.44 375 ALA A O 1
ATOM 2904 N N . GLY A 1 376 ? -17.109 10.836 -11.852 1 97.94 376 GLY A N 1
ATOM 2905 C CA . GLY A 1 376 ? -18.062 9.75 -11.664 1 97.94 376 GLY A CA 1
ATOM 2906 C C . GLY A 1 376 ? -17.562 8.422 -12.219 1 97.94 376 GLY A C 1
ATOM 2907 O O . GLY A 1 376 ? -16.359 8.211 -12.344 1 97.94 376 GLY A O 1
ATOM 2908 N N . VAL A 1 377 ? -18.5 7.43 -12.336 1 97.81 377 VAL A N 1
ATOM 2909 C CA . VAL A 1 377 ? -18.125 6.105 -12.82 1 97.81 377 VAL A CA 1
ATOM 2910 C C . VAL A 1 377 ? -18.938 5.758 -14.062 1 97.81 377 VAL A C 1
ATOM 2912 O O . VAL A 1 377 ? -20.109 6.137 -14.164 1 97.81 377 VAL A O 1
ATOM 2915 N N . ARG A 1 378 ? -18.312 5.156 -15.039 1 97.44 378 ARG A N 1
ATOM 2916 C CA . ARG A 1 378 ? -18.938 4.555 -16.203 1 97.44 378 ARG A CA 1
ATOM 2917 C C . ARG A 1 378 ? -18.656 3.057 -16.266 1 97.44 378 ARG A C 1
ATOM 2919 O O . ARG A 1 378 ? -17.5 2.65 -16.469 1 97.44 378 ARG A O 1
ATOM 2926 N N . ASN A 1 379 ? -19.672 2.16 -16.156 1 95.88 379 ASN A N 1
ATOM 2927 C CA . ASN A 1 379 ? -19.484 0.715 -16.078 1 95.88 379 ASN A CA 1
ATOM 2928 C C . ASN A 1 379 ? -18.562 0.327 -14.93 1 95.88 379 ASN A C 1
ATOM 2930 O O . ASN A 1 379 ? -17.625 -0.449 -15.117 1 95.88 379 ASN A O 1
ATOM 2934 N N . ASP A 1 380 ? -18.734 1.006 -13.789 1 96.19 380 ASP A N 1
ATOM 2935 C CA . ASP A 1 380 ? -18 0.764 -12.547 1 96.19 380 ASP A CA 1
ATOM 2936 C C . ASP A 1 380 ? -16.547 1.206 -12.664 1 96.19 380 ASP A C 1
ATOM 2938 O O . ASP A 1 380 ? -15.719 0.838 -11.836 1 96.19 380 ASP A O 1
ATOM 2942 N N . ILE A 1 381 ? -16.266 1.944 -13.758 1 96.81 381 ILE A N 1
ATOM 2943 C CA . ILE A 1 381 ? -14.898 2.439 -13.953 1 96.81 381 ILE A CA 1
ATOM 2944 C C . ILE A 1 381 ? -14.836 3.924 -13.594 1 96.81 381 ILE A C 1
ATOM 2946 O O . ILE A 1 381 ? -15.609 4.727 -14.125 1 96.81 381 ILE A O 1
ATOM 2950 N N . ARG A 1 382 ? -13.961 4.305 -12.781 1 97.38 382 ARG A N 1
ATOM 2951 C CA . ARG A 1 382 ? -13.812 5.691 -12.352 1 97.38 382 ARG A CA 1
ATOM 2952 C C . ARG A 1 382 ? -13.305 6.57 -13.492 1 97.38 382 ARG A C 1
ATOM 2954 O O . ARG A 1 382 ? -12.406 6.168 -14.234 1 97.38 382 ARG A O 1
ATOM 2961 N N . GLN A 1 383 ? -13.906 7.777 -13.594 1 97.94 383 GLN A N 1
ATOM 2962 C CA . GLN A 1 383 ? -13.547 8.742 -14.625 1 97.94 383 GLN A CA 1
ATOM 2963 C C . GLN A 1 383 ? -12.969 10.016 -14.016 1 97.94 383 GLN A C 1
ATOM 2965 O O . GLN A 1 383 ? -13.578 10.625 -13.141 1 97.94 383 GLN A O 1
ATOM 2970 N N . TYR A 1 384 ? -11.758 10.391 -14.461 1 98.19 384 TYR A N 1
ATOM 2971 C CA . TYR A 1 384 ? -11.148 11.656 -14.062 1 98.19 384 TYR A CA 1
ATOM 2972 C C . TYR A 1 384 ? -11 12.594 -15.258 1 98.19 384 TYR A C 1
ATOM 2974 O O . TYR A 1 384 ? -10.562 12.172 -16.328 1 98.19 384 TYR A O 1
ATOM 2982 N N . GLN A 1 385 ? -11.344 13.844 -15.047 1 97.88 385 GLN A N 1
ATOM 2983 C CA . GLN A 1 385 ? -11.328 14.836 -16.109 1 97.88 385 GLN A CA 1
ATOM 2984 C C . GLN A 1 385 ? -10.695 16.141 -15.641 1 97.88 385 GLN A C 1
ATOM 2986 O O . GLN A 1 385 ? -10.555 16.375 -14.438 1 97.88 385 GLN A O 1
ATOM 2991 N N . VAL A 1 386 ? -10.266 16.891 -16.562 1 96.81 386 VAL A N 1
ATOM 2992 C CA . VAL A 1 386 ? -9.781 18.25 -16.281 1 96.81 386 VAL A CA 1
ATOM 2993 C C . VAL A 1 386 ? -10.883 19.266 -16.594 1 96.81 386 VAL A C 1
ATOM 2995 O O . VAL A 1 386 ? -11.578 19.141 -17.594 1 96.81 386 VAL A O 1
ATOM 2998 N N . LYS A 1 387 ? -11.125 20.125 -15.719 1 95.56 387 LYS A N 1
ATOM 2999 C CA . LYS A 1 387 ? -12.156 21.156 -15.883 1 95.56 387 LYS A CA 1
ATOM 3000 C C . LYS A 1 387 ? -11.812 22.094 -17.031 1 95.56 387 LYS A C 1
ATOM 3002 O O . LYS A 1 387 ? -10.727 22.688 -17.062 1 95.56 387 LYS A O 1
ATOM 3007 N N . MET B 1 1 ? 27.391 -6.641 -3.846 1 83.25 1 MET B N 1
ATOM 3008 C CA . MET B 1 1 ? 26.609 -7.238 -2.762 1 83.25 1 MET B CA 1
ATOM 3009 C C . MET B 1 1 ? 25.484 -8.094 -3.311 1 83.25 1 MET B C 1
ATOM 3011 O O . MET B 1 1 ? 24.812 -7.711 -4.27 1 83.25 1 MET B O 1
ATOM 3015 N N . LYS B 1 2 ? 25.359 -9.289 -2.811 1 95.56 2 LYS B N 1
ATOM 3016 C CA . LYS B 1 2 ? 24.344 -10.234 -3.246 1 95.56 2 LYS B CA 1
ATOM 3017 C C . LYS B 1 2 ? 23.078 -10.117 -2.395 1 95.56 2 LYS B C 1
ATOM 3019 O O . LYS B 1 2 ? 23.125 -10.297 -1.176 1 95.56 2 LYS B O 1
ATOM 3024 N N . VAL B 1 3 ? 22.016 -9.68 -2.969 1 98.62 3 VAL B N 1
ATOM 3025 C CA . VAL B 1 3 ? 20.734 -9.555 -2.285 1 98.62 3 VAL B CA 1
ATOM 3026 C C . VAL B 1 3 ? 19.672 -10.398 -3.002 1 98.62 3 VAL B C 1
ATOM 3028 O O . VAL B 1 3 ? 19.703 -10.516 -4.23 1 98.62 3 VAL B O 1
ATOM 3031 N N . GLY B 1 4 ? 18.844 -11.039 -2.207 1 98.81 4 GLY B N 1
ATOM 3032 C CA . GLY B 1 4 ? 17.797 -11.805 -2.859 1 98.81 4 GLY B CA 1
ATOM 3033 C C . GLY B 1 4 ? 16.922 -12.57 -1.882 1 98.81 4 GLY B C 1
ATOM 3034 O O . GLY B 1 4 ? 16.75 -12.156 -0.733 1 98.81 4 GLY B O 1
ATOM 3035 N N . ILE B 1 5 ? 16.297 -13.617 -2.383 1 98.94 5 ILE B N 1
ATOM 3036 C CA . ILE B 1 5 ? 15.328 -14.391 -1.608 1 98.94 5 ILE B CA 1
ATOM 3037 C C . ILE B 1 5 ? 16.062 -15.461 -0.798 1 98.94 5 ILE B C 1
ATOM 3039 O O . ILE B 1 5 ? 16.75 -16.312 -1.362 1 98.94 5 ILE B O 1
ATOM 3043 N N . ASP B 1 6 ? 15.883 -15.383 0.52 1 98.88 6 ASP B N 1
ATOM 3044 C CA . ASP B 1 6 ? 16.578 -16.281 1.441 1 98.88 6 ASP B CA 1
ATOM 3045 C C . ASP B 1 6 ? 15.656 -17.422 1.879 1 98.88 6 ASP B C 1
ATOM 3047 O O . ASP B 1 6 ? 16.125 -18.547 2.098 1 98.88 6 ASP B O 1
ATOM 3051 N N . GLN B 1 7 ? 14.414 -17.109 2.121 1 98.88 7 GLN B N 1
ATOM 3052 C CA . GLN B 1 7 ? 13.383 -18.062 2.512 1 98.88 7 GLN B CA 1
ATOM 3053 C C . GLN B 1 7 ? 12.078 -17.797 1.778 1 98.88 7 GLN B C 1
ATOM 3055 O O . GLN B 1 7 ? 11.805 -16.656 1.374 1 98.88 7 GLN B O 1
ATOM 3060 N N . ILE B 1 8 ? 11.32 -18.828 1.616 1 98.81 8 ILE B N 1
ATOM 3061 C CA . ILE B 1 8 ? 9.977 -18.75 1.054 1 98.81 8 ILE B CA 1
ATOM 3062 C C . ILE B 1 8 ? 9.008 -19.594 1.887 1 98.81 8 ILE B C 1
ATOM 3064 O O . ILE B 1 8 ? 9.312 -20.734 2.223 1 98.81 8 ILE B O 1
ATOM 3068 N N . GLY B 1 9 ? 7.918 -18.938 2.322 1 98.75 9 GLY B N 1
ATOM 3069 C CA . GLY B 1 9 ? 6.82 -19.641 2.967 1 98.75 9 GLY B CA 1
ATOM 3070 C C . GLY B 1 9 ? 5.527 -19.578 2.18 1 98.75 9 GLY B C 1
ATOM 3071 O O . GLY B 1 9 ? 5.242 -18.562 1.528 1 98.75 9 GLY B O 1
ATOM 3072 N N . TYR B 1 10 ? 4.77 -20.641 2.303 1 97.88 10 TYR B N 1
ATOM 3073 C CA . TYR B 1 10 ? 3.529 -20.781 1.55 1 97.88 10 TYR B CA 1
ATOM 3074 C C . TYR B 1 10 ? 2.408 -21.312 2.439 1 97.88 10 TYR B C 1
ATOM 3076 O O . TYR B 1 10 ? 2.654 -22.078 3.373 1 97.88 10 TYR B O 1
ATOM 3084 N N . PHE B 1 11 ? 1.235 -20.781 2.199 1 98.75 11 PHE B N 1
ATOM 3085 C CA . PHE B 1 11 ? 0.053 -21.281 2.891 1 98.75 11 PHE B CA 1
ATOM 3086 C C . PHE B 1 11 ? -1.179 -21.188 1.998 1 98.75 11 PHE B C 1
ATOM 3088 O O . PHE B 1 11 ? -1.326 -20.219 1.239 1 98.75 11 PHE B O 1
ATOM 3095 N N . THR B 1 12 ? -2.025 -22.203 2.031 1 98.75 12 THR B N 1
ATOM 3096 C CA . THR B 1 12 ? -3.352 -22.188 1.427 1 98.75 12 THR B CA 1
ATOM 3097 C C . THR B 1 12 ? -4.383 -22.797 2.367 1 98.75 12 THR B C 1
ATOM 3099 O O . THR B 1 12 ? -4.035 -23.609 3.234 1 98.75 12 THR B O 1
ATOM 3102 N N . PRO B 1 13 ? -5.629 -22.406 2.299 1 98 13 PRO B N 1
ATOM 3103 C CA . PRO B 1 13 ? -6.66 -22.922 3.209 1 98 13 PRO B CA 1
ATOM 3104 C C . PRO B 1 13 ? -6.828 -24.438 3.133 1 98 13 PRO B C 1
ATOM 3106 O O . PRO B 1 13 ? -6.402 -25.062 2.156 1 98 13 PRO B O 1
ATOM 3109 N N . ASN B 1 14 ? -7.566 -24.969 4.074 1 98.44 14 ASN B N 1
ATOM 3110 C CA . ASN B 1 14 ? -7.625 -26.406 4.238 1 98.44 14 ASN B CA 1
ATOM 3111 C C . ASN B 1 14 ? -8.805 -27.016 3.477 1 98.44 14 ASN B C 1
ATOM 3113 O O . ASN B 1 14 ? -9.242 -28.125 3.783 1 98.44 14 ASN B O 1
ATOM 3117 N N . LYS B 1 15 ? -9.359 -26.328 2.471 1 98.88 15 LYS B N 1
ATOM 3118 C CA . LYS B 1 15 ? -10.492 -26.797 1.681 1 98.88 15 LYS B CA 1
ATOM 3119 C C . LYS B 1 15 ? -10.289 -26.5 0.197 1 98.88 15 LYS B C 1
ATOM 3121 O O . LYS B 1 15 ? -9.625 -25.531 -0.163 1 98.88 15 LYS B O 1
ATOM 3126 N N . TYR B 1 16 ? -10.867 -27.312 -0.646 1 98.75 16 TYR B N 1
ATOM 3127 C CA . TYR B 1 16 ? -10.781 -27.078 -2.082 1 98.75 16 TYR B CA 1
ATOM 3128 C C . TYR B 1 16 ? -11.984 -27.656 -2.809 1 98.75 16 TYR B C 1
ATOM 3130 O O . TYR B 1 16 ? -12.734 -28.453 -2.238 1 98.75 16 TYR B O 1
ATOM 3138 N N . VAL B 1 17 ? -12.18 -27.156 -3.99 1 98.56 17 VAL B N 1
ATOM 3139 C CA . VAL B 1 17 ? -13.141 -27.703 -4.941 1 98.56 17 VAL B CA 1
ATOM 3140 C C . VAL B 1 17 ? -12.398 -28.359 -6.105 1 98.56 17 VAL B C 1
ATOM 3142 O O . VAL B 1 17 ? -11.398 -27.812 -6.594 1 98.56 17 VAL B O 1
ATOM 3145 N N . ASP B 1 18 ? -12.891 -29.516 -6.461 1 98.69 18 ASP B N 1
ATOM 3146 C CA . ASP B 1 18 ? -12.367 -30.188 -7.645 1 98.69 18 ASP B CA 1
ATOM 3147 C C . ASP B 1 18 ? -12.922 -29.562 -8.922 1 98.69 18 ASP B C 1
ATOM 3149 O O . ASP B 1 18 ? -14.133 -29.438 -9.078 1 98.69 18 ASP B O 1
ATOM 3153 N N . MET B 1 19 ? -12.047 -29.359 -9.867 1 98.56 19 MET B N 1
ATOM 3154 C CA . MET B 1 19 ? -12.477 -28.594 -11.039 1 98.56 19 MET B CA 1
ATOM 3155 C C . MET B 1 19 ? -13.375 -29.438 -11.938 1 98.56 19 MET B C 1
ATOM 3157 O O . MET B 1 19 ? -14.203 -28.891 -12.672 1 98.56 19 MET B O 1
ATOM 3161 N N . VAL B 1 20 ? -13.188 -30.719 -11.914 1 98.75 20 VAL B N 1
ATOM 3162 C CA . VAL B 1 20 ? -14.094 -31.594 -12.648 1 98.75 20 VAL B CA 1
ATOM 3163 C C . VAL B 1 20 ? -15.5 -31.5 -12.062 1 98.75 20 VAL B C 1
ATOM 3165 O O . VAL B 1 20 ? -16.484 -31.391 -12.805 1 98.75 20 VAL B O 1
ATOM 3168 N N . ASP B 1 21 ? -15.586 -31.562 -10.703 1 98.75 21 ASP B N 1
ATOM 3169 C CA . ASP B 1 21 ? -16.875 -31.422 -10.031 1 98.75 21 ASP B CA 1
ATOM 3170 C C . ASP B 1 21 ? -17.516 -30.078 -10.359 1 98.75 21 ASP B C 1
ATOM 3172 O O . ASP B 1 21 ? -18.719 -30 -10.594 1 98.75 21 ASP B O 1
ATOM 3176 N N . LEU B 1 22 ? -16.703 -29.031 -10.359 1 98.81 22 LEU B N 1
ATOM 3177 C CA . LEU B 1 22 ? -17.234 -27.703 -10.68 1 98.81 22 LEU B CA 1
ATOM 3178 C C . LEU B 1 22 ? -17.734 -27.656 -12.117 1 98.81 22 LEU B C 1
ATOM 3180 O O . LEU B 1 22 ? -18.797 -27.078 -12.383 1 98.81 22 LEU B O 1
ATOM 3184 N N . ALA B 1 23 ? -16.969 -28.203 -13.031 1 98.62 23 ALA B N 1
ATOM 3185 C CA . ALA B 1 23 ? -17.375 -28.219 -14.43 1 98.62 23 ALA B CA 1
ATOM 3186 C C . ALA B 1 23 ? -18.719 -28.922 -14.602 1 98.62 23 ALA B C 1
ATOM 3188 O O . ALA B 1 23 ? -19.594 -28.422 -15.305 1 98.62 23 ALA B O 1
ATOM 3189 N N . HIS B 1 24 ? -18.859 -30.016 -13.945 1 98.56 24 HIS B N 1
ATOM 3190 C CA . HIS B 1 24 ? -20.125 -30.734 -14.023 1 98.56 24 HIS B CA 1
ATOM 3191 C C . HIS B 1 24 ? -21.281 -29.922 -13.453 1 98.56 24 HIS B C 1
ATOM 3193 O O . HIS B 1 24 ? -22.344 -29.844 -14.062 1 98.56 24 HIS B O 1
ATOM 3199 N N . ALA B 1 25 ? -21.016 -29.344 -12.32 1 98.44 25 ALA B N 1
ATOM 3200 C CA . ALA B 1 25 ? -22.062 -28.547 -11.672 1 98.44 25 ALA B CA 1
ATOM 3201 C C . ALA B 1 25 ? -22.453 -27.344 -12.539 1 98.44 25 ALA B C 1
ATOM 3203 O O . ALA B 1 25 ? -23.562 -26.844 -12.43 1 98.44 25 ALA B O 1
ATOM 3204 N N . ARG B 1 26 ? -21.531 -26.922 -13.406 1 98.25 26 ARG B N 1
ATOM 3205 C CA . ARG B 1 26 ? -21.797 -25.797 -14.281 1 98.25 26 ARG B CA 1
ATOM 3206 C C . ARG B 1 26 ? -22.203 -26.25 -15.68 1 98.25 26 ARG B C 1
ATOM 3208 O O . ARG B 1 26 ? -22.297 -25.453 -16.609 1 98.25 26 ARG B O 1
ATOM 3215 N N . ASN B 1 27 ? -22.359 -27.438 -15.867 1 98 27 ASN B N 1
ATOM 3216 C CA . ASN B 1 27 ? -22.734 -28.031 -17.141 1 98 27 ASN B CA 1
ATOM 3217 C C . ASN B 1 27 ? -21.719 -27.703 -18.234 1 98 27 ASN B C 1
ATOM 3219 O O . ASN B 1 27 ? -22.094 -27.281 -19.344 1 98 27 ASN B O 1
ATOM 3223 N N . GLN B 1 28 ? -20.484 -27.781 -17.844 1 98.06 28 GLN B N 1
ATOM 3224 C CA . GLN B 1 28 ? -19.391 -27.562 -18.781 1 98.06 28 GLN B CA 1
ATOM 3225 C C . GLN B 1 28 ? -18.562 -28.812 -18.969 1 98.06 28 GLN B C 1
ATOM 3227 O O . GLN B 1 28 ? -18.516 -29.688 -18.094 1 98.06 28 GLN B O 1
ATOM 3232 N N . ASP B 1 29 ? -17.891 -28.922 -20.125 1 98.25 29 ASP B N 1
ATOM 3233 C CA . ASP B 1 29 ? -16.875 -29.953 -20.328 1 98.25 29 ASP B CA 1
ATOM 3234 C C . ASP B 1 29 ? -15.703 -29.75 -19.375 1 98.25 29 ASP B C 1
ATOM 3236 O O . ASP B 1 29 ? -15.086 -28.688 -19.359 1 98.25 29 ASP B O 1
ATOM 3240 N N . PRO B 1 30 ? -15.414 -30.797 -18.578 1 98.31 30 PRO B N 1
ATOM 3241 C CA . PRO B 1 30 ? -14.289 -30.672 -17.641 1 98.31 30 PRO B CA 1
ATOM 3242 C C . PRO B 1 30 ? -13.008 -30.203 -18.328 1 98.31 30 PRO B C 1
ATOM 3244 O O . PRO B 1 30 ? -12.188 -29.516 -17.703 1 98.31 30 PRO B O 1
ATOM 3247 N N . ASN B 1 31 ? -12.836 -30.484 -19.547 1 98.25 31 ASN B N 1
ATOM 3248 C CA . ASN B 1 31 ? -11.617 -30.125 -20.266 1 98.25 31 ASN B CA 1
ATOM 3249 C C . ASN B 1 31 ? -11.516 -28.609 -20.469 1 98.25 31 ASN B C 1
ATOM 3251 O O . ASN B 1 31 ? -10.422 -28.078 -20.656 1 98.25 31 ASN B O 1
ATOM 3255 N N . LYS B 1 32 ? -12.609 -27.938 -20.5 1 97.81 32 LYS B N 1
ATOM 3256 C CA . LYS B 1 32 ? -12.57 -26.484 -20.531 1 97.81 32 LYS B CA 1
ATOM 3257 C C . LYS B 1 32 ? -11.828 -25.922 -19.328 1 97.81 32 LYS B C 1
ATOM 3259 O O . LYS B 1 32 ? -11.141 -24.906 -19.422 1 97.81 32 LYS B O 1
ATOM 3264 N N . PHE B 1 33 ? -11.969 -26.594 -18.203 1 98 33 PHE B N 1
ATOM 3265 C CA . PHE B 1 33 ? -11.328 -26.125 -16.984 1 98 33 PHE B CA 1
ATOM 3266 C C . PHE B 1 33 ? -9.93 -26.734 -16.844 1 98 33 PHE B C 1
ATOM 3268 O O . PHE B 1 33 ? -8.969 -26.016 -16.547 1 98 33 PHE B O 1
ATOM 3275 N N . LEU B 1 34 ? -9.773 -28.047 -17.109 1 98.06 34 LEU B N 1
ATOM 3276 C CA . LEU B 1 34 ? -8.523 -28.781 -16.891 1 98.06 34 LEU B CA 1
ATOM 3277 C C . LEU B 1 34 ? -7.477 -28.391 -17.922 1 98.06 34 LEU B C 1
ATOM 3279 O O . LEU B 1 34 ? -6.289 -28.281 -17.609 1 98.06 34 LEU B O 1
ATOM 3283 N N . ILE B 1 35 ? -7.91 -28.234 -19.188 1 97.12 35 ILE B N 1
ATOM 3284 C CA . ILE B 1 35 ? -6.996 -27.953 -20.297 1 97.12 35 ILE B CA 1
ATOM 3285 C C . ILE B 1 35 ? -7.129 -26.5 -20.703 1 97.12 35 ILE B C 1
ATOM 3287 O O . ILE B 1 35 ? -6.129 -25.781 -20.828 1 97.12 35 ILE B O 1
ATOM 3291 N N . GLY B 1 36 ? -8.305 -26 -20.906 1 97 36 GLY B N 1
ATOM 3292 C CA . GLY B 1 36 ? -8.562 -24.656 -21.391 1 97 36 GLY B CA 1
ATOM 3293 C C . GLY B 1 36 ? -8.102 -23.578 -20.422 1 97 36 GLY B C 1
ATOM 3294 O O . GLY B 1 36 ? -7.605 -22.531 -20.844 1 97 36 GLY B O 1
ATOM 3295 N N . ILE B 1 37 ? -8.305 -23.828 -19.156 1 96.88 37 ILE B N 1
ATOM 3296 C CA . ILE B 1 37 ? -7.879 -22.891 -18.109 1 96.88 37 ILE B CA 1
ATOM 3297 C C . ILE B 1 37 ? -6.59 -23.391 -17.469 1 96.88 37 ILE B C 1
ATOM 3299 O O . ILE B 1 37 ? -5.703 -22.609 -17.141 1 96.88 37 ILE B O 1
ATOM 3303 N N . GLY B 1 38 ? -6.477 -24.672 -17.359 1 98 38 GLY B N 1
ATOM 3304 C CA . GLY B 1 38 ? -5.285 -25.297 -16.797 1 98 38 GLY B CA 1
ATOM 3305 C C . GLY B 1 38 ? -5.336 -25.422 -15.289 1 98 38 GLY B C 1
ATOM 3306 O O . GLY B 1 38 ? -4.297 -25.391 -14.625 1 98 38 GLY B O 1
ATOM 3307 N N . GLN B 1 39 ? -6.59 -25.531 -14.664 1 98.31 39 GLN B N 1
ATOM 3308 C CA . GLN B 1 39 ? -6.75 -25.641 -13.219 1 98.31 39 GLN B CA 1
ATOM 3309 C C . GLN B 1 39 ? -7.297 -27 -12.828 1 98.31 39 GLN B C 1
ATOM 3311 O O . GLN B 1 39 ? -8.195 -27.531 -13.484 1 98.31 39 GLN B O 1
ATOM 3316 N N . LYS B 1 40 ? -6.719 -27.547 -11.773 1 98.62 40 LYS B N 1
ATOM 3317 C CA . LYS B 1 40 ? -7.129 -28.875 -11.312 1 98.62 40 LYS B CA 1
ATOM 3318 C C . LYS B 1 40 ? -7.996 -28.781 -10.062 1 98.62 40 LYS B C 1
ATOM 3320 O O . LYS B 1 40 ? -8.961 -29.531 -9.906 1 98.62 40 LYS B O 1
ATOM 3325 N N . LYS B 1 41 ? -7.613 -27.953 -9.156 1 98.75 41 LYS B N 1
ATOM 3326 C CA . LYS B 1 41 ? -8.336 -27.688 -7.918 1 98.75 41 LYS B CA 1
ATOM 3327 C C . LYS B 1 41 ? -8.406 -26.188 -7.648 1 98.75 41 LYS B C 1
ATOM 3329 O O . LYS B 1 41 ? -7.672 -25.406 -8.25 1 98.75 41 LYS B O 1
ATOM 3334 N N . MET B 1 42 ? -9.305 -25.781 -6.832 1 98.62 42 MET B N 1
ATOM 3335 C CA . MET B 1 42 ? -9.492 -24.406 -6.402 1 98.62 42 MET B CA 1
ATOM 3336 C C . MET B 1 42 ? -9.578 -24.312 -4.883 1 98.62 42 MET B C 1
ATOM 3338 O O . MET B 1 42 ? -10.484 -24.875 -4.273 1 98.62 42 MET B O 1
ATOM 3342 N N . SER B 1 43 ? -8.656 -23.641 -4.301 1 98.81 43 SER B N 1
ATOM 3343 C CA . SER B 1 43 ? -8.672 -23.469 -2.85 1 98.81 43 SER B CA 1
ATOM 3344 C C . SER B 1 43 ? -9.812 -22.562 -2.414 1 98.81 43 SER B C 1
ATOM 3346 O O . SER B 1 43 ? -10.125 -21.578 -3.09 1 98.81 43 SER B O 1
ATOM 3348 N N . VAL B 1 44 ? -10.438 -22.938 -1.296 1 98.75 44 VAL B N 1
ATOM 3349 C CA . VAL B 1 44 ? -11.586 -22.188 -0.772 1 98.75 44 VAL B CA 1
ATOM 3350 C C . VAL B 1 44 ? -11.289 -21.734 0.654 1 98.75 44 VAL B C 1
ATOM 3352 O O . VAL B 1 44 ? -11 -22.547 1.53 1 98.75 44 VAL B O 1
ATOM 3355 N N . ALA B 1 45 ? -11.297 -20.453 0.846 1 98.12 45 ALA B N 1
ATOM 3356 C CA . ALA B 1 45 ? -11.141 -19.891 2.184 1 98.12 45 ALA B CA 1
ATOM 3357 C C . ALA B 1 45 ? -12.5 -19.703 2.861 1 98.12 45 ALA B C 1
ATOM 3359 O O . ALA B 1 45 ? -13.359 -18.984 2.35 1 98.12 45 ALA B O 1
ATOM 3360 N N . ASP B 1 46 ? -12.703 -20.359 3.951 1 98.06 46 ASP B N 1
ATOM 3361 C CA . ASP B 1 46 ? -13.914 -20.047 4.715 1 98.06 46 ASP B CA 1
ATOM 3362 C C . ASP B 1 46 ? -13.75 -18.766 5.508 1 98.06 46 ASP B C 1
ATOM 3364 O O . ASP B 1 46 ? -12.68 -18.141 5.5 1 98.06 46 ASP B O 1
ATOM 3368 N N . PRO B 1 47 ? -14.742 -18.266 6.203 1 97.25 47 PRO B N 1
ATOM 3369 C CA . PRO B 1 47 ? -14.711 -16.938 6.816 1 97.25 47 PRO B CA 1
ATOM 3370 C C . PRO B 1 47 ? -13.609 -16.781 7.863 1 97.25 47 PRO B C 1
ATOM 3372 O O . PRO B 1 47 ? -13.258 -15.664 8.242 1 97.25 47 PRO B O 1
ATOM 3375 N N . THR B 1 48 ? -13.031 -17.859 8.32 1 97.94 48 THR B N 1
ATOM 3376 C CA . THR B 1 48 ? -12.031 -17.781 9.375 1 97.94 48 THR B CA 1
ATOM 3377 C C . THR B 1 48 ? -10.633 -17.625 8.773 1 97.94 48 THR B C 1
ATOM 3379 O O . THR B 1 48 ? -9.656 -17.438 9.508 1 97.94 48 THR B O 1
ATOM 3382 N N . GLN B 1 49 ? -10.484 -17.734 7.5 1 97.62 49 GLN B N 1
ATOM 3383 C CA . GLN B 1 49 ? -9.203 -17.5 6.836 1 97.62 49 GLN B CA 1
ATOM 3384 C C . GLN B 1 49 ? -9.273 -16.297 5.91 1 97.62 49 GLN B C 1
ATOM 3386 O O . GLN B 1 49 ? -10.055 -16.281 4.953 1 97.62 49 GLN B O 1
ATOM 3391 N N . ASP B 1 50 ? -8.539 -15.297 6.254 1 97.75 50 ASP B N 1
ATOM 3392 C CA . ASP B 1 50 ? -8.461 -14.117 5.402 1 97.75 50 ASP B CA 1
ATOM 3393 C C . ASP B 1 50 ? -7.02 -13.812 5.012 1 97.75 50 ASP B C 1
ATOM 3395 O O . ASP B 1 50 ? -6.117 -14.617 5.266 1 97.75 50 ASP B O 1
ATOM 3399 N N . ALA B 1 51 ? -6.816 -12.758 4.289 1 98.31 51 ALA B N 1
ATOM 3400 C CA . ALA B 1 51 ? -5.492 -12.422 3.775 1 98.31 51 ALA B CA 1
ATOM 3401 C C . ALA B 1 51 ? -4.469 -12.352 4.906 1 98.31 51 ALA B C 1
ATOM 3403 O O . ALA B 1 51 ? -3.344 -12.836 4.762 1 98.31 51 ALA B O 1
ATOM 3404 N N . VAL B 1 52 ? -4.852 -11.75 6.047 1 98.75 52 VAL B N 1
ATOM 3405 C CA . VAL B 1 52 ? -3.928 -11.539 7.156 1 98.75 52 VAL B CA 1
ATOM 3406 C C . VAL B 1 52 ? -3.553 -12.875 7.781 1 98.75 52 VAL B C 1
ATOM 3408 O O . VAL B 1 52 ? -2.369 -13.188 7.945 1 98.75 52 VAL B O 1
ATOM 3411 N N . SER B 1 53 ? -4.562 -13.703 8.117 1 98.75 53 SER B N 1
ATOM 3412 C CA . SER B 1 53 ? -4.273 -14.984 8.742 1 98.75 53 SER B CA 1
ATOM 3413 C C . SER B 1 53 ? -3.443 -15.875 7.824 1 98.75 53 SER B C 1
ATOM 3415 O O . SER B 1 53 ? -2.514 -16.547 8.273 1 98.75 53 SER B O 1
ATOM 3417 N N . MET B 1 54 ? -3.734 -15.883 6.551 1 98.81 54 MET B N 1
ATOM 3418 C CA . MET B 1 54 ? -2.951 -16.672 5.613 1 98.81 54 MET B CA 1
ATOM 3419 C C . MET B 1 54 ? -1.518 -16.172 5.527 1 98.81 54 MET B C 1
ATOM 3421 O O . MET B 1 54 ? -0.578 -16.953 5.426 1 98.81 54 MET B O 1
ATOM 3425 N N . GLY B 1 55 ? -1.382 -14.828 5.547 1 98.88 55 GLY B N 1
ATOM 3426 C CA . GLY B 1 55 ? -0.046 -14.258 5.543 1 98.88 55 GLY B CA 1
ATOM 3427 C C . GLY B 1 55 ? 0.775 -14.648 6.754 1 98.88 55 GLY B C 1
ATOM 3428 O O . GLY B 1 55 ? 1.964 -14.953 6.633 1 98.88 55 GLY B O 1
ATOM 3429 N N . ILE B 1 56 ? 0.119 -14.633 7.93 1 98.88 56 ILE B N 1
ATOM 3430 C CA . ILE B 1 56 ? 0.778 -15.07 9.156 1 98.88 56 ILE B CA 1
ATOM 3431 C C . ILE B 1 56 ? 1.238 -16.516 9 1 98.88 56 ILE B C 1
ATOM 3433 O O . ILE B 1 56 ? 2.406 -16.828 9.242 1 98.88 56 ILE B O 1
ATOM 3437 N N . ASN B 1 57 ? 0.342 -17.359 8.578 1 98.88 57 ASN B N 1
ATOM 3438 C CA . ASN B 1 57 ? 0.613 -18.797 8.477 1 98.88 57 ASN B CA 1
ATOM 3439 C C . ASN B 1 57 ? 1.715 -19.078 7.461 1 98.88 57 ASN B C 1
ATOM 3441 O O . ASN B 1 57 ? 2.527 -19.984 7.664 1 98.88 57 ASN B O 1
ATOM 3445 N N . ALA B 1 58 ? 1.749 -18.359 6.355 1 98.88 58 ALA B N 1
ATOM 3446 C CA . ALA B 1 58 ? 2.812 -18.547 5.371 1 98.88 58 ALA B CA 1
ATOM 3447 C C . ALA B 1 58 ? 4.172 -18.188 5.961 1 98.88 58 ALA B C 1
ATOM 3449 O O . ALA B 1 58 ? 5.164 -18.891 5.711 1 98.88 58 ALA B O 1
ATOM 3450 N N . THR B 1 59 ? 4.223 -17.125 6.727 1 98.94 59 THR B N 1
ATOM 3451 C CA . THR B 1 59 ? 5.488 -16.656 7.285 1 98.94 59 THR B CA 1
ATOM 3452 C C . THR B 1 59 ? 5.973 -17.594 8.391 1 98.94 59 THR B C 1
ATOM 3454 O O . THR B 1 59 ? 7.176 -17.797 8.555 1 98.94 59 THR B O 1
ATOM 3457 N N . LEU B 1 60 ? 5.031 -18.188 9.086 1 98.25 60 LEU B N 1
ATOM 3458 C CA . LEU B 1 60 ? 5.371 -19.109 10.172 1 98.25 60 LEU B CA 1
ATOM 3459 C C . LEU B 1 60 ? 6.113 -20.328 9.641 1 98.25 60 LEU B C 1
ATOM 3461 O O . LEU B 1 60 ? 6.77 -21.031 10.406 1 98.25 60 LEU B O 1
ATOM 3465 N N . ARG B 1 61 ? 6.051 -20.547 8.328 1 97.81 61 ARG B N 1
ATOM 3466 C CA . ARG B 1 61 ? 6.719 -21.688 7.719 1 97.81 61 ARG B CA 1
ATOM 3467 C C . ARG B 1 61 ? 8.234 -21.578 7.844 1 97.81 61 ARG B C 1
ATOM 3469 O O . ARG B 1 61 ? 8.945 -22.578 7.773 1 97.81 61 ARG B O 1
ATOM 3476 N N . TYR B 1 62 ? 8.742 -20.312 8.047 1 98.25 62 TYR B N 1
ATOM 3477 C CA . TYR B 1 62 ? 10.195 -20.219 8.102 1 98.25 62 TYR B CA 1
ATOM 3478 C C . TYR B 1 62 ? 10.625 -19.297 9.242 1 98.25 62 TYR B C 1
ATOM 3480 O O . TYR B 1 62 ? 11.82 -19.062 9.438 1 98.25 62 TYR B O 1
ATOM 3488 N N . ILE B 1 63 ? 9.742 -18.766 10.055 1 98.19 63 ILE B N 1
ATOM 3489 C CA . ILE B 1 63 ? 10.047 -17.719 11.016 1 98.19 63 ILE B CA 1
ATOM 3490 C C . ILE B 1 63 ? 11.023 -18.234 12.062 1 98.19 63 ILE B C 1
ATOM 3492 O O . ILE B 1 63 ? 11.844 -17.469 12.586 1 98.19 63 ILE B O 1
ATOM 3496 N N . ASP B 1 64 ? 10.984 -19.5 12.352 1 96.75 64 ASP B N 1
ATOM 3497 C CA . ASP B 1 64 ? 11.852 -20.094 13.367 1 96.75 64 ASP B CA 1
ATOM 3498 C C . ASP B 1 64 ? 13.25 -20.359 12.812 1 96.75 64 ASP B C 1
ATOM 3500 O O . ASP B 1 64 ? 14.164 -20.703 13.562 1 96.75 64 ASP B O 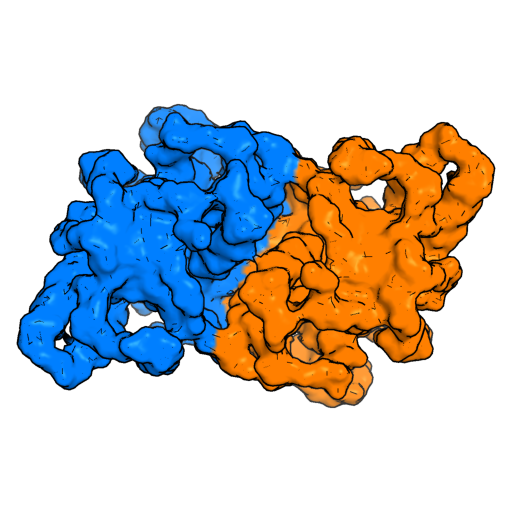1
ATOM 3504 N N . LYS B 1 65 ? 13.445 -20.172 11.508 1 96.56 65 LYS B N 1
ATOM 3505 C CA . LYS B 1 65 ? 14.727 -20.453 10.859 1 96.56 65 LYS B CA 1
ATOM 3506 C C . LYS B 1 65 ? 15.547 -19.172 10.703 1 96.56 65 LYS B C 1
ATOM 3508 O O . LYS B 1 65 ? 16.688 -19.219 10.242 1 96.56 65 LYS B O 1
ATOM 3513 N N . ILE B 1 66 ? 14.961 -18.078 11.117 1 97.38 66 ILE B N 1
ATOM 3514 C CA . ILE B 1 66 ? 15.664 -16.812 10.859 1 97.38 66 ILE B CA 1
ATOM 3515 C C . ILE B 1 66 ? 15.891 -16.078 12.18 1 97.38 66 ILE B C 1
ATOM 3517 O O . ILE B 1 66 ? 15.273 -16.406 13.195 1 97.38 66 ILE B O 1
ATOM 3521 N N . ASP B 1 67 ? 16.844 -15.141 12.18 1 97.88 67 ASP B N 1
ATOM 3522 C CA . ASP B 1 67 ? 17.047 -14.219 13.297 1 97.88 67 ASP B CA 1
ATOM 3523 C C . ASP B 1 67 ? 16.078 -13.055 13.227 1 97.88 67 ASP B C 1
ATOM 3525 O O . ASP B 1 67 ? 16.344 -12.055 12.555 1 97.88 67 ASP B O 1
ATOM 3529 N N . LYS B 1 68 ? 15.047 -13.102 13.984 1 97.69 68 LYS B N 1
ATOM 3530 C CA . LYS B 1 68 ? 13.984 -12.102 13.953 1 97.69 68 LYS B CA 1
ATOM 3531 C C . LYS B 1 68 ? 14.523 -10.711 14.289 1 97.69 68 LYS B C 1
ATOM 3533 O O . LYS B 1 68 ? 13.961 -9.703 13.867 1 97.69 68 LYS B O 1
ATOM 3538 N N . SER B 1 69 ? 15.531 -10.633 15.039 1 97.81 69 SER B N 1
ATOM 3539 C CA . SER B 1 69 ? 16.062 -9.359 15.492 1 97.81 69 SER B CA 1
ATOM 3540 C C . SER B 1 69 ? 16.688 -8.578 14.344 1 97.81 69 SER B C 1
ATOM 3542 O O . SER B 1 69 ? 16.922 -7.371 14.453 1 97.81 69 SER B O 1
ATOM 3544 N N . LYS B 1 70 ? 16.938 -9.273 13.203 1 98.31 70 LYS B N 1
ATOM 3545 C CA . LYS B 1 70 ? 17.547 -8.625 12.047 1 98.31 70 LYS B CA 1
ATOM 3546 C C . LYS B 1 70 ? 16.484 -8.07 11.102 1 98.31 70 LYS B C 1
ATOM 3548 O O . LYS B 1 70 ? 16.797 -7.293 10.195 1 98.31 70 LYS B O 1
ATOM 3553 N N . VAL B 1 71 ? 15.266 -8.438 11.367 1 98.75 71 VAL B N 1
ATOM 3554 C CA . VAL B 1 71 ? 14.203 -7.961 10.492 1 98.75 71 VAL B CA 1
ATOM 3555 C C . VAL B 1 71 ? 14 -6.461 10.695 1 98.75 71 VAL B C 1
ATOM 3557 O O . VAL B 1 71 ? 13.75 -6.008 11.812 1 98.75 71 VAL B O 1
ATOM 3560 N N . GLY B 1 72 ? 14.125 -5.695 9.633 1 98.56 72 GLY B N 1
ATOM 3561 C CA . GLY B 1 72 ? 13.961 -4.254 9.734 1 98.56 72 GLY B CA 1
ATOM 3562 C C . GLY B 1 72 ? 12.766 -3.73 8.953 1 98.56 72 GLY B C 1
ATOM 3563 O O . GLY B 1 72 ? 12.336 -2.592 9.156 1 98.56 72 GLY B O 1
ATOM 3564 N N . LEU B 1 73 ? 12.211 -4.574 8.094 1 98.81 73 LEU B N 1
ATOM 3565 C CA . LEU B 1 73 ? 11.141 -4.145 7.199 1 98.81 73 LEU B CA 1
ATOM 3566 C C . LEU B 1 73 ? 10.133 -5.27 6.984 1 98.81 73 LEU B C 1
ATOM 3568 O O . LEU B 1 73 ? 10.516 -6.418 6.746 1 98.81 73 LEU B O 1
ATOM 3572 N N . LEU B 1 74 ? 8.859 -4.996 7.152 1 98.94 74 LEU B N 1
ATOM 3573 C CA . LEU B 1 74 ? 7.762 -5.914 6.883 1 98.94 74 LEU B CA 1
ATOM 3574 C C . LEU B 1 74 ? 6.746 -5.285 5.934 1 98.94 74 LEU B C 1
ATOM 3576 O O . LEU B 1 74 ? 6.121 -4.277 6.266 1 98.94 74 LEU B O 1
ATOM 3580 N N . ILE B 1 75 ? 6.586 -5.879 4.746 1 98.94 75 ILE B N 1
ATOM 3581 C CA . ILE B 1 75 ? 5.664 -5.355 3.742 1 98.94 75 ILE B CA 1
ATOM 3582 C C . ILE B 1 75 ? 4.578 -6.391 3.449 1 98.94 75 ILE B C 1
ATOM 3584 O O . ILE B 1 75 ? 4.879 -7.562 3.209 1 98.94 75 ILE B O 1
ATOM 3588 N N . PHE B 1 76 ? 3.371 -5.953 3.518 1 98.88 76 PHE B N 1
ATOM 3589 C CA . PHE B 1 76 ? 2.213 -6.789 3.215 1 98.88 76 PHE B CA 1
ATOM 3590 C C . PHE B 1 76 ? 1.555 -6.348 1.912 1 98.88 76 PHE B C 1
ATOM 3592 O O . PHE B 1 76 ? 0.954 -5.273 1.846 1 98.88 76 PHE B O 1
ATOM 3599 N N . GLY B 1 77 ? 1.701 -7.148 0.811 1 98.69 77 GLY B N 1
ATOM 3600 C CA . GLY B 1 77 ? 1.021 -6.906 -0.452 1 98.69 77 GLY B CA 1
ATOM 3601 C C . GLY B 1 77 ? -0.28 -7.672 -0.587 1 98.69 77 GLY B C 1
ATOM 3602 O O . GLY B 1 77 ? -0.301 -8.898 -0.452 1 98.69 77 GLY B O 1
ATOM 3603 N N . THR B 1 78 ? -1.415 -6.938 -0.903 1 98.06 78 THR B N 1
ATOM 3604 C CA . THR B 1 78 ? -2.689 -7.637 -1.02 1 98.06 78 THR B CA 1
ATOM 3605 C C . THR B 1 78 ? -3.656 -6.855 -1.905 1 98.06 78 THR B C 1
ATOM 3607 O O . THR B 1 78 ? -3.598 -5.625 -1.96 1 98.06 78 THR B O 1
ATOM 3610 N N . GLU B 1 79 ? -4.438 -7.562 -2.656 1 94.94 79 GLU B N 1
ATOM 3611 C CA . GLU B 1 79 ? -5.598 -7.039 -3.373 1 94.94 79 GLU B CA 1
ATOM 3612 C C . GLU B 1 79 ? -6.82 -6.961 -2.461 1 94.94 79 GLU B C 1
ATOM 3614 O O . GLU B 1 79 ? -7.68 -6.098 -2.641 1 94.94 79 GLU B O 1
ATOM 3619 N N . SER B 1 80 ? -6.906 -7.695 -1.398 1 89.19 80 SER B N 1
ATOM 3620 C CA . SER B 1 80 ? -8.055 -7.883 -0.516 1 89.19 80 SER B CA 1
ATOM 3621 C C . SER B 1 80 ? -7.762 -7.363 0.888 1 89.19 80 SER B C 1
ATOM 3623 O O . SER B 1 80 ? -7.898 -8.102 1.868 1 89.19 80 SER B O 1
ATOM 3625 N N . SER B 1 81 ? -7.523 -6.07 0.905 1 93.5 81 SER B N 1
ATOM 3626 C CA . SER B 1 81 ? -7.23 -5.5 2.215 1 93.5 81 SER B CA 1
ATOM 3627 C C . SER B 1 81 ? -8.422 -5.648 3.16 1 93.5 81 SER B C 1
ATOM 3629 O O . SER B 1 81 ? -9.57 -5.648 2.723 1 93.5 81 SER B O 1
ATOM 3631 N N . VAL B 1 82 ? -8.148 -5.695 4.453 1 94.88 82 VAL B N 1
ATOM 3632 C CA . VAL B 1 82 ? -9.195 -6.004 5.418 1 94.88 82 VAL B CA 1
ATOM 3633 C C . VAL B 1 82 ? -9.648 -4.723 6.109 1 94.88 82 VAL B C 1
ATOM 3635 O O . VAL B 1 82 ? -10.641 -4.727 6.848 1 94.88 82 VAL B O 1
ATOM 3638 N N . ASP B 1 83 ? -8.961 -3.67 5.887 1 95.94 83 ASP B N 1
ATOM 3639 C CA . ASP B 1 83 ? -9.195 -2.363 6.492 1 95.94 83 ASP B CA 1
ATOM 3640 C C . ASP B 1 83 ? -8.695 -1.24 5.586 1 95.94 83 ASP B C 1
ATOM 3642 O O . ASP B 1 83 ? -7.691 -1.397 4.891 1 95.94 83 ASP B O 1
ATOM 3646 N N . GLN B 1 84 ? -9.398 -0.078 5.598 1 95.44 84 GLN B N 1
ATOM 3647 C CA . GLN B 1 84 ? -8.992 1.035 4.75 1 95.44 84 GLN B CA 1
ATOM 3648 C C . GLN B 1 84 ? -7.84 1.813 5.375 1 95.44 84 GLN B C 1
ATOM 3650 O O . GLN B 1 84 ? -7.117 2.531 4.68 1 95.44 84 GLN B O 1
ATOM 3655 N N . SER B 1 85 ? -7.699 1.696 6.664 1 96.44 85 SER B N 1
ATOM 3656 C CA . SER B 1 85 ? -6.727 2.525 7.367 1 96.44 85 SER B CA 1
ATOM 3657 C C . SER B 1 85 ? -5.574 1.684 7.91 1 96.44 85 SER B C 1
ATOM 3659 O O . SER B 1 85 ? -4.414 1.906 7.559 1 96.44 85 SER B O 1
ATOM 3661 N N . LYS B 1 86 ? -5.91 0.716 8.711 1 96.5 86 LYS B N 1
ATOM 3662 C CA . LYS B 1 86 ? -4.895 -0.099 9.375 1 96.5 86 LYS B CA 1
ATOM 3663 C C . LYS B 1 86 ? -4.355 -1.174 8.438 1 96.5 86 LYS B C 1
ATOM 3665 O O . LYS B 1 86 ? -5.129 -1.918 7.824 1 96.5 86 LYS B O 1
ATOM 3670 N N . SER B 1 87 ? -3.074 -1.26 8.336 1 97.06 87 SER B N 1
ATOM 3671 C CA . SER B 1 87 ? -2.434 -2.236 7.457 1 97.06 87 SER B CA 1
ATOM 3672 C C . SER B 1 87 ? -2.52 -3.643 8.039 1 97.06 87 SER B C 1
ATOM 3674 O O . SER B 1 87 ? -2.508 -3.814 9.258 1 97.06 87 SER B O 1
ATOM 3676 N N . GLY B 1 88 ? -2.551 -4.617 7.137 1 97.5 88 GLY B N 1
ATOM 3677 C CA . GLY B 1 88 ? -2.459 -6.008 7.555 1 97.5 88 GLY B CA 1
ATOM 3678 C C . GLY B 1 88 ? -1.116 -6.359 8.164 1 97.5 88 GLY B C 1
ATOM 3679 O O . GLY B 1 88 ? -1.024 -7.266 8.992 1 97.5 88 GLY B O 1
ATOM 3680 N N . SER B 1 89 ? -0.096 -5.602 7.816 1 98.38 89 SER B N 1
ATOM 3681 C CA . SER B 1 89 ? 1.264 -5.887 8.266 1 98.38 89 SER B CA 1
ATOM 3682 C C . SER B 1 89 ? 1.379 -5.789 9.781 1 98.38 89 SER B C 1
ATOM 3684 O O . SER B 1 89 ? 2.17 -6.512 10.398 1 98.38 89 SER B O 1
ATOM 3686 N N . LEU B 1 90 ? 0.614 -4.93 10.414 1 98.19 90 LEU B N 1
ATOM 3687 C CA . LEU B 1 90 ? 0.734 -4.75 11.859 1 98.19 90 LEU B CA 1
ATOM 3688 C C . LEU B 1 90 ? 0.166 -5.953 12.602 1 98.19 90 LEU B C 1
ATOM 3690 O O . LEU B 1 90 ? 0.678 -6.332 13.656 1 98.19 90 LEU B O 1
ATOM 3694 N N . PHE B 1 91 ? -0.933 -6.574 12.07 1 98.06 91 PHE B N 1
ATOM 3695 C CA . PHE B 1 91 ? -1.435 -7.824 12.633 1 98.06 91 PHE B CA 1
ATOM 3696 C C . PHE B 1 91 ? -0.392 -8.93 12.516 1 98.06 91 PHE B C 1
ATOM 3698 O O . PHE B 1 91 ? -0.174 -9.688 13.461 1 98.06 91 PHE B O 1
ATOM 3705 N N . VAL B 1 92 ? 0.223 -8.984 11.352 1 98.56 92 VAL B N 1
ATOM 3706 C CA . VAL B 1 92 ? 1.239 -10 11.102 1 98.56 92 VAL B CA 1
ATOM 3707 C C . VAL B 1 92 ? 2.418 -9.797 12.047 1 98.56 92 VAL B C 1
ATOM 3709 O O . VAL B 1 92 ? 2.922 -10.758 12.633 1 98.56 92 VAL B O 1
ATOM 3712 N N . LYS B 1 93 ? 2.881 -8.578 12.133 1 98.25 93 LYS B N 1
ATOM 3713 C CA . LYS B 1 93 ? 4.02 -8.258 12.992 1 98.25 93 LYS B CA 1
ATOM 3714 C C . LYS B 1 93 ? 3.779 -8.727 14.422 1 98.25 93 LYS B C 1
ATOM 3716 O O . LYS B 1 93 ? 4.66 -9.328 15.039 1 98.25 93 LYS B O 1
ATOM 3721 N N . SER B 1 94 ? 2.605 -8.391 14.875 1 97.69 94 SER B N 1
ATOM 3722 C CA . SER B 1 94 ? 2.244 -8.781 16.234 1 97.69 94 SER B CA 1
ATOM 3723 C C . SER B 1 94 ? 2.225 -10.297 16.391 1 97.69 94 SER B C 1
ATOM 3725 O O . SER B 1 94 ? 2.762 -10.836 17.359 1 97.69 94 SER B O 1
ATOM 3727 N N . ALA B 1 95 ? 1.6 -10.984 15.477 1 98.06 95 ALA B N 1
ATOM 3728 C CA . ALA B 1 95 ? 1.484 -12.445 15.516 1 98.06 95 ALA B CA 1
ATOM 3729 C C . ALA B 1 95 ? 2.859 -13.102 15.492 1 98.06 95 ALA B C 1
ATOM 3731 O O . ALA B 1 95 ? 3.072 -14.133 16.141 1 98.06 95 ALA B O 1
ATOM 3732 N N . LEU B 1 96 ? 3.801 -12.531 14.734 1 98.19 96 LEU B N 1
ATOM 3733 C CA . LEU B 1 96 ? 5.129 -13.109 14.57 1 98.19 96 LEU B CA 1
ATOM 3734 C C . LEU B 1 96 ? 6.047 -12.695 15.711 1 98.19 96 LEU B C 1
ATOM 3736 O O . LEU B 1 96 ? 7.141 -13.25 15.867 1 98.19 96 LEU B O 1
ATOM 3740 N N . GLY B 1 97 ? 5.652 -11.711 16.562 1 97.69 97 GLY B N 1
ATOM 3741 C CA . GLY B 1 97 ? 6.484 -11.219 17.641 1 97.69 97 GLY B CA 1
ATOM 3742 C C . GLY B 1 97 ? 7.707 -10.461 17.172 1 97.69 97 GLY B C 1
ATOM 3743 O O . GLY B 1 97 ? 8.797 -10.625 17.703 1 97.69 97 GLY B O 1
ATOM 3744 N N . LEU B 1 98 ? 7.551 -9.656 16.141 1 98.31 98 LEU B N 1
ATOM 3745 C CA . LEU B 1 98 ? 8.68 -8.898 15.609 1 98.31 98 LEU B CA 1
ATOM 3746 C C . LEU B 1 98 ? 8.961 -7.672 16.469 1 98.31 98 LEU B C 1
ATOM 3748 O O . LEU B 1 98 ? 8.062 -7.18 17.156 1 98.31 98 LEU B O 1
ATOM 3752 N N . ASP B 1 99 ? 10.156 -7.176 16.375 1 97.69 99 ASP B N 1
ATOM 3753 C CA . ASP B 1 99 ? 10.625 -6.031 17.141 1 97.69 99 ASP B CA 1
ATOM 3754 C C . ASP B 1 99 ? 9.805 -4.781 16.828 1 97.69 99 ASP B C 1
ATOM 3756 O O . ASP B 1 99 ? 9.445 -4.543 15.68 1 97.69 99 ASP B O 1
ATOM 3760 N N . PRO B 1 100 ? 9.477 -3.932 17.797 1 97.25 100 PRO B N 1
ATOM 3761 C CA . PRO B 1 100 ? 8.688 -2.719 17.594 1 97.25 100 PRO B CA 1
ATOM 3762 C C . PRO B 1 100 ? 9.352 -1.746 16.609 1 97.25 100 PRO B C 1
ATOM 3764 O O . PRO B 1 100 ? 8.688 -0.844 16.094 1 97.25 100 PRO B O 1
ATOM 3767 N N . THR B 1 101 ? 10.602 -1.899 16.359 1 97.31 101 THR B N 1
ATOM 3768 C CA . THR B 1 101 ? 11.312 -0.946 15.516 1 97.31 101 THR B CA 1
ATOM 3769 C C . THR B 1 101 ? 11.195 -1.33 14.039 1 97.31 101 THR B C 1
ATOM 3771 O O . THR B 1 101 ? 11.68 -0.612 13.164 1 97.31 101 THR B O 1
ATOM 3774 N N . VAL B 1 102 ? 10.531 -2.465 13.773 1 98.12 102 VAL B N 1
ATOM 3775 C CA . VAL B 1 102 ? 10.352 -2.896 12.391 1 98.12 102 VAL B CA 1
ATOM 3776 C C . VAL B 1 102 ? 9.367 -1.963 11.688 1 98.12 102 VAL B C 1
ATOM 3778 O O . VAL B 1 102 ? 8.25 -1.75 12.164 1 98.12 102 VAL B O 1
ATOM 3781 N N . ARG B 1 103 ? 9.797 -1.3 10.609 1 98.12 103 ARG B N 1
ATOM 3782 C CA . ARG B 1 103 ? 8.867 -0.546 9.773 1 98.12 103 ARG B CA 1
ATOM 3783 C C . ARG B 1 103 ? 7.891 -1.479 9.062 1 98.12 103 ARG B C 1
ATOM 3785 O O . ARG B 1 103 ? 8.297 -2.49 8.492 1 98.12 103 ARG B O 1
ATOM 3792 N N . ALA B 1 104 ? 6.609 -1.197 9.109 1 98.56 104 ALA B N 1
ATOM 3793 C CA . ALA B 1 104 ? 5.59 -2.076 8.547 1 98.56 104 ALA B CA 1
ATOM 3794 C C . ALA B 1 104 ? 4.523 -1.271 7.809 1 98.56 104 ALA B C 1
ATOM 3796 O O . ALA B 1 104 ? 4.105 -0.209 8.273 1 98.56 104 ALA B O 1
ATOM 3797 N N . PHE B 1 105 ? 4.137 -1.713 6.598 1 98.62 105 PHE B N 1
ATOM 3798 C CA . PHE B 1 105 ? 3.07 -1.077 5.836 1 98.62 105 PHE B CA 1
ATOM 3799 C C . PHE B 1 105 ? 2.51 -2.033 4.789 1 98.62 105 PHE B C 1
ATOM 3801 O O . PHE B 1 105 ? 2.959 -3.176 4.68 1 98.62 105 PHE B O 1
ATOM 3808 N N . GLU B 1 106 ? 1.451 -1.664 4.152 1 98.38 106 GLU B N 1
ATOM 3809 C CA . GLU B 1 106 ? 0.766 -2.434 3.119 1 98.38 106 GLU B CA 1
ATOM 3810 C C . GLU B 1 106 ? 0.932 -1.784 1.747 1 98.38 106 GLU B C 1
ATOM 3812 O O . GLU B 1 106 ? 0.973 -0.557 1.637 1 98.38 106 GLU B O 1
ATOM 3817 N N . VAL B 1 107 ? 1.072 -2.631 0.68 1 98.5 107 VAL B N 1
ATOM 3818 C CA . VAL B 1 107 ? 1.22 -2.154 -0.691 1 98.5 107 VAL B CA 1
ATOM 3819 C C . VAL B 1 107 ? 0.123 -2.752 -1.567 1 98.5 107 VAL B C 1
ATOM 3821 O O . VAL B 1 107 ? -0.298 -3.893 -1.355 1 98.5 107 VAL B O 1
ATOM 3824 N N . LYS B 1 108 ? -0.286 -1.861 -2.525 1 97.38 108 LYS B N 1
ATOM 3825 C CA . LYS B 1 108 ? -1.359 -2.307 -3.408 1 97.38 108 LYS B CA 1
ATOM 3826 C C . LYS B 1 108 ? -1.115 -1.853 -4.844 1 97.38 108 LYS B C 1
ATOM 3828 O O . LYS B 1 108 ? -0.892 -0.667 -5.098 1 97.38 108 LYS B O 1
ATOM 3833 N N . GLU B 1 109 ? -1.19 -2.793 -5.797 1 96.94 109 GLU B N 1
ATOM 3834 C CA . GLU B 1 109 ? -1.426 -2.652 -7.23 1 96.94 109 GLU B CA 1
ATOM 3835 C C . GLU B 1 109 ? -1.865 -3.977 -7.852 1 96.94 109 GLU B C 1
ATOM 3837 O O . GLU B 1 109 ? -1.098 -4.613 -8.578 1 96.94 109 GLU B O 1
ATOM 3842 N N . ALA B 1 110 ? -3.143 -4.32 -7.52 1 96.38 110 ALA B N 1
ATOM 3843 C CA . ALA B 1 110 ? -3.699 -5.613 -7.898 1 96.38 110 ALA B CA 1
ATOM 3844 C C . ALA B 1 110 ? -2.711 -6.742 -7.613 1 96.38 110 ALA B C 1
ATOM 3846 O O . ALA B 1 110 ? -2.227 -6.883 -6.488 1 96.38 110 ALA B O 1
ATOM 3847 N N . CYS B 1 111 ? -2.404 -7.562 -8.562 1 97.81 111 CYS B N 1
ATOM 3848 C CA . CYS B 1 111 ? -1.578 -8.742 -8.32 1 97.81 111 CYS B CA 1
ATOM 3849 C C . CYS B 1 111 ? -0.102 -8.367 -8.258 1 97.81 111 CYS B C 1
ATOM 3851 O O . CYS B 1 111 ? 0.738 -9.203 -7.914 1 97.81 111 CYS B O 1
ATOM 3853 N N . PHE B 1 112 ? 0.277 -7.109 -8.445 1 98.44 112 PHE B N 1
ATOM 3854 C CA . PHE B 1 112 ? 1.663 -6.656 -8.477 1 98.44 112 PHE B CA 1
ATOM 3855 C C . PHE B 1 112 ? 2.17 -6.375 -7.07 1 98.44 112 PHE B C 1
ATOM 3857 O O . PHE B 1 112 ? 3.359 -6.117 -6.871 1 98.44 112 PHE B O 1
ATOM 3864 N N . GLY B 1 113 ? 1.364 -6.445 -6.043 1 98.38 113 GLY B N 1
ATOM 3865 C CA . GLY B 1 113 ? 1.663 -5.996 -4.691 1 98.38 113 GLY B CA 1
ATOM 3866 C C . GLY B 1 113 ? 2.902 -6.645 -4.105 1 98.38 113 GLY B C 1
ATOM 3867 O O . GLY B 1 113 ? 3.75 -5.965 -3.523 1 98.38 113 GLY B O 1
ATOM 3868 N N . LEU B 1 114 ? 3.029 -7.934 -4.258 1 98.75 114 LEU B N 1
ATOM 3869 C CA . LEU B 1 114 ? 4.191 -8.609 -3.693 1 98.75 114 LEU B CA 1
ATOM 3870 C C . LEU B 1 114 ? 5.461 -8.227 -4.445 1 98.75 114 LEU B C 1
ATOM 3872 O O . LEU B 1 114 ? 6.527 -8.094 -3.838 1 98.75 114 LEU B O 1
ATOM 3876 N N . THR B 1 115 ? 5.395 -8.086 -5.77 1 98.88 115 THR B N 1
ATOM 3877 C CA . THR B 1 115 ? 6.566 -7.676 -6.535 1 98.88 115 THR B CA 1
ATOM 3878 C C . THR B 1 115 ? 6.992 -6.262 -6.152 1 98.88 115 THR B C 1
ATOM 3880 O O . THR B 1 115 ? 8.188 -5.98 -6.012 1 98.88 115 THR B O 1
ATOM 3883 N N . ALA B 1 116 ? 5.973 -5.367 -6 1 98.69 116 ALA B N 1
ATOM 3884 C CA . ALA B 1 116 ? 6.32 -4.043 -5.488 1 98.69 116 ALA B CA 1
ATOM 3885 C C . ALA B 1 116 ? 7.082 -4.152 -4.168 1 98.69 116 ALA B C 1
ATOM 3887 O O . ALA B 1 116 ? 8.109 -3.49 -3.982 1 98.69 116 ALA B O 1
ATOM 3888 N N . GLY B 1 117 ? 6.566 -4.992 -3.244 1 98.88 117 GLY B N 1
ATOM 3889 C CA . GLY B 1 117 ? 7.234 -5.227 -1.975 1 98.88 117 GLY B CA 1
ATOM 3890 C C . GLY B 1 117 ? 8.641 -5.77 -2.133 1 98.88 117 GLY B C 1
ATOM 3891 O O . GLY B 1 117 ? 9.555 -5.355 -1.418 1 98.88 117 GLY B O 1
ATOM 3892 N N . LEU B 1 118 ? 8.812 -6.68 -3.059 1 98.88 118 LEU B N 1
ATOM 3893 C CA . LEU B 1 118 ? 10.125 -7.285 -3.291 1 98.88 118 LEU B CA 1
ATOM 3894 C C . LEU B 1 118 ? 11.125 -6.242 -3.779 1 98.88 118 LEU B C 1
ATOM 3896 O O . LEU B 1 118 ? 12.273 -6.227 -3.34 1 98.88 118 LEU B O 1
ATOM 3900 N N . MET B 1 119 ? 10.719 -5.383 -4.73 1 98.69 119 MET B N 1
ATOM 3901 C CA . MET B 1 119 ? 11.586 -4.332 -5.25 1 98.69 119 MET B CA 1
ATOM 3902 C C . MET B 1 119 ? 11.984 -3.355 -4.145 1 98.69 119 MET B C 1
ATOM 3904 O O . MET B 1 119 ? 13.133 -2.922 -4.074 1 98.69 119 MET B O 1
ATOM 3908 N N . ILE B 1 120 ? 11.023 -3.053 -3.25 1 98.81 120 ILE B N 1
ATOM 3909 C CA . ILE B 1 120 ? 11.297 -2.184 -2.111 1 98.81 120 ILE B CA 1
ATOM 3910 C C . ILE B 1 120 ? 12.297 -2.859 -1.175 1 98.81 120 ILE B C 1
ATOM 3912 O O . ILE B 1 120 ? 13.273 -2.24 -0.747 1 98.81 120 ILE B O 1
ATOM 3916 N N . ALA B 1 121 ? 12.055 -4.102 -0.876 1 98.88 121 ALA B N 1
ATOM 3917 C CA . ALA B 1 121 ? 12.859 -4.859 0.075 1 98.88 121 ALA B CA 1
ATOM 3918 C C . ALA B 1 121 ? 14.297 -5.004 -0.42 1 98.88 121 ALA B C 1
ATOM 3920 O O . ALA B 1 121 ? 15.242 -4.93 0.368 1 98.88 121 ALA B O 1
ATOM 3921 N N . GLN B 1 122 ? 14.469 -5.27 -1.72 1 98.44 122 GLN B N 1
ATOM 3922 C CA . GLN B 1 122 ? 15.82 -5.414 -2.25 1 98.44 122 GLN B CA 1
ATOM 3923 C C . GLN B 1 122 ? 16.609 -4.121 -2.094 1 98.44 122 GLN B C 1
ATOM 3925 O O . GLN B 1 122 ? 17.797 -4.148 -1.735 1 98.44 122 GLN B O 1
ATOM 3930 N N . ASP B 1 123 ? 15.961 -2.953 -2.387 1 98.31 123 ASP B N 1
ATOM 3931 C CA . ASP B 1 123 ? 16.625 -1.666 -2.189 1 98.31 123 ASP B CA 1
ATOM 3932 C C . ASP B 1 123 ? 16.953 -1.442 -0.718 1 98.31 123 ASP B C 1
ATOM 3934 O O . ASP B 1 123 ? 18.047 -0.98 -0.393 1 98.31 123 ASP B O 1
ATOM 3938 N N . PHE B 1 124 ? 16.031 -1.779 0.185 1 98.62 124 PHE B N 1
ATOM 3939 C CA . PHE B 1 124 ? 16.219 -1.627 1.623 1 98.62 124 PHE B CA 1
ATOM 3940 C C . PHE B 1 124 ? 17.422 -2.428 2.1 1 98.62 124 PHE B C 1
ATOM 3942 O O . PHE B 1 124 ? 18.297 -1.894 2.787 1 98.62 124 PHE B O 1
ATOM 3949 N N . VAL B 1 125 ? 17.516 -3.686 1.683 1 98.69 125 VAL B N 1
ATOM 3950 C CA . VAL B 1 125 ? 18.578 -4.57 2.152 1 98.69 125 VAL B CA 1
ATOM 3951 C C . VAL B 1 125 ? 19.922 -4.137 1.558 1 98.69 125 VAL B C 1
ATOM 3953 O O . VAL B 1 125 ? 20.953 -4.238 2.213 1 98.69 125 VAL B O 1
ATOM 3956 N N . ARG B 1 126 ? 19.906 -3.654 0.303 1 98.06 126 ARG B N 1
ATOM 3957 C CA . ARG B 1 126 ? 21.141 -3.164 -0.306 1 98.06 126 ARG B CA 1
ATOM 3958 C C . ARG B 1 126 ? 21.734 -2.01 0.5 1 98.06 126 ARG B C 1
ATOM 3960 O O . ARG B 1 126 ? 22.953 -1.871 0.599 1 98.06 126 ARG B O 1
ATOM 3967 N N . LEU B 1 127 ? 20.844 -1.203 1.09 1 97.19 127 LEU B N 1
ATOM 3968 C CA . LEU B 1 127 ? 21.281 -0.025 1.827 1 97.19 127 LEU B CA 1
ATOM 3969 C C . LEU B 1 127 ? 21.453 -0.343 3.309 1 97.19 127 LEU B C 1
ATOM 3971 O O . LEU B 1 127 ? 22.078 0.422 4.043 1 97.19 127 LEU B O 1
ATOM 3975 N N . HIS B 1 128 ? 20.844 -1.463 3.754 1 97.12 128 HIS B N 1
ATOM 3976 C CA . HIS B 1 128 ? 20.953 -1.961 5.121 1 97.12 128 HIS B CA 1
ATOM 3977 C C . HIS B 1 128 ? 21.344 -3.436 5.137 1 97.12 128 HIS B C 1
ATOM 3979 O O . HIS B 1 128 ? 20.578 -4.281 5.602 1 97.12 128 HIS B O 1
ATOM 3985 N N . PRO B 1 129 ? 22.594 -3.752 4.82 1 97.19 129 PRO B N 1
ATOM 3986 C CA . PRO B 1 129 ? 22.984 -5.145 4.57 1 97.19 129 PRO B CA 1
ATOM 3987 C C . PRO B 1 129 ? 22.922 -6.008 5.828 1 97.19 129 PRO B C 1
ATOM 3989 O O . PRO B 1 129 ? 22.938 -7.238 5.738 1 97.19 129 PRO B O 1
ATOM 3992 N N . ASP B 1 130 ? 22.859 -5.418 7 1 97.19 130 ASP B N 1
ATOM 3993 C CA . ASP B 1 130 ? 22.797 -6.184 8.242 1 97.19 130 ASP B CA 1
ATOM 3994 C C . ASP B 1 130 ? 21.344 -6.496 8.625 1 97.19 130 ASP B C 1
ATOM 3996 O O . ASP B 1 130 ? 21.094 -7.207 9.602 1 97.19 130 ASP B O 1
ATOM 4000 N N . GLN B 1 131 ? 20.453 -5.984 7.859 1 98.25 131 GLN B N 1
ATOM 4001 C CA . GLN B 1 131 ? 19.031 -6.211 8.133 1 98.25 131 GLN B CA 1
ATOM 4002 C C . GLN B 1 131 ? 18.391 -7.047 7.031 1 98.25 131 GLN B C 1
ATOM 4004 O O . GLN B 1 131 ? 18.922 -7.148 5.922 1 98.25 131 GLN B O 1
ATOM 4009 N N . THR B 1 132 ? 17.281 -7.688 7.402 1 98.88 132 THR B N 1
ATOM 4010 C CA . THR B 1 132 ? 16.469 -8.445 6.457 1 98.88 132 THR B CA 1
ATOM 4011 C C . THR B 1 132 ? 15.078 -7.824 6.324 1 98.88 132 THR B C 1
ATOM 4013 O O . THR B 1 132 ? 14.727 -6.918 7.078 1 98.88 132 THR B O 1
ATOM 4016 N N . ALA B 1 133 ? 14.375 -8.234 5.305 1 98.94 133 ALA B N 1
ATOM 4017 C CA . ALA B 1 133 ? 13.008 -7.777 5.07 1 98.94 133 ALA B CA 1
ATOM 4018 C C . ALA B 1 133 ? 12.078 -8.953 4.805 1 98.94 133 ALA B C 1
ATOM 4020 O O . ALA B 1 133 ? 12.453 -9.914 4.133 1 98.94 133 ALA B O 1
ATOM 4021 N N . ILE B 1 134 ? 10.891 -8.898 5.336 1 98.94 134 ILE B N 1
ATOM 4022 C CA . ILE B 1 134 ? 9.836 -9.859 5.043 1 98.94 134 ILE B CA 1
ATOM 4023 C C . ILE B 1 134 ? 8.797 -9.219 4.133 1 98.94 134 ILE B C 1
ATOM 4025 O O . ILE B 1 134 ? 8.281 -8.141 4.43 1 98.94 134 ILE B O 1
ATOM 4029 N N . VAL B 1 135 ? 8.523 -9.844 3.023 1 98.94 135 VAL B N 1
ATOM 4030 C CA . VAL B 1 135 ? 7.5 -9.398 2.09 1 98.94 135 VAL B CA 1
ATOM 4031 C C . VAL B 1 135 ? 6.477 -10.508 1.873 1 98.94 135 VAL B C 1
ATOM 4033 O O . VAL B 1 135 ? 6.84 -11.648 1.593 1 98.94 135 VAL B O 1
ATOM 4036 N N . ILE B 1 136 ? 5.207 -10.156 1.969 1 98.94 136 ILE B N 1
ATOM 4037 C CA . ILE B 1 136 ? 4.133 -11.141 1.937 1 98.94 136 ILE B CA 1
ATOM 4038 C C . ILE B 1 136 ? 3.137 -10.789 0.834 1 98.94 136 ILE B C 1
ATOM 4040 O O . ILE B 1 136 ? 2.793 -9.617 0.653 1 98.94 136 ILE B O 1
ATOM 4044 N N . GLY B 1 137 ? 2.762 -11.711 -0.007 1 98.88 137 GLY B N 1
ATOM 4045 C CA . GLY B 1 137 ? 1.583 -11.664 -0.858 1 98.88 137 GLY B CA 1
ATOM 4046 C C . GLY B 1 137 ? 0.478 -12.594 -0.396 1 98.88 137 GLY B C 1
ATOM 4047 O O . GLY B 1 137 ? 0.708 -13.789 -0.196 1 98.88 137 GLY B O 1
ATOM 4048 N N . SER B 1 138 ? -0.729 -12.078 -0.176 1 98.88 138 SER B N 1
ATOM 4049 C CA . SER B 1 138 ? -1.813 -12.859 0.406 1 98.88 138 SER B CA 1
ATOM 4050 C C . SER B 1 138 ? -3.172 -12.383 -0.095 1 98.88 138 SER B C 1
ATOM 4052 O O . SER B 1 138 ? -3.502 -11.203 0.022 1 98.88 138 SER B O 1
ATOM 4054 N N . ASP B 1 139 ? -3.926 -13.383 -0.641 1 98.75 139 ASP B N 1
ATOM 4055 C CA . ASP B 1 139 ? -5.172 -12.922 -1.249 1 98.75 139 ASP B CA 1
ATOM 4056 C C . ASP B 1 139 ? -6.18 -14.062 -1.361 1 98.75 139 ASP B C 1
ATOM 4058 O O . ASP B 1 139 ? -5.801 -15.242 -1.354 1 98.75 139 ASP B O 1
ATOM 4062 N N . ILE B 1 140 ? -7.355 -13.719 -1.423 1 98.31 140 ILE B N 1
ATOM 4063 C CA . ILE B 1 140 ? -8.484 -14.539 -1.851 1 98.31 140 ILE B CA 1
ATOM 4064 C C . ILE B 1 140 ? -9.07 -13.977 -3.143 1 98.31 140 ILE B C 1
ATOM 4066 O O . ILE B 1 140 ? -9.586 -12.852 -3.16 1 98.31 140 ILE B O 1
ATOM 4070 N N . ALA B 1 141 ? -8.945 -14.711 -4.199 1 98.06 141 ALA B N 1
ATOM 4071 C CA . ALA B 1 141 ? -9.531 -14.281 -5.469 1 98.06 141 ALA B CA 1
ATOM 4072 C C . ALA B 1 141 ? -11.031 -14.539 -5.492 1 98.06 141 ALA B C 1
ATOM 4074 O O . ALA B 1 141 ? -11.469 -15.688 -5.418 1 98.06 141 ALA B O 1
ATOM 4075 N N . ARG B 1 142 ? -11.805 -13.477 -5.637 1 97 142 ARG B N 1
ATOM 4076 C CA . ARG B 1 142 ? -13.258 -13.586 -5.648 1 97 142 ARG B CA 1
ATOM 4077 C C . ARG B 1 142 ? -13.844 -12.961 -6.906 1 97 142 ARG B C 1
ATOM 4079 O O . ARG B 1 142 ? -13.859 -11.734 -7.047 1 97 142 ARG B O 1
ATOM 4086 N N . TYR B 1 143 ? -14.422 -13.773 -7.695 1 97 143 TYR B N 1
ATOM 4087 C CA . TYR B 1 143 ? -15.086 -13.289 -8.906 1 97 143 TYR B CA 1
ATOM 4088 C C . TYR B 1 143 ? -16.594 -13.523 -8.828 1 97 143 TYR B C 1
ATOM 4090 O O . TYR B 1 143 ? -17.359 -12.883 -9.547 1 97 143 TYR B O 1
ATOM 4098 N N . GLY B 1 144 ? -17.016 -14.438 -8 1 96.94 144 GLY B N 1
ATOM 4099 C CA . GLY B 1 144 ? -18.422 -14.742 -7.848 1 96.94 144 GLY B CA 1
ATOM 4100 C C . GLY B 1 144 ? -18.781 -16.141 -8.312 1 96.94 144 GLY B C 1
ATOM 4101 O O . GLY B 1 144 ? -18.031 -16.766 -9.062 1 96.94 144 GLY B O 1
ATOM 4102 N N . VAL B 1 145 ? -19.875 -16.625 -7.832 1 97.06 145 VAL B N 1
ATOM 4103 C CA . VAL B 1 145 ? -20.391 -17.938 -8.211 1 97.06 145 VAL B CA 1
ATOM 4104 C C . VAL B 1 145 ? -21.109 -17.844 -9.562 1 97.06 145 VAL B C 1
ATOM 4106 O O . VAL B 1 145 ? -21.812 -16.875 -9.828 1 97.06 145 VAL B O 1
ATOM 4109 N N . ASN B 1 146 ? -20.859 -18.812 -10.414 1 96.19 146 ASN B N 1
ATOM 4110 C CA . ASN B 1 146 ? -21.516 -18.906 -11.719 1 96.19 146 ASN B CA 1
ATOM 4111 C C . ASN B 1 146 ? -21.172 -17.703 -12.594 1 96.19 146 ASN B C 1
ATOM 4113 O O . ASN B 1 146 ? -22.047 -17.125 -13.242 1 96.19 146 ASN B O 1
ATOM 4117 N N . THR B 1 147 ? -19.969 -17.172 -12.422 1 95.88 147 THR B N 1
ATOM 4118 C CA . THR B 1 147 ? -19.438 -16.125 -13.281 1 95.88 147 THR B CA 1
ATOM 4119 C C . THR B 1 147 ? -18.312 -16.672 -14.156 1 95.88 147 THR B C 1
ATOM 4121 O O . THR B 1 147 ? -17.797 -17.75 -13.914 1 95.88 147 THR B O 1
ATOM 4124 N N . ALA B 1 148 ? -17.906 -15.875 -15.141 1 93.12 148 ALA B N 1
ATOM 4125 C CA . ALA B 1 148 ? -16.859 -16.281 -16.062 1 93.12 148 ALA B CA 1
ATOM 4126 C C . ALA B 1 148 ? -15.523 -16.422 -15.328 1 93.12 148 ALA B C 1
ATOM 4128 O O . ALA B 1 148 ? -14.688 -17.25 -15.695 1 93.12 148 ALA B O 1
ATOM 4129 N N . GLY B 1 149 ? -15.32 -15.648 -14.289 1 96 149 GLY B N 1
ATOM 4130 C CA . GLY B 1 149 ? -14.055 -15.664 -13.562 1 96 149 GLY B CA 1
ATOM 4131 C C . GLY B 1 149 ? -14.016 -16.688 -12.453 1 96 149 GLY B C 1
ATOM 4132 O O . GLY B 1 149 ? -12.969 -16.938 -11.859 1 96 149 GLY B O 1
ATOM 4133 N N . GLU B 1 150 ? -15.148 -17.375 -12.211 1 97.94 150 GLU B N 1
ATOM 4134 C CA . GLU B 1 150 ? -15.266 -18.312 -11.094 1 97.94 150 GLU B CA 1
ATOM 4135 C C . GLU B 1 150 ? -14.172 -19.375 -11.141 1 97.94 150 GLU B C 1
ATOM 4137 O O . GLU B 1 150 ? -13.586 -19.703 -10.109 1 97.94 150 GLU B O 1
ATOM 4142 N N . VAL B 1 151 ? -13.812 -19.828 -12.273 1 97.25 151 VAL B N 1
ATOM 4143 C CA . VAL B 1 151 ? -12.977 -21 -12.477 1 97.25 151 VAL B CA 1
ATOM 4144 C C . VAL B 1 151 ? -11.516 -20.656 -12.195 1 97.25 151 VAL B C 1
ATOM 4146 O O . VAL B 1 151 ? -10.68 -21.547 -12.062 1 97.25 151 VAL B O 1
ATOM 4149 N N . THR B 1 152 ? -11.195 -19.375 -12.016 1 97.5 152 THR B N 1
ATOM 4150 C CA . THR B 1 152 ? -9.812 -18.984 -11.766 1 97.5 152 THR B CA 1
ATOM 4151 C C . THR B 1 152 ? -9.609 -18.641 -10.297 1 97.5 152 THR B C 1
ATOM 4153 O O . THR B 1 152 ? -8.492 -18.312 -9.875 1 97.5 152 THR B O 1
ATOM 4156 N N . GLN B 1 153 ? -10.688 -18.75 -9.5 1 98.38 153 GLN B N 1
ATOM 4157 C CA . GLN B 1 153 ? -10.609 -18.344 -8.102 1 98.38 153 GLN B CA 1
ATOM 4158 C C . GLN B 1 153 ? -9.602 -19.203 -7.34 1 98.38 153 GLN B C 1
ATOM 4160 O O . GLN B 1 153 ? -9.109 -20.203 -7.863 1 98.38 153 GLN B O 1
ATOM 4165 N N . GLY B 1 154 ? -9.305 -18.828 -6.141 1 98.62 154 GLY B N 1
ATOM 4166 C CA . GLY B 1 154 ? -8.367 -19.469 -5.227 1 98.62 154 GLY B CA 1
ATOM 4167 C C . GLY B 1 154 ? -8.055 -18.625 -4.004 1 98.62 154 GLY B C 1
ATOM 4168 O O . GLY B 1 154 ? -8.641 -17.562 -3.814 1 98.62 154 GLY B O 1
ATOM 4169 N N . ALA B 1 155 ? -7.207 -19.141 -3.174 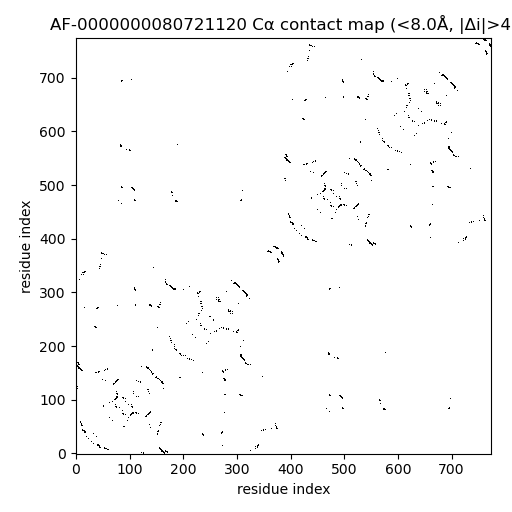1 98.81 155 ALA B N 1
ATOM 4170 C CA . ALA B 1 155 ? -6.805 -18.453 -1.948 1 98.81 155 ALA B CA 1
ATOM 4171 C C . ALA B 1 155 ? -5.469 -18.984 -1.435 1 98.81 155 ALA B C 1
ATOM 4173 O O . ALA B 1 155 ? -5.211 -20.188 -1.485 1 98.81 155 ALA B O 1
ATOM 4174 N N . GLY B 1 156 ? -4.648 -18.062 -1.04 1 98.75 156 GLY B N 1
ATOM 4175 C CA . GLY B 1 156 ? -3.361 -18.469 -0.492 1 98.75 156 GLY B CA 1
ATOM 4176 C C . GLY B 1 156 ? -2.436 -17.281 -0.234 1 98.75 156 GLY B C 1
ATOM 4177 O O . GLY B 1 156 ? -2.84 -16.125 -0.365 1 98.75 156 GLY B O 1
ATOM 4178 N N . SER B 1 157 ? -1.269 -17.625 0.243 1 98.88 157 SER B N 1
ATOM 4179 C CA . SER B 1 157 ? -0.275 -16.625 0.605 1 98.88 157 SER B CA 1
ATOM 4180 C C . SER B 1 157 ? 1.143 -17.156 0.41 1 98.88 157 SER B C 1
ATOM 4182 O O . SER B 1 157 ? 1.397 -18.344 0.595 1 98.88 157 SER B O 1
ATOM 4184 N N . VAL B 1 158 ? 2.002 -16.297 -0.043 1 98.94 158 VAL B N 1
ATOM 4185 C CA . VAL B 1 158 ? 3.438 -16.547 -0.094 1 98.94 158 VAL B CA 1
ATOM 4186 C C . VAL B 1 158 ? 4.184 -15.461 0.676 1 98.94 158 VAL B C 1
ATOM 4188 O O . VAL B 1 158 ? 3.84 -14.281 0.582 1 98.94 158 VAL B O 1
ATOM 4191 N N . SER B 1 159 ? 5.094 -15.828 1.492 1 98.94 159 SER B N 1
ATOM 4192 C CA . SER B 1 159 ? 5.961 -14.93 2.244 1 98.94 159 SER B CA 1
ATOM 4193 C C . SER B 1 159 ? 7.426 -15.125 1.869 1 98.94 159 SER B C 1
ATOM 4195 O O . SER B 1 159 ? 7.883 -16.266 1.718 1 98.94 159 SER B O 1
ATOM 4197 N N . LEU B 1 160 ? 8.141 -14.062 1.625 1 98.94 160 LEU B N 1
ATOM 4198 C CA . LEU B 1 160 ? 9.547 -14.102 1.262 1 98.94 160 LEU B CA 1
ATOM 4199 C C . LEU B 1 160 ? 10.398 -13.383 2.307 1 98.94 160 LEU B C 1
ATOM 4201 O O . LEU B 1 160 ? 10 -12.336 2.82 1 98.94 160 LEU B O 1
ATOM 4205 N N . LEU B 1 161 ? 11.461 -13.953 2.652 1 98.94 161 LEU B N 1
ATOM 4206 C CA . LEU B 1 161 ? 12.516 -13.25 3.373 1 98.94 161 LEU B CA 1
ATOM 4207 C C . LEU B 1 161 ? 13.609 -12.773 2.416 1 98.94 161 LEU B C 1
ATOM 4209 O O . LEU B 1 161 ? 14.188 -13.586 1.687 1 98.94 161 LEU B O 1
ATOM 4213 N N . ILE B 1 162 ? 13.875 -11.523 2.373 1 98.94 162 ILE B N 1
ATOM 4214 C CA . ILE B 1 162 ? 14.914 -10.93 1.542 1 98.94 162 ILE B CA 1
ATOM 4215 C C . ILE B 1 162 ? 16.125 -10.586 2.404 1 98.94 162 ILE B C 1
ATOM 4217 O O . ILE B 1 162 ? 15.992 -9.945 3.449 1 98.94 162 ILE B O 1
ATOM 4221 N N . SER B 1 163 ? 17.281 -11 2.021 1 98.75 163 SER B N 1
ATOM 4222 C CA . SER B 1 163 ? 18.469 -10.797 2.828 1 98.75 163 SER B CA 1
ATOM 4223 C C . SER B 1 163 ? 19.703 -10.594 1.95 1 98.75 163 SER B C 1
ATOM 4225 O O . SER B 1 163 ? 19.641 -10.781 0.733 1 98.75 163 SER B O 1
ATOM 4227 N N . ASN B 1 164 ? 20.766 -10.055 2.604 1 97.94 164 ASN B N 1
ATOM 4228 C CA . ASN B 1 164 ? 22.094 -10.125 2.037 1 97.94 164 ASN B CA 1
ATOM 4229 C C . ASN B 1 164 ? 22.656 -11.555 2.084 1 97.94 164 ASN B C 1
ATOM 4231 O O . ASN B 1 164 ? 22.422 -12.273 3.053 1 97.94 164 ASN B O 1
ATOM 4235 N N . ASN B 1 165 ? 23.25 -12.031 0.995 1 97.31 165 ASN B N 1
ATOM 4236 C CA . ASN B 1 165 ? 23.75 -13.398 0.858 1 97.31 165 ASN B CA 1
ATOM 4237 C C . ASN B 1 165 ? 22.641 -14.422 1.009 1 97.31 165 ASN B C 1
ATOM 4239 O O . ASN B 1 165 ? 22.703 -15.289 1.88 1 97.31 165 ASN B O 1
ATOM 4243 N N . PRO B 1 166 ? 21.641 -14.305 0.128 1 98.56 166 PRO B N 1
ATOM 4244 C CA . PRO B 1 166 ? 20.469 -15.18 0.193 1 98.56 166 PRO B CA 1
ATOM 4245 C C . PRO B 1 166 ? 20.797 -16.641 -0.05 1 98.56 166 PRO B C 1
ATOM 4247 O O . PRO B 1 166 ? 21.828 -16.953 -0.672 1 98.56 166 PRO B O 1
ATOM 4250 N N . ARG B 1 167 ? 20.016 -17.594 0.362 1 98.5 167 ARG B N 1
ATOM 4251 C CA . ARG B 1 167 ? 20.312 -19.016 0.259 1 98.5 167 ARG B CA 1
ATOM 4252 C C . ARG B 1 167 ? 19.422 -19.688 -0.793 1 98.5 167 ARG B C 1
ATOM 4254 O O . ARG B 1 167 ? 19.625 -20.859 -1.12 1 98.5 167 ARG B O 1
ATOM 4261 N N . LEU B 1 168 ? 18.422 -18.875 -1.464 1 98.81 168 LEU B N 1
ATOM 4262 C CA . LEU B 1 168 ? 17.594 -19.453 -2.52 1 98.81 168 LEU B CA 1
ATOM 4263 C C . LEU B 1 168 ? 17.938 -18.844 -3.875 1 98.81 168 LEU B C 1
ATOM 4265 O O . LEU B 1 168 ? 18.344 -19.562 -4.793 1 98.81 168 LEU B O 1
ATOM 4269 N N . LEU B 1 169 ? 17.781 -17.531 -3.998 1 98.88 169 LEU B N 1
ATOM 4270 C CA . LEU B 1 169 ? 17.969 -16.812 -5.258 1 98.88 169 LEU B CA 1
ATOM 4271 C C . LEU B 1 169 ? 18.688 -15.492 -5.027 1 98.88 169 LEU B C 1
ATOM 4273 O O . LEU B 1 169 ? 18.391 -14.773 -4.074 1 98.88 169 LEU B O 1
ATOM 4277 N N . GLU B 1 170 ? 19.672 -15.203 -5.895 1 98.81 170 GLU B N 1
ATOM 4278 C CA . GLU B 1 170 ? 20.297 -13.883 -5.961 1 98.81 170 GLU B CA 1
ATOM 4279 C C . GLU B 1 170 ? 19.641 -13.023 -7.035 1 98.81 170 GLU B C 1
ATOM 4281 O O . GLU B 1 170 ? 19.688 -13.352 -8.219 1 98.81 170 GLU B O 1
ATOM 4286 N N . LEU B 1 171 ? 19.031 -11.938 -6.594 1 98.75 171 LEU B N 1
ATOM 4287 C CA . LEU B 1 171 ? 18.375 -11.039 -7.539 1 98.75 171 LEU B CA 1
ATOM 4288 C C . LEU B 1 171 ? 19.406 -10.258 -8.344 1 98.75 171 LEU B C 1
ATOM 4290 O O . LEU B 1 171 ? 20.359 -9.711 -7.777 1 98.75 171 LEU B O 1
ATOM 4294 N N . ASN B 1 172 ? 19.219 -10.266 -9.602 1 98.38 172 ASN B N 1
ATOM 4295 C CA . ASN B 1 172 ? 20.125 -9.508 -10.469 1 98.38 172 ASN B CA 1
ATOM 4296 C C . ASN B 1 172 ? 19.766 -8.031 -10.5 1 98.38 172 ASN B C 1
ATOM 4298 O O . ASN B 1 172 ? 18.594 -7.664 -10.32 1 98.38 172 ASN B O 1
ATOM 4302 N N . GLU B 1 173 ? 20.766 -7.207 -10.688 1 95.25 173 GLU B N 1
ATOM 4303 C CA . GLU B 1 173 ? 20.5 -5.793 -10.93 1 95.25 173 GLU B CA 1
ATOM 4304 C C . GLU B 1 173 ? 19.75 -5.586 -12.242 1 95.25 173 GLU B C 1
ATOM 4306 O O . GLU B 1 173 ? 19.891 -6.371 -13.18 1 95.25 173 GLU B O 1
ATOM 4311 N N . GLY B 1 174 ? 18.938 -4.598 -12.227 1 93.56 174 GLY B N 1
ATOM 4312 C CA . GLY B 1 174 ? 18.172 -4.273 -13.43 1 93.56 174 GLY B CA 1
ATOM 4313 C C . GLY B 1 174 ? 16.781 -4.863 -13.422 1 93.56 174 GLY B C 1
ATOM 4314 O O . GLY B 1 174 ? 16.516 -5.867 -12.758 1 93.56 174 GLY B O 1
ATOM 4315 N N . HIS B 1 175 ? 15.914 -4.277 -14.031 1 96.75 175 HIS B N 1
ATOM 4316 C CA . HIS B 1 175 ? 14.523 -4.672 -14.242 1 96.75 175 HIS B CA 1
ATOM 4317 C C . HIS B 1 175 ? 13.922 -3.918 -15.422 1 96.75 175 HIS B C 1
ATOM 4319 O O . HIS B 1 175 ? 14.508 -2.959 -15.922 1 96.75 175 HIS B O 1
ATOM 4325 N N . SER B 1 176 ? 12.844 -4.461 -15.938 1 98.19 176 SER B N 1
ATOM 4326 C CA . SER B 1 176 ? 12.031 -3.773 -16.938 1 98.19 176 SER B CA 1
ATOM 4327 C C . SER B 1 176 ? 10.586 -3.623 -16.469 1 98.19 176 SER B C 1
ATOM 4329 O O . SER B 1 176 ? 9.914 -4.617 -16.203 1 98.19 176 SER B O 1
ATOM 4331 N N . ALA B 1 177 ? 10.156 -2.418 -16.359 1 97.94 177 ALA B N 1
ATOM 4332 C CA . ALA B 1 177 ? 8.805 -2.109 -15.914 1 97.94 177 ALA B CA 1
ATOM 4333 C C . ALA B 1 177 ? 7.965 -1.537 -17.047 1 97.94 177 ALA B C 1
ATOM 4335 O O . ALA B 1 177 ? 8.492 -0.883 -17.953 1 97.94 177 ALA B O 1
ATOM 4336 N N . TYR B 1 178 ? 6.688 -1.774 -17.031 1 97.94 178 TYR B N 1
ATOM 4337 C CA . TYR B 1 178 ? 5.723 -1.226 -17.984 1 97.94 178 TYR B CA 1
ATOM 4338 C C . TYR B 1 178 ? 4.344 -1.097 -17.344 1 97.94 178 TYR B C 1
ATOM 4340 O O . TYR B 1 178 ? 3.857 -2.037 -16.719 1 97.94 178 TYR B O 1
ATOM 4348 N N . SER B 1 179 ? 3.762 0.067 -17.422 1 96.75 179 SER B N 1
ATOM 4349 C CA . SER B 1 179 ? 2.451 0.29 -16.812 1 96.75 179 SER B CA 1
ATOM 4350 C C . SER B 1 179 ? 1.562 1.129 -17.719 1 96.75 179 SER B C 1
ATOM 4352 O O . SER B 1 179 ? 2.057 1.939 -18.516 1 96.75 179 SER B O 1
ATOM 4354 N N . GLU B 1 180 ? 0.322 0.9 -17.672 1 95.88 180 GLU B N 1
ATOM 4355 C CA . GLU B 1 180 ? -0.735 1.66 -18.328 1 95.88 180 GLU B CA 1
ATOM 4356 C C . GLU B 1 180 ? -1.974 1.768 -17.453 1 95.88 180 GLU B C 1
ATOM 4358 O O . GLU B 1 180 ? -2.27 0.857 -16.672 1 95.88 180 GLU B O 1
ATOM 4363 N N . ASP B 1 181 ? -2.621 2.887 -17.531 1 96.5 181 ASP B N 1
ATOM 4364 C CA . ASP B 1 181 ? -3.885 3.08 -16.828 1 96.5 181 ASP B CA 1
ATOM 4365 C C . ASP B 1 181 ? -5.047 2.457 -17.594 1 96.5 181 ASP B C 1
ATOM 4367 O O . ASP B 1 181 ? -5.648 3.107 -18.453 1 96.5 181 ASP B O 1
ATOM 4371 N N . ILE B 1 182 ? -5.379 1.257 -17.203 1 95.62 182 ILE B N 1
ATOM 4372 C CA . ILE B 1 182 ? -6.469 0.558 -17.875 1 95.62 182 ILE B CA 1
ATOM 4373 C C . ILE B 1 182 ? -7.359 -0.125 -16.844 1 95.62 182 ILE B C 1
ATOM 4375 O O . ILE B 1 182 ? -7.031 -0.157 -15.648 1 95.62 182 ILE B O 1
ATOM 4379 N N . ASN B 1 183 ? -8.492 -0.624 -17.297 1 93.75 183 ASN B N 1
ATOM 4380 C CA . ASN B 1 183 ? -9.43 -1.319 -16.422 1 93.75 183 ASN B CA 1
ATOM 4381 C C . ASN B 1 183 ? -9.781 -2.703 -16.953 1 93.75 183 ASN B C 1
ATOM 4383 O O . ASN B 1 183 ? -10.945 -2.994 -17.219 1 93.75 183 ASN B O 1
ATOM 4387 N N . ASP B 1 184 ? -8.758 -3.523 -16.906 1 94.38 184 ASP B N 1
ATOM 4388 C CA . ASP B 1 184 ? -8.93 -4.93 -17.266 1 94.38 184 ASP B CA 1
ATOM 4389 C C . ASP B 1 184 ? -9.414 -5.746 -16.062 1 94.38 184 ASP B C 1
ATOM 4391 O O . ASP B 1 184 ? -9.961 -6.836 -16.234 1 94.38 184 ASP B O 1
ATOM 4395 N N . PHE B 1 185 ? -9.133 -5.328 -14.914 1 94.88 185 PHE B N 1
ATOM 4396 C CA . PHE B 1 185 ? -9.5 -5.926 -13.633 1 94.88 185 PHE B CA 1
ATOM 4397 C C . PHE B 1 185 ? -9.461 -4.887 -12.523 1 94.88 185 PHE B C 1
ATOM 4399 O O . PHE B 1 185 ? -8.477 -4.156 -12.383 1 94.88 185 PHE B O 1
ATOM 4406 N N . TRP B 1 186 ? -10.484 -4.703 -11.805 1 95 186 TRP B N 1
ATOM 4407 C CA . TRP B 1 186 ? -10.609 -3.75 -10.703 1 95 186 TRP B CA 1
ATOM 4408 C C . TRP B 1 186 ? -11.695 -4.184 -9.727 1 95 186 TRP B C 1
ATOM 4410 O O . TRP B 1 186 ? -12.438 -5.137 -9.992 1 95 186 TRP B O 1
ATOM 4420 N N . ARG B 1 187 ? -11.672 -3.623 -8.578 1 96.25 187 ARG B N 1
ATOM 4421 C CA . ARG B 1 187 ? -12.656 -3.947 -7.555 1 96.25 187 ARG B CA 1
ATOM 4422 C C . ARG B 1 187 ? -13.078 -2.701 -6.781 1 96.25 187 ARG B C 1
ATOM 4424 O O . ARG B 1 187 ? -12.539 -2.416 -5.711 1 96.25 187 ARG B O 1
ATOM 4431 N N . PRO B 1 188 ? -14.125 -2.002 -7.234 1 95.38 188 PRO B N 1
ATOM 4432 C CA . PRO B 1 188 ? -14.586 -0.829 -6.488 1 95.38 188 PRO B CA 1
ATOM 4433 C C . PRO B 1 188 ? -14.844 -1.133 -5.016 1 95.38 188 PRO B C 1
ATOM 4435 O O . PRO B 1 188 ? -15.258 -2.246 -4.676 1 95.38 188 PRO B O 1
ATOM 4438 N N . ASN B 1 189 ? -14.734 -0.145 -4.168 1 94 189 ASN B N 1
ATOM 4439 C CA . ASN B 1 189 ? -14.875 -0.33 -2.729 1 94 189 ASN B CA 1
ATOM 4440 C C . ASN B 1 189 ? -16.25 -0.872 -2.365 1 94 189 ASN B C 1
ATOM 4442 O O . ASN B 1 189 ? -16.422 -1.521 -1.331 1 94 189 ASN B O 1
ATOM 4446 N N . TYR B 1 190 ? -17.188 -0.618 -3.203 1 94.19 190 TYR B N 1
ATOM 4447 C CA . TYR B 1 190 ? -18.547 -1.003 -2.867 1 94.19 190 TYR B CA 1
ATOM 4448 C C . TYR B 1 190 ? -18.859 -2.41 -3.365 1 94.19 190 TYR B C 1
ATOM 4450 O O . TYR B 1 190 ? -19.969 -2.904 -3.195 1 94.19 190 TYR B O 1
ATOM 4458 N N . SER B 1 191 ? -17.859 -3.049 -3.98 1 94.44 191 SER B N 1
ATOM 4459 C CA . SER B 1 191 ? -18.062 -4.398 -4.496 1 94.44 191 SER B CA 1
ATOM 4460 C C . SER B 1 191 ? -17.266 -5.422 -3.693 1 94.44 191 SER B C 1
ATOM 4462 O O . SER B 1 191 ? -16.078 -5.215 -3.428 1 94.44 191 SER B O 1
ATOM 4464 N N . LYS B 1 192 ? -17.875 -6.57 -3.381 1 94.81 192 LYS B N 1
ATOM 4465 C CA . LYS B 1 192 ? -17.203 -7.645 -2.656 1 94.81 192 LYS B CA 1
ATOM 4466 C C . LYS B 1 192 ? -16.469 -8.578 -3.615 1 94.81 192 LYS B C 1
ATOM 4468 O O . LYS B 1 192 ? -15.625 -9.367 -3.193 1 94.81 192 LYS B O 1
ATOM 4473 N N . THR B 1 193 ? -16.781 -8.477 -4.852 1 96.69 193 THR B N 1
ATOM 4474 C CA . THR B 1 193 ? -16.141 -9.289 -5.875 1 96.69 193 THR B CA 1
ATOM 4475 C C . THR B 1 193 ? -15.43 -8.406 -6.898 1 96.69 193 THR B C 1
ATOM 4477 O O . THR B 1 193 ? -15.773 -7.23 -7.055 1 96.69 193 THR B O 1
ATOM 4480 N N . ALA B 1 194 ? -14.477 -8.961 -7.496 1 95.88 194 ALA B N 1
ATOM 4481 C CA . ALA B 1 194 ? -13.719 -8.242 -8.516 1 95.88 194 ALA B CA 1
ATOM 4482 C C . ALA B 1 194 ? -14.492 -8.188 -9.836 1 95.88 194 ALA B C 1
ATOM 4484 O O . ALA B 1 194 ? -15.312 -9.062 -10.117 1 95.88 194 ALA B O 1
ATOM 4485 N N . LYS B 1 195 ? -14.234 -7.129 -10.586 1 95.62 195 LYS B N 1
ATOM 4486 C CA . LYS B 1 195 ? -14.68 -6.992 -11.969 1 95.62 195 LYS B CA 1
ATOM 4487 C C . LYS B 1 195 ? -13.523 -7.246 -12.938 1 95.62 195 LYS B C 1
ATOM 4489 O O . LYS B 1 195 ? -12.383 -6.871 -12.664 1 95.62 195 LYS B O 1
ATOM 4494 N N . VAL B 1 196 ? -13.883 -7.918 -14.039 1 94.81 196 VAL B N 1
ATOM 4495 C CA . VAL B 1 196 ? -12.805 -8.266 -14.961 1 94.81 196 VAL B CA 1
ATOM 4496 C C . VAL B 1 196 ? -13.344 -8.32 -16.391 1 94.81 196 VAL B C 1
ATOM 4498 O O . VAL B 1 196 ? -14.477 -8.758 -16.609 1 94.81 196 VAL B O 1
ATOM 4501 N N . ASP B 1 197 ? -12.625 -7.727 -17.312 1 93.88 197 ASP B N 1
ATOM 4502 C CA . ASP B 1 197 ? -12.727 -8.055 -18.734 1 93.88 197 ASP B CA 1
ATOM 4503 C C . ASP B 1 197 ? -11.695 -9.109 -19.125 1 93.88 197 ASP B C 1
ATOM 4505 O O . ASP B 1 197 ? -10.594 -8.773 -19.562 1 93.88 197 ASP B O 1
ATOM 4509 N N . GLY B 1 198 ? -12.125 -10.352 -19.078 1 92.5 198 GLY B N 1
ATOM 4510 C CA . GLY B 1 198 ? -11.211 -11.484 -19.172 1 92.5 198 GLY B CA 1
ATOM 4511 C C . GLY B 1 198 ? -10.414 -11.508 -20.453 1 92.5 198 GLY B C 1
ATOM 4512 O O . GLY B 1 198 ? -9.188 -11.672 -20.422 1 92.5 198 GLY B O 1
ATOM 4513 N N . LYS B 1 199 ? -11.047 -11.398 -21.562 1 93.44 199 LYS B N 1
ATOM 4514 C CA . LYS B 1 199 ? -10.367 -11.43 -22.859 1 93.44 199 LYS B CA 1
ATOM 4515 C C . LYS B 1 199 ? -9.383 -10.273 -22.984 1 93.44 199 LYS B C 1
ATOM 4517 O O . LYS B 1 199 ? -8.242 -10.461 -23.406 1 93.44 199 LYS B O 1
ATOM 4522 N N . TYR B 1 200 ? -9.828 -9.102 -22.609 1 95.38 200 TYR B N 1
ATOM 4523 C CA . TYR B 1 200 ? -8.977 -7.922 -22.656 1 95.38 200 TYR B CA 1
ATOM 4524 C C . TYR B 1 200 ? -7.781 -8.07 -21.719 1 95.38 200 TYR B C 1
ATOM 4526 O O . TYR B 1 200 ? -6.648 -7.754 -22.078 1 95.38 200 TYR B O 1
ATOM 4534 N N . SER B 1 201 ? -8.039 -8.617 -20.531 1 94.88 201 SER B N 1
ATOM 4535 C CA . SER B 1 201 ? -6.992 -8.797 -19.531 1 94.88 201 SER B CA 1
ATOM 4536 C C . SER B 1 201 ? -5.902 -9.734 -20.031 1 94.88 201 SER B C 1
ATOM 4538 O O . SER B 1 201 ? -4.715 -9.492 -19.812 1 94.88 201 SER B O 1
ATOM 4540 N N . THR B 1 202 ? -6.289 -10.789 -20.703 1 95.94 202 THR B N 1
ATOM 4541 C CA . THR B 1 202 ? -5.328 -11.742 -21.25 1 95.94 202 THR B CA 1
ATOM 4542 C C . THR B 1 202 ? -4.477 -11.094 -22.344 1 95.94 202 THR B C 1
ATOM 4544 O O . THR B 1 202 ? -3.262 -11.281 -22.375 1 95.94 202 THR B O 1
ATOM 4547 N N . GLN B 1 203 ? -5.078 -10.328 -23.172 1 97.31 203 GLN B N 1
ATOM 4548 C CA . GLN B 1 203 ? -4.355 -9.648 -24.234 1 97.31 203 GLN B CA 1
ATOM 4549 C C . GLN B 1 203 ? -3.334 -8.664 -23.672 1 97.31 203 GLN B C 1
ATOM 4551 O O . GLN B 1 203 ? -2.188 -8.625 -24.125 1 97.31 203 GLN B O 1
ATOM 4556 N N . VAL B 1 204 ? -3.754 -7.914 -22.719 1 97.31 204 VAL B N 1
ATOM 4557 C CA . VAL B 1 204 ? -2.879 -6.918 -22.109 1 97.31 204 VAL B CA 1
ATOM 4558 C C . VAL B 1 204 ? -1.714 -7.613 -21.406 1 97.31 204 VAL B C 1
ATOM 4560 O O . VAL B 1 204 ? -0.566 -7.176 -21.516 1 97.31 204 VAL B O 1
ATOM 4563 N N . TYR B 1 205 ? -2.047 -8.672 -20.766 1 97.81 205 TYR B N 1
ATOM 4564 C CA . TYR B 1 205 ? -1.053 -9.5 -20.094 1 97.81 205 TYR B CA 1
ATOM 4565 C C . TYR B 1 205 ? 0.041 -9.93 -21.062 1 97.81 205 TYR B C 1
ATOM 4567 O O . TYR B 1 205 ? 1.23 -9.781 -20.766 1 97.81 205 TYR B O 1
ATOM 4575 N N . LEU B 1 206 ? -0.321 -10.406 -22.156 1 98.56 206 LEU B N 1
ATOM 4576 C CA . LEU B 1 206 ? 0.633 -10.906 -23.141 1 98.56 206 LEU B CA 1
ATOM 4577 C C . LEU B 1 206 ? 1.423 -9.758 -23.766 1 98.56 206 LEU B C 1
ATOM 4579 O O . LEU B 1 206 ? 2.625 -9.891 -24 1 98.56 206 LEU B O 1
ATOM 4583 N N . ASP B 1 207 ? 0.797 -8.656 -24.016 1 98.25 207 ASP B N 1
ATOM 4584 C CA . ASP B 1 207 ? 1.475 -7.48 -24.562 1 98.25 207 ASP B CA 1
ATOM 4585 C C . ASP B 1 207 ? 2.516 -6.949 -23.578 1 98.25 207 ASP B C 1
ATOM 4587 O O . ASP B 1 207 ? 3.629 -6.602 -23.969 1 98.25 207 ASP B O 1
ATOM 4591 N N . PHE B 1 208 ? 2.096 -6.898 -22.359 1 98.5 208 PHE B N 1
ATOM 4592 C CA . PHE B 1 208 ? 3.006 -6.41 -21.328 1 98.5 208 PHE B CA 1
ATOM 4593 C C . PHE B 1 208 ? 4.195 -7.344 -21.172 1 98.5 208 PHE B C 1
ATOM 4595 O O . PHE B 1 208 ? 5.324 -6.895 -20.953 1 98.5 208 PHE B O 1
ATOM 4602 N N . PHE B 1 209 ? 3.965 -8.656 -21.266 1 98.75 209 PHE B N 1
ATOM 4603 C CA . PHE B 1 209 ? 5.062 -9.609 -21.219 1 98.75 209 PHE B CA 1
ATOM 4604 C C . PHE B 1 209 ? 6.043 -9.367 -22.359 1 98.75 209 PHE B C 1
ATOM 4606 O O . PHE B 1 209 ? 7.25 -9.266 -22.141 1 98.75 209 PHE B O 1
ATOM 4613 N N . LYS B 1 210 ? 5.535 -9.219 -23.516 1 98.38 210 LYS B N 1
ATOM 4614 C CA . LYS B 1 210 ? 6.391 -8.984 -24.688 1 98.38 210 LYS B CA 1
ATOM 4615 C C . LYS B 1 210 ? 7.234 -7.727 -24.484 1 98.38 210 LYS B C 1
ATOM 4617 O O . LYS B 1 210 ? 8.438 -7.734 -24.766 1 98.38 210 LYS B O 1
ATOM 4622 N N . HIS B 1 211 ? 6.637 -6.699 -24 1 98 211 HIS B N 1
ATOM 4623 C CA . HIS B 1 211 ? 7.32 -5.426 -23.812 1 98 211 HIS B CA 1
ATOM 4624 C C . HIS B 1 211 ? 8.438 -5.539 -22.781 1 98 211 HIS B C 1
ATOM 4626 O O . HIS B 1 211 ? 9.57 -5.129 -23.047 1 98 211 HIS B O 1
ATOM 4632 N N . THR B 1 212 ? 8.109 -6.098 -21.656 1 98.75 212 THR B N 1
ATOM 4633 C CA . THR B 1 212 ? 9.062 -6.113 -20.547 1 98.75 212 THR B CA 1
ATOM 4634 C C . THR B 1 212 ? 10.164 -7.141 -20.797 1 98.75 212 THR B C 1
ATOM 4636 O O . THR B 1 212 ? 11.328 -6.895 -20.484 1 98.75 212 THR B O 1
ATOM 4639 N N . PHE B 1 213 ? 9.766 -8.312 -21.359 1 98.81 213 PHE B N 1
ATOM 4640 C CA . PHE B 1 213 ? 10.742 -9.352 -21.656 1 98.81 213 PHE B CA 1
ATOM 4641 C C . PHE B 1 213 ? 11.75 -8.883 -22.688 1 98.81 213 PHE B C 1
ATOM 4643 O O . PHE B 1 213 ? 12.961 -9.031 -22.5 1 98.81 213 PHE B O 1
ATOM 4650 N N . SER B 1 214 ? 11.273 -8.281 -23.75 1 98.62 214 SER B N 1
ATOM 4651 C CA . SER B 1 214 ? 12.148 -7.758 -24.797 1 98.62 214 SER B CA 1
ATOM 4652 C C . SER B 1 214 ? 13.047 -6.648 -24.266 1 98.62 214 SER B C 1
ATOM 4654 O O . SER B 1 214 ? 14.25 -6.629 -24.547 1 98.62 214 SER B O 1
ATOM 4656 N N . ALA B 1 215 ? 12.5 -5.762 -23.516 1 98.62 215 ALA B N 1
ATOM 4657 C CA . ALA B 1 215 ? 13.273 -4.648 -22.969 1 98.62 215 ALA B CA 1
ATOM 4658 C C . ALA B 1 215 ? 14.359 -5.152 -22.031 1 98.62 215 ALA B C 1
ATOM 4660 O O . ALA B 1 215 ? 15.477 -4.621 -22.016 1 98.62 215 ALA B O 1
ATOM 4661 N N . TYR B 1 216 ? 14.008 -6.145 -21.25 1 98.69 216 TYR B N 1
ATOM 4662 C CA . TYR B 1 216 ? 14.977 -6.684 -20.297 1 98.69 216 TYR B CA 1
ATOM 4663 C C . TYR B 1 216 ? 16.125 -7.359 -21.031 1 98.69 216 TYR B C 1
ATOM 4665 O O . TYR B 1 216 ? 17.297 -7.172 -20.672 1 98.69 216 TYR B O 1
ATOM 4673 N N . LYS B 1 217 ? 15.797 -8.18 -22 1 98.69 217 LYS B N 1
ATOM 4674 C CA . LYS B 1 217 ? 16.828 -8.844 -22.781 1 98.69 217 LYS B CA 1
ATOM 4675 C C . LYS B 1 217 ? 17.766 -7.836 -23.438 1 98.69 217 LYS B C 1
ATOM 4677 O O . LYS B 1 217 ? 18.984 -8.023 -23.453 1 98.69 217 LYS B O 1
ATOM 4682 N N . GLU B 1 218 ? 17.172 -6.801 -23.953 1 98.62 218 GLU B N 1
ATOM 4683 C CA . GLU B 1 218 ? 17.984 -5.754 -24.562 1 98.62 218 GLU B CA 1
ATOM 4684 C C . GLU B 1 218 ? 18.875 -5.074 -23.516 1 98.62 218 GLU B C 1
ATOM 4686 O O . GLU B 1 218 ? 20.078 -4.883 -23.75 1 98.62 218 GLU B O 1
ATOM 4691 N N . GLN B 1 219 ? 18.312 -4.746 -22.391 1 98 219 GLN B N 1
ATOM 4692 C CA . GLN B 1 219 ? 19.031 -4.074 -21.312 1 98 219 GLN B CA 1
ATOM 4693 C C . GLN B 1 219 ? 20.219 -4.906 -20.844 1 98 219 GLN B C 1
ATOM 4695 O O . GLN B 1 219 ? 21.281 -4.359 -20.531 1 98 219 GLN B O 1
ATOM 4700 N N . LYS B 1 220 ? 20.031 -6.223 -20.797 1 98.25 220 LYS B N 1
ATOM 4701 C CA . LYS B 1 220 ? 21.016 -7.09 -20.188 1 98.25 220 LYS B CA 1
ATOM 4702 C C . LYS B 1 220 ? 21.828 -7.84 -21.234 1 98.25 220 LYS B C 1
ATOM 4704 O O . LYS B 1 220 ? 22.703 -8.648 -20.906 1 98.25 220 LYS B O 1
ATOM 4709 N N . ASN B 1 221 ? 21.578 -7.562 -22.516 1 98.44 221 ASN B N 1
ATOM 4710 C CA . ASN B 1 221 ? 22.219 -8.258 -23.625 1 98.44 221 ASN B CA 1
ATOM 4711 C C . ASN B 1 221 ? 22.078 -9.773 -23.5 1 98.44 221 ASN B C 1
ATOM 4713 O O . ASN B 1 221 ? 23.078 -10.492 -23.516 1 98.44 221 ASN B O 1
ATOM 4717 N N . LEU B 1 222 ? 20.828 -10.195 -23.281 1 98.69 222 LEU B N 1
ATOM 4718 C CA . LEU B 1 222 ? 20.484 -11.602 -23.141 1 98.69 222 LEU B CA 1
ATOM 4719 C C . LEU B 1 222 ? 19.609 -12.078 -24.297 1 98.69 222 LEU B C 1
ATOM 4721 O O . LEU B 1 222 ? 18.969 -11.266 -24.953 1 98.69 222 LEU B O 1
ATOM 4725 N N . GLU B 1 223 ? 19.656 -13.344 -24.484 1 98.56 223 GLU B N 1
ATOM 4726 C CA . GLU B 1 223 ? 18.719 -14.055 -25.344 1 98.56 223 GLU B CA 1
ATOM 4727 C C . GLU B 1 223 ? 17.844 -15.008 -24.531 1 98.56 223 GLU B C 1
ATOM 4729 O O . GLU B 1 223 ? 18.172 -15.352 -23.391 1 98.56 223 GLU B O 1
ATOM 4734 N N . THR B 1 224 ? 16.781 -15.461 -25.188 1 98.81 224 THR B N 1
ATOM 4735 C CA . THR B 1 224 ? 15.875 -16.375 -24.5 1 98.81 224 THR B CA 1
ATOM 4736 C C . THR B 1 224 ? 16.609 -17.625 -24.062 1 98.81 224 THR B C 1
ATOM 4738 O O . THR B 1 224 ? 16.328 -18.172 -22.984 1 98.81 224 THR B O 1
ATOM 4741 N N . LYS B 1 225 ? 17.547 -18.094 -24.812 1 98.5 225 LYS B N 1
ATOM 4742 C CA . LYS B 1 225 ? 18.266 -19.344 -24.547 1 98.5 225 LYS B CA 1
ATOM 4743 C C . LYS B 1 225 ? 19.125 -19.219 -23.297 1 98.5 225 LYS B C 1
ATOM 4745 O O . LYS B 1 225 ? 19.562 -20.234 -22.734 1 98.5 225 LYS B O 1
ATOM 4750 N N . ASP B 1 226 ? 19.422 -17.984 -22.891 1 98.69 226 ASP B N 1
ATOM 4751 C CA . ASP B 1 226 ? 20.266 -17.766 -21.719 1 98.69 226 ASP B CA 1
ATOM 4752 C C . ASP B 1 226 ? 19.516 -18.109 -20.438 1 98.69 226 ASP B C 1
ATOM 4754 O O . ASP B 1 226 ? 20.141 -18.312 -19.391 1 98.69 226 ASP B O 1
ATOM 4758 N N . PHE B 1 227 ? 18.203 -18.141 -20.453 1 98.88 227 PHE B N 1
ATOM 4759 C CA . PHE B 1 227 ? 17.391 -18.438 -19.266 1 98.88 227 PHE B CA 1
ATOM 4760 C C . PHE B 1 227 ? 17.266 -19.953 -19.078 1 98.88 227 PHE B C 1
ATOM 4762 O O . PHE B 1 227 ? 16.922 -20.672 -20.016 1 98.88 227 PHE B O 1
ATOM 4769 N N . ALA B 1 228 ? 17.516 -20.375 -17.875 1 98.88 228 ALA B N 1
ATOM 4770 C CA . ALA B 1 228 ? 17.219 -21.766 -17.516 1 98.88 228 ALA B CA 1
ATOM 4771 C C . ALA B 1 228 ? 15.727 -21.984 -17.344 1 98.88 228 ALA B C 1
ATOM 4773 O O . ALA B 1 228 ? 15.219 -23.078 -17.641 1 98.88 228 ALA B O 1
ATOM 4774 N N . ALA B 1 229 ? 15.062 -21.016 -16.875 1 98.88 229 ALA B N 1
ATOM 4775 C CA . ALA B 1 229 ? 13.617 -21.031 -16.688 1 98.88 229 ALA B CA 1
ATOM 4776 C C . ALA B 1 229 ? 13.047 -19.625 -16.703 1 98.88 229 ALA B C 1
ATOM 4778 O O . ALA B 1 229 ? 13.766 -18.656 -16.438 1 98.88 229 ALA B O 1
ATOM 4779 N N . ILE B 1 230 ? 11.805 -19.5 -17.047 1 98.88 230 ILE B N 1
ATOM 4780 C CA . ILE B 1 230 ? 11.023 -18.281 -16.891 1 98.88 230 ILE B CA 1
ATOM 4781 C C . ILE B 1 230 ? 9.734 -18.578 -16.125 1 98.88 230 ILE B C 1
ATOM 4783 O O . ILE B 1 230 ? 9.008 -19.516 -16.469 1 98.88 230 ILE B O 1
ATOM 4787 N N . VAL B 1 231 ? 9.477 -17.875 -15.07 1 98.81 231 VAL B N 1
ATOM 4788 C CA . VAL B 1 231 ? 8.234 -18.031 -14.32 1 98.81 231 VAL B CA 1
ATOM 4789 C C . VAL B 1 231 ? 7.34 -16.812 -14.531 1 98.81 231 VAL B C 1
ATOM 4791 O O . VAL B 1 231 ? 7.828 -15.711 -14.805 1 98.81 231 VAL B O 1
ATOM 4794 N N . TYR B 1 232 ? 6.055 -17.047 -14.414 1 98.88 232 TYR B N 1
ATOM 4795 C CA . TYR B 1 232 ? 5.055 -16.062 -14.781 1 98.88 232 TYR B CA 1
ATOM 4796 C C . TYR B 1 232 ? 4.051 -15.852 -13.656 1 98.88 232 TYR B C 1
ATOM 4798 O O . TYR B 1 232 ? 3.822 -16.75 -12.844 1 98.88 232 TYR B O 1
ATOM 4806 N N . HIS B 1 233 ? 3.561 -14.602 -13.5 1 98.75 233 HIS B N 1
ATOM 4807 C CA . HIS B 1 233 ? 2.287 -14.43 -12.812 1 98.75 233 HIS B CA 1
ATOM 4808 C C . HIS B 1 233 ? 1.2 -15.297 -13.43 1 98.75 233 HIS B C 1
ATOM 4810 O O . HIS B 1 233 ? 1.001 -15.273 -14.648 1 98.75 233 HIS B O 1
ATOM 4816 N N . LEU B 1 234 ? 0.496 -16.078 -12.586 1 98.5 234 LEU B N 1
ATOM 4817 C CA . LEU B 1 234 ? -0.465 -17.047 -13.117 1 98.5 234 LEU B CA 1
ATOM 4818 C C . LEU B 1 234 ? -1.846 -16.828 -12.508 1 98.5 234 LEU B C 1
ATOM 4820 O O . LEU B 1 234 ? -2.26 -17.562 -11.609 1 98.5 234 LEU B O 1
ATOM 4824 N N . PRO B 1 235 ? -2.617 -15.883 -13.062 1 95.94 235 PRO B N 1
ATOM 4825 C CA . PRO B 1 235 ? -4.027 -15.898 -12.664 1 95.94 235 PRO B CA 1
ATOM 4826 C C . PRO B 1 235 ? -4.691 -17.25 -12.898 1 95.94 235 PRO B C 1
ATOM 4828 O O . PRO B 1 235 ? -5.574 -17.656 -12.133 1 95.94 235 PRO B O 1
ATOM 4831 N N . PHE B 1 236 ? -4.316 -17.891 -13.938 1 97.81 236 PHE B N 1
ATOM 4832 C CA . PHE B 1 236 ? -4.539 -19.281 -14.258 1 97.81 236 PHE B CA 1
ATOM 4833 C C . PHE B 1 236 ? -3.426 -19.828 -15.156 1 97.81 236 PHE B C 1
ATOM 4835 O O . PHE B 1 236 ? -2.74 -19.047 -15.828 1 97.81 236 PHE B O 1
ATOM 4842 N N . THR B 1 237 ? -3.193 -21.094 -15.18 1 98.44 237 THR B N 1
ATOM 4843 C CA . THR B 1 237 ? -1.936 -21.625 -15.688 1 98.44 237 THR B CA 1
ATOM 4844 C C . THR B 1 237 ? -1.868 -21.484 -17.203 1 98.44 237 THR B C 1
ATOM 4846 O O . THR B 1 237 ? -0.788 -21.297 -17.766 1 98.44 237 THR B O 1
ATOM 4849 N N . LYS B 1 238 ? -2.992 -21.562 -17.906 1 98.19 238 LYS B N 1
ATOM 4850 C CA . LYS B 1 238 ? -3.01 -21.438 -19.359 1 98.19 238 LYS B CA 1
ATOM 4851 C C . LYS B 1 238 ? -2.504 -20.062 -19.797 1 98.19 238 LYS B C 1
ATOM 4853 O O . LYS B 1 238 ? -1.901 -19.938 -20.859 1 98.19 238 LYS B O 1
ATOM 4858 N N . MET B 1 239 ? -2.771 -19.094 -19.047 1 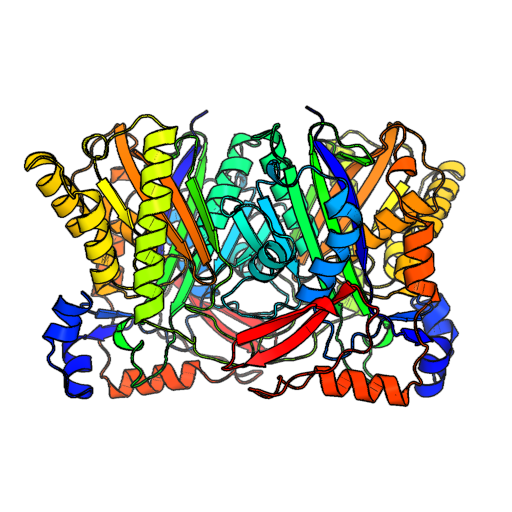97.69 239 MET B N 1
ATOM 4859 C CA . MET B 1 239 ? -2.303 -17.75 -19.375 1 97.69 239 MET B CA 1
ATOM 4860 C C . MET B 1 239 ? -0.779 -17.703 -19.422 1 97.69 239 MET B C 1
ATOM 4862 O O . MET B 1 239 ? -0.198 -17.078 -20.328 1 97.69 239 MET B O 1
ATOM 4866 N N . GLY B 1 240 ? -0.141 -18.328 -18.422 1 98.5 240 GLY B N 1
ATOM 4867 C CA . GLY B 1 240 ? 1.31 -18.422 -18.438 1 98.5 240 GLY B CA 1
ATOM 4868 C C . GLY B 1 240 ? 1.85 -19.234 -19.594 1 98.5 240 GLY B C 1
ATOM 4869 O O . GLY B 1 240 ? 2.924 -18.938 -20.125 1 98.5 240 GLY B O 1
ATOM 4870 N N . LEU B 1 241 ? 1.102 -20.266 -19.953 1 98.56 241 LEU B N 1
ATOM 4871 C CA . LEU B 1 241 ? 1.505 -21.078 -21.094 1 98.56 241 LEU B CA 1
ATOM 4872 C C . LEU B 1 241 ? 1.566 -20.234 -22.359 1 98.56 241 LEU B C 1
ATOM 4874 O O . LEU B 1 241 ? 2.494 -20.375 -23.156 1 98.56 241 LEU B O 1
ATOM 4878 N N . LYS B 1 242 ? 0.578 -19.391 -22.562 1 98.25 242 LYS B N 1
ATOM 4879 C CA . LYS B 1 242 ? 0.567 -18.516 -23.719 1 98.25 242 LYS B CA 1
ATOM 4880 C C . LYS B 1 242 ? 1.781 -17.578 -23.719 1 98.25 242 LYS B C 1
ATOM 4882 O O . LYS B 1 242 ? 2.4 -17.359 -24.75 1 98.25 242 LYS B O 1
ATOM 4887 N N . ALA B 1 243 ? 2.096 -17.047 -22.578 1 98.81 243 ALA B N 1
ATOM 4888 C CA . ALA B 1 243 ? 3.271 -16.172 -22.469 1 98.81 243 ALA B CA 1
ATOM 4889 C C . ALA B 1 243 ? 4.551 -16.953 -22.75 1 98.81 243 ALA B C 1
ATOM 4891 O O . ALA B 1 243 ? 5.457 -16.453 -23.406 1 98.81 243 ALA B O 1
ATOM 4892 N N . ASN B 1 244 ? 4.633 -18.172 -22.172 1 98.81 244 ASN B N 1
ATOM 4893 C CA . ASN B 1 244 ? 5.812 -19 -22.406 1 98.81 244 ASN B CA 1
ATOM 4894 C C . ASN B 1 244 ? 5.992 -19.312 -23.891 1 98.81 244 ASN B C 1
ATOM 4896 O O . ASN B 1 244 ? 7.117 -19.359 -24.375 1 98.81 244 ASN B O 1
ATOM 4900 N N . ARG B 1 245 ? 4.918 -19.578 -24.578 1 98.44 245 ARG B N 1
ATOM 4901 C CA . ARG B 1 245 ? 4.973 -19.828 -26.016 1 98.44 245 ARG B CA 1
ATOM 4902 C C . ARG B 1 245 ? 5.527 -18.625 -26.766 1 98.44 245 ARG B C 1
ATOM 4904 O O . ARG B 1 245 ? 6.273 -18.766 -27.734 1 98.44 245 ARG B O 1
ATOM 4911 N N . LEU B 1 246 ? 5.172 -17.438 -26.312 1 98.56 246 LEU B N 1
ATOM 4912 C CA . LEU B 1 246 ? 5.73 -16.219 -26.891 1 98.56 246 LEU B CA 1
ATOM 4913 C C . LEU B 1 246 ? 7.23 -16.141 -26.641 1 98.56 246 LEU B C 1
ATOM 4915 O O . LEU B 1 246 ? 8 -15.75 -27.516 1 98.56 246 LEU B O 1
ATOM 4919 N N . ALA B 1 247 ? 7.605 -16.5 -25.438 1 98.75 247 ALA B N 1
ATOM 4920 C CA . ALA B 1 247 ? 9.008 -16.406 -25.047 1 98.75 247 ALA B CA 1
ATOM 4921 C C . ALA B 1 247 ? 9.883 -17.312 -25.906 1 98.75 247 ALA B C 1
ATOM 4923 O O . ALA B 1 247 ? 11.016 -16.953 -26.234 1 98.75 247 ALA B O 1
ATOM 4924 N N . VAL B 1 248 ? 9.359 -18.484 -26.312 1 98.38 248 VAL B N 1
ATOM 4925 C CA . VAL B 1 248 ? 10.211 -19.484 -26.953 1 98.38 248 VAL B CA 1
ATOM 4926 C C . VAL B 1 248 ? 10.047 -19.422 -28.469 1 98.38 248 VAL B C 1
ATOM 4928 O O . VAL B 1 248 ? 10.648 -20.203 -29.203 1 98.38 248 VAL B O 1
ATOM 4931 N N . GLU B 1 249 ? 9.188 -18.516 -28.875 1 97.5 249 GLU B N 1
ATOM 4932 C CA . GLU B 1 249 ? 9 -18.375 -30.312 1 97.5 249 GLU B CA 1
ATOM 4933 C C . GLU B 1 249 ? 10.336 -18.125 -31.016 1 97.5 249 GLU B C 1
ATOM 4935 O O . GLU B 1 249 ? 11.094 -17.234 -30.625 1 97.5 249 GLU B O 1
ATOM 4940 N N . GLY B 1 250 ? 10.633 -18.906 -32 1 96.69 250 GLY B N 1
ATOM 4941 C CA . GLY B 1 250 ? 11.82 -18.703 -32.812 1 96.69 250 GLY B CA 1
ATOM 4942 C C . GLY B 1 250 ? 13.078 -19.266 -32.188 1 96.69 250 GLY B C 1
ATOM 4943 O O . GLY B 1 250 ? 14.172 -19.141 -32.75 1 96.69 250 GLY B O 1
ATOM 4944 N N . THR B 1 251 ? 13.016 -19.891 -31.016 1 97.88 251 THR B N 1
ATOM 4945 C CA . THR B 1 251 ? 14.188 -20.5 -30.375 1 97.88 251 THR B CA 1
ATOM 4946 C C . THR B 1 251 ? 14.445 -21.891 -30.938 1 97.88 251 THR B C 1
ATOM 4948 O O . THR B 1 251 ? 13.609 -22.438 -31.672 1 97.88 251 THR B O 1
ATOM 4951 N N . ASP B 1 252 ? 15.617 -22.484 -30.672 1 98.12 252 ASP B N 1
ATOM 4952 C CA . ASP B 1 252 ? 15.922 -23.859 -31.078 1 98.12 252 ASP B CA 1
ATOM 4953 C C . ASP B 1 252 ? 15.133 -24.859 -30.25 1 98.12 252 ASP B C 1
ATOM 4955 O O . ASP B 1 252 ? 14.555 -24.5 -29.219 1 98.12 252 ASP B O 1
ATOM 4959 N N . GLU B 1 253 ? 15.094 -26.078 -30.641 1 98.06 253 GLU B N 1
ATOM 4960 C CA . GLU B 1 253 ? 14.305 -27.125 -30.016 1 98.06 253 GLU B CA 1
ATOM 4961 C C . GLU B 1 253 ? 14.734 -27.359 -28.562 1 98.06 253 GLU B C 1
ATOM 4963 O O . GLU B 1 253 ? 13.898 -27.641 -27.703 1 98.06 253 GLU B O 1
ATOM 4968 N N . GLU B 1 254 ? 15.961 -27.328 -28.375 1 98.12 254 GLU B N 1
ATOM 4969 C CA . GLU B 1 254 ? 16.5 -27.578 -27.031 1 98.12 254 GLU B CA 1
ATOM 4970 C C . GLU B 1 254 ? 16.016 -26.5 -26.062 1 98.12 254 GLU B C 1
ATOM 4972 O O . GLU B 1 254 ? 15.594 -26.828 -24.938 1 98.12 254 GLU B O 1
ATOM 4977 N N . THR B 1 255 ? 16.141 -25.234 -26.438 1 98.38 255 THR B N 1
ATOM 4978 C CA . THR B 1 255 ? 15.688 -24.125 -25.609 1 98.38 255 THR B CA 1
ATOM 4979 C C . THR B 1 255 ? 14.18 -24.219 -25.359 1 98.38 255 THR B C 1
ATOM 4981 O O . THR B 1 255 ? 13.719 -24.047 -24.219 1 98.38 255 THR B O 1
ATOM 4984 N N . ASN B 1 256 ? 13.438 -24.453 -26.391 1 98.44 256 ASN B N 1
ATOM 4985 C CA . ASN B 1 256 ? 11.992 -24.609 -26.281 1 98.44 256 ASN B CA 1
ATOM 4986 C C . ASN B 1 256 ? 11.617 -25.719 -25.312 1 98.44 256 ASN B C 1
ATOM 4988 O O . ASN B 1 256 ? 10.773 -25.516 -24.438 1 98.44 256 ASN B O 1
ATOM 4992 N N . ALA B 1 257 ? 12.227 -26.922 -25.469 1 98.31 257 ALA B N 1
ATOM 4993 C CA . ALA B 1 257 ? 11.93 -28.062 -24.594 1 98.31 257 ALA B CA 1
ATOM 4994 C C . ALA B 1 257 ? 12.258 -27.734 -23.141 1 98.31 257 ALA B C 1
ATOM 4996 O O . ALA B 1 257 ? 11.492 -28.062 -22.234 1 98.31 257 ALA B O 1
ATOM 4997 N N . ARG B 1 258 ? 13.383 -27.125 -22.891 1 98.38 258 ARG B N 1
ATOM 4998 C CA . ARG B 1 258 ? 13.828 -26.766 -21.547 1 98.38 258 ARG B CA 1
ATOM 4999 C C . ARG B 1 258 ? 12.852 -25.812 -20.875 1 98.38 258 ARG B C 1
ATOM 5001 O O . ARG B 1 258 ? 12.445 -26.016 -19.734 1 98.38 258 ARG B O 1
ATOM 5008 N N . LEU B 1 259 ? 12.469 -24.766 -21.594 1 98.75 259 LEU B N 1
ATOM 5009 C CA . LEU B 1 259 ? 11.617 -23.734 -21.016 1 98.75 259 LEU B CA 1
ATOM 5010 C C . LEU B 1 259 ? 10.18 -24.234 -20.875 1 98.75 259 LEU B C 1
ATOM 5012 O O . LEU B 1 259 ? 9.461 -23.812 -19.969 1 98.75 259 LEU B O 1
ATOM 5016 N N . MET B 1 260 ? 9.766 -25.188 -21.719 1 98.5 260 MET B N 1
ATOM 5017 C CA . MET B 1 260 ? 8.469 -25.828 -21.547 1 98.5 260 MET B CA 1
ATOM 5018 C C . MET B 1 260 ? 8.469 -26.75 -20.328 1 98.5 260 MET B C 1
ATOM 5020 O O . MET B 1 260 ? 7.496 -26.781 -19.562 1 98.5 260 MET B O 1
ATOM 5024 N N . ASP B 1 261 ? 9.562 -27.5 -20.188 1 98.56 261 ASP B N 1
ATOM 5025 C CA . ASP B 1 261 ? 9.695 -28.359 -19.016 1 98.56 261 ASP B CA 1
ATOM 5026 C C . ASP B 1 261 ? 9.703 -27.547 -17.719 1 98.56 261 ASP B C 1
ATOM 5028 O O . ASP B 1 261 ? 9.055 -27.938 -16.75 1 98.56 261 ASP B O 1
ATOM 5032 N N . SER B 1 262 ? 10.461 -26.484 -17.734 1 98.62 262 SER B N 1
ATOM 5033 C CA . SER B 1 262 ? 10.516 -25.641 -16.547 1 98.62 262 SER B CA 1
ATOM 5034 C C . SER B 1 262 ? 9.164 -25 -16.266 1 98.62 262 SER B C 1
ATOM 5036 O O . SER B 1 262 ? 8.781 -24.812 -15.117 1 98.62 262 SER B O 1
ATOM 5038 N N . PHE B 1 263 ? 8.43 -24.594 -17.312 1 98.75 263 PHE B N 1
ATOM 5039 C CA . PHE B 1 263 ? 7.09 -24.047 -17.125 1 98.75 263 PHE B CA 1
ATOM 5040 C C . PHE B 1 263 ? 6.164 -25.078 -16.5 1 98.75 263 PHE B C 1
ATOM 5042 O O . PHE B 1 263 ? 5.371 -24.75 -15.617 1 98.75 263 PHE B O 1
ATOM 5049 N N . THR B 1 264 ? 6.262 -26.328 -16.969 1 98.62 264 THR B N 1
ATOM 5050 C CA . THR B 1 264 ? 5.438 -27.406 -16.438 1 98.62 264 THR B CA 1
ATOM 5051 C C . THR B 1 264 ? 5.707 -27.625 -14.953 1 98.62 264 THR B C 1
ATOM 5053 O O . THR B 1 264 ? 4.777 -27.828 -14.164 1 98.62 264 THR B O 1
ATOM 5056 N N . ALA B 1 265 ? 6.934 -27.531 -14.586 1 98.75 265 ALA B N 1
ATOM 5057 C CA . ALA B 1 265 ? 7.312 -27.641 -13.18 1 98.75 265 ALA B CA 1
ATOM 5058 C C . ALA B 1 265 ? 6.805 -26.453 -12.383 1 98.75 265 ALA B C 1
ATOM 5060 O O . ALA B 1 265 ? 6.395 -26.594 -11.227 1 98.75 265 ALA B O 1
ATOM 5061 N N . ALA B 1 266 ? 6.742 -25.281 -13 1 98.81 266 ALA B N 1
ATOM 5062 C CA . ALA B 1 266 ? 6.461 -24.016 -12.312 1 98.81 266 ALA B CA 1
ATOM 5063 C C . ALA B 1 266 ? 4.965 -23.828 -12.086 1 98.81 266 ALA B C 1
ATOM 5065 O O . ALA B 1 266 ? 4.551 -23.062 -11.227 1 98.81 266 ALA B O 1
ATOM 5066 N N . LYS B 1 267 ? 4.117 -24.5 -12.789 1 98.69 267 LYS B N 1
ATOM 5067 C CA . LYS B 1 267 ? 2.686 -24.203 -12.742 1 98.69 267 LYS B CA 1
ATOM 5068 C C . LYS B 1 267 ? 1.962 -25.141 -11.781 1 98.69 267 LYS B C 1
ATOM 5070 O O . LYS B 1 267 ? 0.774 -24.969 -11.508 1 98.69 267 LYS B O 1
ATOM 5075 N N . GLU B 1 268 ? 2.646 -26.156 -11.227 1 98.5 268 GLU B N 1
ATOM 5076 C CA . GLU B 1 268 ? 1.993 -27.25 -10.516 1 98.5 268 GLU B CA 1
ATOM 5077 C C . GLU B 1 268 ? 1.233 -26.75 -9.297 1 98.5 268 GLU B C 1
ATOM 5079 O O . GLU B 1 268 ? 0.08 -27.125 -9.07 1 98.5 268 GLU B O 1
ATOM 5084 N N . LEU B 1 269 ? 1.882 -25.984 -8.477 1 98.75 269 LEU B N 1
ATOM 5085 C CA . LEU B 1 269 ? 1.207 -25.484 -7.281 1 98.75 269 LEU B CA 1
ATOM 5086 C C . LEU B 1 269 ? 0.019 -24.609 -7.656 1 98.75 269 LEU B C 1
ATOM 5088 O O . LEU B 1 269 ? -1.057 -24.719 -7.066 1 98.75 269 LEU B O 1
ATOM 5092 N N . ASN B 1 270 ? 0.174 -23.734 -8.648 1 98.81 270 ASN B N 1
ATOM 5093 C CA . ASN B 1 270 ? -0.911 -22.859 -9.086 1 98.81 270 ASN B CA 1
ATOM 5094 C C . ASN B 1 270 ? -2.107 -23.672 -9.594 1 98.81 270 ASN B C 1
ATOM 5096 O O . ASN B 1 270 ? -3.256 -23.281 -9.352 1 98.81 270 ASN B O 1
ATOM 5100 N N . ALA B 1 271 ? -1.838 -24.734 -10.297 1 98.75 271 ALA B N 1
ATOM 5101 C CA . ALA B 1 271 ? -2.906 -25.562 -10.852 1 98.75 271 ALA B CA 1
ATOM 5102 C C . ALA B 1 271 ? -3.742 -26.203 -9.742 1 98.75 271 ALA B C 1
ATOM 5104 O O . ALA B 1 271 ? -4.914 -26.531 -9.945 1 98.75 271 ALA B O 1
ATOM 5105 N N . ASN B 1 272 ? -3.17 -26.328 -8.586 1 98.69 272 ASN B N 1
ATOM 5106 C CA . ASN B 1 272 ? -3.832 -27.031 -7.496 1 98.69 272 ASN B CA 1
ATOM 5107 C C . ASN B 1 272 ? -4.391 -26.062 -6.457 1 98.69 272 ASN B C 1
ATOM 510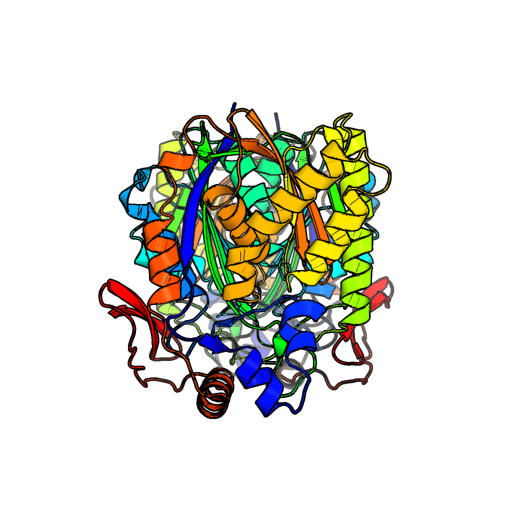9 O O . ASN B 1 272 ? -5.145 -26.469 -5.57 1 98.69 272 ASN B O 1
ATOM 5113 N N . VAL B 1 273 ? -4.027 -24.797 -6.516 1 98.75 273 VAL B N 1
ATOM 5114 C CA . VAL B 1 273 ? -4.422 -23.828 -5.5 1 98.75 273 VAL B CA 1
ATOM 5115 C C . VAL B 1 273 ? -5.383 -22.812 -6.109 1 98.75 273 VAL B C 1
ATOM 5117 O O . VAL B 1 273 ? -6.293 -22.328 -5.434 1 98.75 273 VAL B O 1
ATOM 5120 N N . GLY B 1 274 ? -5.184 -22.484 -7.359 1 98.62 274 GLY B N 1
ATOM 5121 C CA . GLY B 1 274 ? -5.898 -21.391 -8 1 98.62 274 GLY B CA 1
ATOM 5122 C C . GLY B 1 274 ? -5.184 -20.062 -7.879 1 98.62 274 GLY B C 1
ATOM 5123 O O . GLY B 1 274 ? -3.984 -20.016 -7.602 1 98.62 274 GLY B O 1
ATOM 5124 N N . ASN B 1 275 ? -5.934 -19.031 -8.211 1 98.38 275 ASN B N 1
ATOM 5125 C CA . ASN B 1 275 ? -5.367 -17.688 -8.211 1 98.38 275 ASN B CA 1
ATOM 5126 C C . ASN B 1 275 ? -5.258 -17.125 -6.797 1 98.38 275 ASN B C 1
ATOM 5128 O O . ASN B 1 275 ? -6.25 -17.094 -6.062 1 98.38 275 ASN B O 1
ATOM 5132 N N . ILE B 1 276 ? -4.062 -16.719 -6.5 1 98.56 276 ILE B N 1
ATOM 5133 C CA . ILE B 1 276 ? -3.902 -16.094 -5.195 1 98.56 276 ILE B CA 1
ATOM 5134 C C . ILE B 1 276 ? -3.389 -14.664 -5.375 1 98.56 276 ILE B C 1
ATOM 5136 O O . ILE B 1 276 ? -2.697 -14.133 -4.5 1 98.56 276 ILE B O 1
ATOM 5140 N N . TYR B 1 277 ? -3.627 -14.078 -6.531 1 98.31 277 TYR B N 1
ATOM 5141 C CA . TYR B 1 277 ? -3.365 -12.695 -6.902 1 98.31 277 TYR B CA 1
ATOM 5142 C C . TYR B 1 277 ? -1.907 -12.328 -6.652 1 98.31 277 TYR B C 1
ATOM 5144 O O . TYR B 1 277 ? -1.015 -12.781 -7.371 1 98.31 277 TYR B O 1
ATOM 5152 N N . THR B 1 278 ? -1.549 -11.633 -5.586 1 98.62 278 THR B N 1
ATOM 5153 C CA . THR B 1 278 ? -0.222 -11.07 -5.363 1 98.62 278 THR B CA 1
ATOM 5154 C C . THR B 1 278 ? 0.815 -12.18 -5.199 1 98.62 278 THR B C 1
ATOM 5156 O O . THR B 1 278 ? 1.981 -12.008 -5.559 1 98.62 278 THR B O 1
ATOM 5159 N N . GLY B 1 279 ? 0.402 -13.328 -4.699 1 98.62 279 GLY B N 1
ATOM 5160 C CA . GLY B 1 279 ? 1.332 -14.414 -4.445 1 98.62 279 GLY B CA 1
ATOM 5161 C C . GLY B 1 279 ? 1.524 -15.328 -5.645 1 98.62 279 GLY B C 1
ATOM 5162 O O . GLY B 1 279 ? 2.379 -16.219 -5.625 1 98.62 279 GLY B O 1
ATOM 5163 N N . SER B 1 280 ? 0.822 -15.07 -6.703 1 98.62 280 SER B N 1
ATOM 5164 C CA . SER B 1 280 ? 0.704 -16.031 -7.801 1 98.62 280 SER B CA 1
ATOM 5165 C C . SER B 1 280 ? 2.057 -16.281 -8.461 1 98.62 280 SER B C 1
ATOM 5167 O O . SER B 1 280 ? 2.426 -17.438 -8.703 1 98.62 280 SER B O 1
ATOM 5169 N N . LEU B 1 281 ? 2.779 -15.266 -8.805 1 98.94 281 LEU B N 1
ATOM 5170 C CA . LEU B 1 281 ? 4.094 -15.414 -9.422 1 98.94 281 LEU B CA 1
ATOM 5171 C C . LEU B 1 281 ? 5.027 -16.203 -8.516 1 98.94 281 LEU B C 1
ATOM 5173 O O . LEU B 1 281 ? 5.773 -17.062 -8.984 1 98.94 281 LEU B O 1
ATOM 5177 N N . TYR B 1 282 ? 4.98 -16 -7.277 1 98.94 282 TYR B N 1
ATOM 5178 C CA . TYR B 1 282 ? 5.941 -16.578 -6.34 1 98.94 282 TYR B CA 1
ATOM 5179 C C . TYR B 1 282 ? 5.535 -17.984 -5.93 1 98.94 282 TYR B C 1
ATOM 5181 O O . TYR B 1 282 ? 6.383 -18.797 -5.527 1 98.94 282 TYR B O 1
ATOM 5189 N N . LEU B 1 283 ? 4.203 -18.188 -6.039 1 98.88 283 LEU B N 1
ATOM 5190 C CA . LEU B 1 283 ? 3.781 -19.578 -5.961 1 98.88 283 LEU B CA 1
ATOM 5191 C C . LEU B 1 283 ? 4.344 -20.375 -7.125 1 98.88 283 LEU B C 1
ATOM 5193 O O . LEU B 1 283 ? 4.773 -21.516 -6.945 1 98.88 283 LEU B O 1
ATOM 5197 N N . SER B 1 284 ? 4.332 -19.781 -8.305 1 98.94 284 SER B N 1
ATOM 5198 C CA . SER B 1 284 ? 4.953 -20.391 -9.477 1 98.94 284 SER B CA 1
ATOM 5199 C C . SER B 1 284 ? 6.449 -20.594 -9.273 1 98.94 284 SER B C 1
ATOM 5201 O O . SER B 1 284 ? 7.004 -21.625 -9.672 1 98.94 284 SER B O 1
ATOM 5203 N N . LEU B 1 285 ? 7.102 -19.625 -8.711 1 98.94 285 LEU B N 1
ATOM 5204 C CA . LEU B 1 285 ? 8.523 -19.719 -8.406 1 98.94 285 LEU B CA 1
ATOM 5205 C C . LEU B 1 285 ? 8.805 -20.875 -7.453 1 98.94 285 LEU B C 1
ATOM 5207 O O . LEU B 1 285 ? 9.727 -21.656 -7.676 1 98.94 285 LEU B O 1
ATOM 5211 N N . LEU B 1 286 ? 8.016 -20.922 -6.383 1 98.94 286 LEU B N 1
ATOM 5212 C CA . LEU B 1 286 ? 8.18 -22.016 -5.422 1 98.94 286 LEU B CA 1
ATOM 5213 C C . LEU B 1 286 ? 7.996 -23.359 -6.098 1 98.94 286 LEU B C 1
ATOM 5215 O O . LEU B 1 286 ? 8.766 -24.297 -5.844 1 98.94 286 LEU B O 1
ATOM 5219 N N . SER B 1 287 ? 6.965 -23.469 -6.91 1 98.88 287 SER B N 1
ATOM 5220 C CA . SER B 1 287 ? 6.711 -24.703 -7.645 1 98.88 287 SER B CA 1
ATOM 5221 C C . SER B 1 287 ? 7.91 -25.094 -8.492 1 98.88 287 SER B C 1
ATOM 5223 O O . SER B 1 287 ? 8.289 -26.266 -8.531 1 98.88 287 SER B O 1
ATOM 5225 N N . LEU B 1 288 ? 8.5 -24.125 -9.18 1 98.94 288 LEU B N 1
ATOM 5226 C CA . LEU B 1 288 ? 9.68 -24.391 -9.992 1 98.94 288 LEU B CA 1
ATOM 5227 C C . LEU B 1 288 ? 10.836 -24.891 -9.133 1 98.94 288 LEU B C 1
ATOM 5229 O O . LEU B 1 288 ? 11.508 -25.859 -9.484 1 98.94 288 LEU B O 1
ATOM 5233 N N . LEU B 1 289 ? 11.078 -24.219 -8.047 1 98.88 289 LEU B N 1
ATOM 5234 C CA . LEU B 1 289 ? 12.188 -24.562 -7.164 1 98.88 289 LEU B CA 1
ATOM 5235 C C . LEU B 1 289 ? 12.031 -25.984 -6.621 1 98.88 289 LEU B C 1
ATOM 5237 O O . LEU B 1 289 ? 13.016 -26.688 -6.434 1 98.88 289 LEU B O 1
ATOM 5241 N N . GLU B 1 290 ? 10.82 -26.375 -6.387 1 98.5 290 GLU B N 1
ATOM 5242 C CA . GLU B 1 290 ? 10.555 -27.672 -5.777 1 98.5 290 GLU B CA 1
ATOM 5243 C C . GLU B 1 290 ? 10.547 -28.781 -6.824 1 98.5 290 GLU B C 1
ATOM 5245 O O . GLU B 1 290 ? 10.93 -29.922 -6.531 1 98.5 290 GLU B O 1
ATOM 5250 N N . ASN B 1 291 ? 10.078 -28.438 -7.992 1 98 291 ASN B N 1
ATOM 5251 C CA . ASN B 1 291 ? 9.766 -29.516 -8.938 1 98 291 ASN B CA 1
ATOM 5252 C C . ASN B 1 291 ? 10.688 -29.453 -10.156 1 98 291 ASN B C 1
ATOM 5254 O O . ASN B 1 291 ? 10.766 -30.422 -10.922 1 98 291 ASN B O 1
ATOM 5258 N N . GLY B 1 292 ? 11.336 -28.312 -10.344 1 97.69 292 GLY B N 1
ATOM 5259 C CA . GLY B 1 292 ? 12.18 -28.141 -11.516 1 97.69 292 GLY B CA 1
ATOM 5260 C C . GLY B 1 292 ? 13.547 -28.781 -11.367 1 97.69 292 GLY B C 1
ATOM 5261 O O . GLY B 1 292 ? 13.852 -29.359 -10.328 1 97.69 292 GLY B O 1
ATOM 5262 N N . ARG B 1 293 ? 14.391 -28.766 -12.422 1 95.25 293 ARG B N 1
ATOM 5263 C CA . ARG B 1 293 ? 15.75 -29.297 -12.461 1 95.25 293 ARG B CA 1
ATOM 5264 C C . ARG B 1 293 ? 16.781 -28.172 -12.555 1 95.25 293 ARG B C 1
ATOM 5266 O O . ARG B 1 293 ? 17.641 -28.188 -13.43 1 95.25 293 ARG B O 1
ATOM 5273 N N . LEU B 1 294 ? 16.688 -27.312 -11.633 1 98.31 294 LEU B N 1
ATOM 5274 C CA . LEU B 1 294 ? 17.562 -26.156 -11.633 1 98.31 294 LEU B CA 1
ATOM 5275 C C . LEU B 1 294 ? 18.922 -26.5 -11.039 1 98.31 294 LEU B C 1
ATOM 5277 O O . LEU B 1 294 ? 19.031 -27.359 -10.164 1 98.31 294 LEU B O 1
ATOM 5281 N N . LYS B 1 295 ? 19.953 -25.812 -11.523 1 98.12 295 LYS B N 1
ATOM 5282 C CA . LYS B 1 295 ? 21.312 -25.906 -10.992 1 98.12 295 LYS B CA 1
ATOM 5283 C C . LYS B 1 295 ? 21.781 -24.562 -10.469 1 98.12 295 LYS B C 1
ATOM 5285 O O . LYS B 1 295 ? 21.266 -23.516 -10.867 1 98.12 295 LYS B O 1
ATOM 5290 N N . ALA B 1 296 ? 22.828 -24.672 -9.594 1 98.12 296 ALA B N 1
ATOM 5291 C CA . ALA B 1 296 ? 23.438 -23.453 -9.094 1 98.12 296 ALA B CA 1
ATOM 5292 C C . ALA B 1 296 ? 23.891 -22.547 -10.242 1 98.12 296 ALA B C 1
ATOM 5294 O O . ALA B 1 296 ? 24.469 -23.031 -11.219 1 98.12 296 ALA B O 1
ATOM 5295 N N . GLY B 1 297 ? 23.516 -21.281 -10.102 1 98.5 297 GLY B N 1
ATOM 5296 C CA . GLY B 1 297 ? 23.953 -20.312 -11.102 1 98.5 297 GLY B CA 1
ATOM 5297 C C . GLY B 1 297 ? 22.969 -20.125 -12.227 1 98.5 297 GLY B C 1
ATOM 5298 O O . GLY B 1 297 ? 23.047 -19.156 -12.984 1 98.5 297 GLY B O 1
ATOM 5299 N N . ASP B 1 298 ? 22.016 -21.031 -12.383 1 98.81 298 ASP B N 1
ATOM 5300 C CA . ASP B 1 298 ? 21.016 -20.922 -13.438 1 98.81 298 ASP B CA 1
ATOM 5301 C C . ASP B 1 298 ? 20.297 -19.562 -13.375 1 98.81 298 ASP B C 1
ATOM 5303 O O . ASP B 1 298 ? 19.984 -19.078 -12.289 1 98.81 298 ASP B O 1
ATOM 5307 N N . LEU B 1 299 ? 20.047 -18.984 -14.531 1 98.88 299 LEU B N 1
ATOM 5308 C CA . LEU B 1 299 ? 19.312 -17.719 -14.664 1 98.88 299 LEU B CA 1
ATOM 5309 C C . LEU B 1 299 ? 17.812 -17.984 -14.773 1 98.88 299 LEU B C 1
ATOM 5311 O O . LEU B 1 299 ? 17.375 -18.688 -15.68 1 98.88 299 LEU B O 1
ATOM 5315 N N . VAL B 1 300 ? 17.094 -17.453 -13.875 1 98.94 300 VAL B N 1
ATOM 5316 C CA . VAL B 1 300 ? 15.633 -17.562 -13.875 1 98.94 300 VAL B CA 1
ATOM 5317 C C . VAL B 1 300 ? 15 -16.203 -14.148 1 98.94 300 VAL B C 1
ATOM 5319 O O . VAL B 1 300 ? 15.305 -15.219 -13.461 1 98.94 300 VAL B O 1
ATOM 5322 N N . GLY B 1 301 ? 14.172 -16.094 -15.195 1 98.94 301 GLY B N 1
ATOM 5323 C CA . GLY B 1 301 ? 13.383 -14.898 -15.438 1 98.94 301 GLY B CA 1
ATOM 5324 C C . GLY B 1 301 ? 12.055 -14.906 -14.703 1 98.94 301 GLY B C 1
ATOM 5325 O O . GLY B 1 301 ? 11.422 -15.953 -14.562 1 98.94 301 GLY B O 1
ATOM 5326 N N . LEU B 1 302 ? 11.625 -13.773 -14.227 1 98.94 302 LEU B N 1
ATOM 5327 C CA . LEU B 1 302 ? 10.375 -13.625 -13.484 1 98.94 302 LEU B CA 1
ATOM 5328 C C . LEU B 1 302 ? 9.523 -12.508 -14.07 1 98.94 302 LEU B C 1
ATOM 5330 O O . LEU B 1 302 ? 9.969 -11.359 -14.156 1 98.94 302 LEU B O 1
ATOM 5334 N N . PHE B 1 303 ? 8.289 -12.836 -14.508 1 98.94 303 PHE B N 1
ATOM 5335 C CA . PHE B 1 303 ? 7.348 -11.859 -15.055 1 98.94 303 PHE B CA 1
ATOM 5336 C C . PHE B 1 303 ? 6.184 -11.625 -14.102 1 98.94 303 PHE B C 1
ATOM 5338 O O . PHE B 1 303 ? 5.398 -12.539 -13.836 1 98.94 303 PHE B O 1
ATOM 5345 N N . SER B 1 304 ? 6.105 -10.438 -13.57 1 98.81 304 SER B N 1
ATOM 5346 C CA . SER B 1 304 ? 5.016 -10.023 -12.695 1 98.81 304 SER B CA 1
ATOM 5347 C C . SER B 1 304 ? 4.012 -9.148 -13.445 1 98.81 304 SER B C 1
ATOM 5349 O O . SER B 1 304 ? 4.395 -8.344 -14.289 1 98.81 304 SER B O 1
ATOM 5351 N N . TYR B 1 305 ? 2.797 -9.344 -13.094 1 98.38 305 TYR B N 1
ATOM 5352 C CA . TYR B 1 305 ? 1.732 -8.539 -13.688 1 98.38 305 TYR B CA 1
ATOM 5353 C C . TYR B 1 305 ? 0.643 -8.242 -12.664 1 98.38 305 TYR B C 1
ATOM 5355 O O . TYR B 1 305 ? 0.219 -9.125 -11.922 1 98.38 305 TYR B O 1
ATOM 5363 N N . GLY B 1 306 ? 0.257 -6.98 -12.555 1 96.5 306 GLY B N 1
ATOM 5364 C CA . GLY B 1 306 ? -0.913 -6.535 -11.82 1 96.5 306 GLY B CA 1
ATOM 5365 C C . GLY B 1 306 ? -1.864 -5.699 -12.656 1 96.5 306 GLY B C 1
ATOM 5366 O O . GLY B 1 306 ? -1.449 -4.73 -13.297 1 96.5 306 GLY B O 1
ATOM 5367 N N . SER B 1 307 ? -3.076 -5.984 -12.578 1 90.94 307 SER B N 1
ATOM 5368 C CA . SER B 1 307 ? -4.094 -5.316 -13.375 1 90.94 307 SER B CA 1
ATOM 5369 C C . SER B 1 307 ? -4.277 -3.867 -12.938 1 90.94 307 SER B C 1
ATOM 5371 O O . SER B 1 307 ? -3.859 -3.486 -11.844 1 90.94 307 SER B O 1
ATOM 5373 N N . GLY B 1 308 ? -4.605 -3.049 -13.875 1 86.38 308 GLY B N 1
ATOM 5374 C CA . GLY B 1 308 ? -4.836 -1.646 -13.57 1 86.38 308 GLY B CA 1
ATOM 5375 C C . GLY B 1 308 ? -3.891 -0.713 -14.305 1 86.38 308 GLY B C 1
ATOM 5376 O O . GLY B 1 308 ? -4.254 0.42 -14.625 1 86.38 308 GLY B O 1
ATOM 5377 N N . ALA B 1 309 ? -2.559 -0.882 -15.086 1 94.31 309 ALA B N 1
ATOM 5378 C CA . ALA B 1 309 ? -1.838 -2.148 -14.969 1 94.31 309 ALA B CA 1
ATOM 5379 C C . ALA B 1 309 ? -0.336 -1.914 -14.828 1 94.31 309 ALA B C 1
ATOM 5381 O O . ALA B 1 309 ? 0.199 -0.937 -15.352 1 94.31 309 ALA B O 1
ATOM 5382 N N . MET B 1 310 ? 0.308 -2.707 -14.047 1 97.5 310 MET B N 1
ATOM 5383 C CA . MET B 1 310 ? 1.75 -2.67 -13.82 1 97.5 310 MET B CA 1
ATOM 5384 C C . MET B 1 310 ? 2.379 -4.031 -14.086 1 97.5 310 MET B C 1
ATOM 5386 O O . MET B 1 310 ? 1.876 -5.055 -13.625 1 97.5 310 MET B O 1
ATOM 5390 N N . ALA B 1 311 ? 3.412 -4.109 -14.898 1 98.5 311 ALA B N 1
ATOM 5391 C CA . ALA B 1 311 ? 4.199 -5.316 -15.117 1 98.5 311 ALA B CA 1
ATOM 5392 C C . ALA B 1 311 ? 5.684 -5.059 -14.867 1 98.5 311 ALA B C 1
ATOM 5394 O O . ALA B 1 311 ? 6.156 -3.93 -15.016 1 98.5 311 ALA B O 1
ATOM 5395 N N . GLU B 1 312 ? 6.324 -6.023 -14.484 1 98.56 312 GLU B N 1
ATOM 5396 C CA . GLU B 1 312 ? 7.77 -5.969 -14.273 1 98.56 312 GLU B CA 1
ATOM 5397 C C . GLU B 1 312 ? 8.43 -7.301 -14.617 1 98.56 312 GLU B C 1
ATOM 5399 O O . GLU B 1 312 ? 7.895 -8.367 -14.297 1 98.56 312 GLU B O 1
ATOM 5404 N N . PHE B 1 313 ? 9.516 -7.262 -15.406 1 98.88 313 PHE B N 1
ATOM 5405 C CA . PHE B 1 313 ? 10.359 -8.422 -15.664 1 98.88 313 PHE B CA 1
ATOM 5406 C C . PHE B 1 313 ? 11.742 -8.234 -15.039 1 98.88 313 PHE B C 1
ATOM 5408 O O . PHE B 1 313 ? 12.344 -7.168 -15.164 1 98.88 313 PHE B O 1
ATOM 5415 N N . TYR B 1 314 ? 12.188 -9.148 -14.336 1 98.81 314 TYR B N 1
ATOM 5416 C CA . TYR B 1 314 ? 13.508 -9.18 -13.711 1 98.81 314 TYR B CA 1
ATOM 5417 C C . TYR B 1 314 ? 14.039 -10.602 -13.625 1 98.81 314 TYR B C 1
ATOM 5419 O O . TYR B 1 314 ? 13.43 -11.531 -14.164 1 98.81 314 TYR B O 1
ATOM 5427 N N . SER B 1 315 ? 15.258 -10.797 -13.109 1 98.88 315 SER B N 1
ATOM 5428 C CA . SER B 1 315 ? 15.828 -12.133 -13.094 1 98.88 315 SER B CA 1
ATOM 5429 C C . SER B 1 315 ? 16.609 -12.391 -11.805 1 98.88 315 SER B C 1
ATOM 5431 O O . SER B 1 315 ? 16.875 -11.461 -11.047 1 98.88 315 SER B O 1
ATOM 5433 N N . ALA B 1 316 ? 16.859 -13.594 -11.586 1 98.88 316 ALA B N 1
ATOM 5434 C CA . ALA B 1 316 ? 17.641 -14.039 -10.438 1 98.88 316 ALA B CA 1
ATOM 5435 C C . ALA B 1 316 ? 18.469 -15.273 -10.789 1 98.88 316 ALA B C 1
ATOM 5437 O O . ALA B 1 316 ? 18.156 -15.992 -11.75 1 98.88 316 ALA B O 1
ATOM 5438 N N . ASN B 1 317 ? 19.516 -15.492 -10.055 1 98.88 317 ASN B N 1
ATOM 5439 C CA . ASN B 1 317 ? 20.328 -16.703 -10.188 1 98.88 317 ASN B CA 1
ATOM 5440 C C . ASN B 1 317 ? 20.094 -17.656 -9.016 1 98.88 317 ASN B C 1
ATOM 5442 O O . ASN B 1 317 ? 19.984 -17.219 -7.867 1 98.88 317 ASN B O 1
ATOM 5446 N N . VAL B 1 318 ? 20.078 -18.906 -9.328 1 98.88 318 VAL B N 1
ATOM 5447 C CA . VAL B 1 318 ? 19.875 -19.953 -8.32 1 98.88 318 VAL B CA 1
ATOM 5448 C C . VAL B 1 318 ? 21.141 -20.094 -7.465 1 98.88 318 VAL B C 1
ATOM 5450 O O . VAL B 1 318 ? 22.25 -20.141 -7.996 1 98.88 318 VAL B O 1
ATOM 5453 N N . VAL B 1 319 ? 20.938 -20.125 -6.172 1 98.81 319 VAL B N 1
ATOM 5454 C CA . VAL B 1 319 ? 22.062 -20.234 -5.25 1 98.81 319 VAL B CA 1
ATOM 5455 C C . VAL B 1 319 ? 22.391 -21.703 -5.012 1 98.81 319 VAL B C 1
ATOM 5457 O O . VAL B 1 319 ? 21.5 -22.547 -4.945 1 98.81 319 VAL B O 1
ATOM 5460 N N . GLU B 1 320 ? 23.656 -21.984 -4.836 1 98.38 320 GLU B N 1
ATOM 5461 C CA . GLU B 1 320 ? 24.062 -23.344 -4.508 1 98.38 320 GLU B CA 1
ATOM 5462 C C . GLU B 1 320 ? 23.453 -23.812 -3.197 1 98.38 320 GLU B C 1
ATOM 5464 O O . GLU B 1 320 ? 23.484 -23.078 -2.197 1 98.38 320 GLU B O 1
ATOM 5469 N N . GLY B 1 321 ? 22.797 -24.969 -3.234 1 98.12 321 GLY B N 1
ATOM 5470 C CA . GLY B 1 321 ? 22.219 -25.547 -2.031 1 98.12 321 GLY B CA 1
ATOM 5471 C C . GLY B 1 321 ? 20.797 -25.078 -1.779 1 98.12 321 GLY B C 1
ATOM 5472 O O . GLY B 1 321 ? 20.234 -25.312 -0.707 1 98.12 321 GLY B O 1
ATOM 5473 N N . TYR B 1 322 ? 20.156 -24.438 -2.756 1 98.56 322 TYR B N 1
ATOM 5474 C CA . TYR B 1 322 ? 18.828 -23.859 -2.574 1 98.56 322 TYR B CA 1
ATOM 5475 C C . TYR B 1 322 ? 17.828 -24.922 -2.131 1 98.56 322 TYR B C 1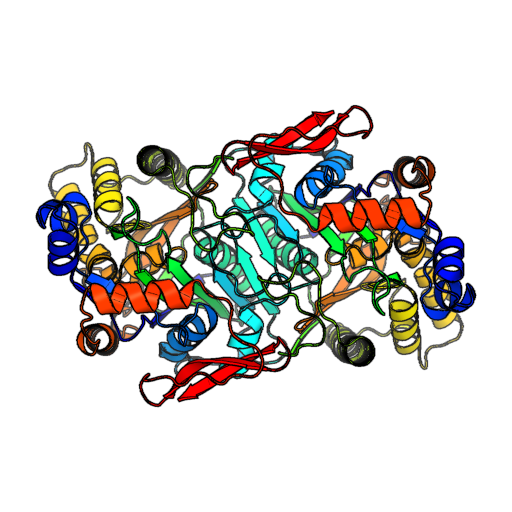
ATOM 5477 O O . TYR B 1 322 ? 16.875 -24.625 -1.394 1 98.56 322 TYR B O 1
ATOM 5485 N N . GLU B 1 323 ? 18 -26.156 -2.48 1 97.75 323 GLU B N 1
ATOM 5486 C CA . GLU B 1 323 ? 17.078 -27.234 -2.191 1 97.75 323 GLU B CA 1
ATOM 5487 C C . GLU B 1 323 ? 16.938 -27.469 -0.689 1 97.75 323 GLU B C 1
ATOM 5489 O O . GLU B 1 323 ? 15.883 -27.875 -0.212 1 97.75 323 GLU B O 1
ATOM 5494 N N . LYS B 1 324 ? 18 -27.125 0.042 1 97.44 324 LYS B N 1
ATOM 5495 C CA . LYS B 1 324 ? 18.031 -27.359 1.484 1 97.44 324 LYS B CA 1
ATOM 5496 C C . LYS B 1 324 ? 17.094 -26.391 2.211 1 97.44 324 LYS B C 1
ATOM 5498 O O . LYS B 1 324 ? 16.75 -26.609 3.373 1 97.44 324 LYS B O 1
ATOM 5503 N N . GLN B 1 325 ? 16.688 -25.328 1.524 1 97.31 325 GLN B N 1
ATOM 5504 C CA . GLN B 1 325 ? 15.852 -24.297 2.146 1 97.31 325 GLN B CA 1
ATOM 5505 C C . GLN B 1 325 ? 14.367 -24.578 1.888 1 97.31 325 GLN B C 1
ATOM 5507 O O . GLN B 1 325 ? 13.5 -23.922 2.461 1 97.31 325 GLN B O 1
ATOM 5512 N N . LEU B 1 326 ? 14.078 -25.594 1.055 1 97.88 326 LEU B N 1
ATOM 5513 C CA . LEU B 1 326 ? 12.711 -25.859 0.636 1 97.88 326 LEU B CA 1
ATOM 5514 C C . LEU B 1 326 ? 12.055 -26.891 1.539 1 97.88 326 LEU B C 1
ATOM 5516 O O . LEU B 1 326 ? 12.734 -27.781 2.061 1 97.88 326 LEU B O 1
ATOM 5520 N N . ASP B 1 327 ? 10.797 -26.75 1.731 1 97.06 327 ASP B N 1
ATOM 5521 C CA . ASP B 1 327 ? 10 -27.734 2.471 1 97.06 327 ASP B CA 1
ATOM 5522 C C . ASP B 1 327 ? 8.969 -28.406 1.563 1 97.06 327 ASP B C 1
ATOM 5524 O O . ASP B 1 327 ? 7.77 -28.344 1.834 1 97.06 327 ASP B O 1
ATOM 5528 N N . LYS B 1 328 ? 9.453 -29.109 0.615 1 96.56 328 LYS B N 1
ATOM 5529 C CA . LYS B 1 328 ? 8.594 -29.75 -0.378 1 96.56 328 LYS B CA 1
ATOM 5530 C C . LYS B 1 328 ? 7.605 -30.703 0.283 1 96.56 328 LYS B C 1
ATOM 5532 O O . LYS B 1 328 ? 6.438 -30.766 -0.112 1 96.56 328 LYS B O 1
ATOM 5537 N N . VAL B 1 329 ? 8.047 -31.391 1.278 1 97.06 329 VAL B N 1
ATOM 5538 C CA . VAL B 1 329 ? 7.199 -32.344 1.974 1 97.06 329 VAL B CA 1
ATOM 5539 C C . VAL B 1 329 ? 6.066 -31.625 2.689 1 97.06 329 VAL B C 1
ATOM 5541 O O . VAL B 1 329 ? 4.906 -32.031 2.615 1 97.06 329 VAL B O 1
ATOM 5544 N N . GLY B 1 330 ? 6.422 -30.562 3.42 1 96.62 330 GLY B N 1
ATOM 5545 C CA . GLY B 1 330 ? 5.406 -29.781 4.109 1 96.62 330 GLY B CA 1
ATOM 5546 C C . GLY B 1 330 ? 4.402 -29.156 3.166 1 96.62 330 GLY B C 1
ATOM 5547 O O . GLY B 1 330 ? 3.209 -29.094 3.467 1 96.62 330 GLY B O 1
ATOM 5548 N N . ASP B 1 331 ? 4.914 -28.688 2.031 1 97.62 331 ASP B N 1
ATOM 5549 C CA . ASP B 1 331 ? 4.035 -28.062 1.049 1 97.62 331 ASP B CA 1
ATOM 5550 C C . ASP B 1 331 ? 3.074 -29.078 0.441 1 97.62 331 ASP B C 1
ATOM 5552 O O . ASP B 1 331 ? 1.894 -28.797 0.244 1 97.62 331 ASP B O 1
ATOM 5556 N N . LYS B 1 332 ? 3.582 -30.219 0.118 1 96.62 332 LYS B N 1
ATOM 5557 C CA . LYS B 1 332 ? 2.734 -31.297 -0.396 1 96.62 332 LYS B CA 1
ATOM 5558 C C . LYS B 1 332 ? 1.687 -31.719 0.632 1 96.62 332 LYS B C 1
ATOM 5560 O O . LYS B 1 332 ? 0.535 -31.984 0.281 1 96.62 332 LYS B O 1
ATOM 5565 N N . ALA B 1 333 ? 2.062 -31.812 1.886 1 96.81 333 ALA B N 1
ATOM 5566 C CA . ALA B 1 333 ? 1.139 -32.188 2.953 1 96.81 333 ALA B CA 1
ATOM 5567 C C . ALA B 1 333 ? 0.018 -31.172 3.098 1 96.81 333 ALA B C 1
ATOM 5569 O O . ALA B 1 333 ? -1.129 -31.531 3.377 1 96.81 333 ALA B O 1
ATOM 5570 N N . LEU B 1 334 ? 0.378 -29.906 2.992 1 96.62 334 LEU B N 1
ATOM 5571 C CA . LEU B 1 334 ? -0.611 -28.828 3.055 1 96.62 334 LEU B CA 1
ATOM 5572 C C . LEU B 1 334 ? -1.704 -29.047 2.012 1 96.62 334 LEU B C 1
ATOM 5574 O O . LEU B 1 334 ? -2.887 -28.828 2.295 1 96.62 334 LEU B O 1
ATOM 5578 N N . LEU B 1 335 ? -1.364 -29.453 0.816 1 97.56 335 LEU B N 1
ATOM 5579 C CA . LEU B 1 335 ? -2.316 -29.672 -0.265 1 97.56 335 LEU B CA 1
ATOM 5580 C C . LEU B 1 335 ? -3.098 -30.969 -0.043 1 97.56 335 LEU B C 1
ATOM 5582 O O . LEU B 1 335 ? -4.316 -31 -0.23 1 97.56 335 LEU B O 1
ATOM 5586 N N . ASP B 1 336 ? -2.412 -31.969 0.379 1 97.06 336 ASP B N 1
ATOM 5587 C CA . ASP B 1 336 ? -2.99 -33.312 0.463 1 97.06 336 ASP B CA 1
ATOM 5588 C C . ASP B 1 336 ? -3.975 -33.406 1.625 1 97.06 336 ASP B C 1
ATOM 5590 O O . ASP B 1 336 ? -4.906 -34.219 1.588 1 97.06 336 ASP B O 1
ATOM 5594 N N . ASN B 1 337 ? -3.789 -32.625 2.652 1 96.56 337 ASN B N 1
ATOM 5595 C CA . ASN B 1 337 ? -4.594 -32.75 3.865 1 96.56 337 ASN B CA 1
ATOM 5596 C C . ASN B 1 337 ? -5.879 -31.922 3.764 1 96.56 337 ASN B C 1
ATOM 5598 O O . ASN B 1 337 ? -6.711 -31.953 4.672 1 96.56 337 ASN B O 1
ATOM 5602 N N . ARG B 1 338 ? -6.109 -31.312 2.668 1 98.25 338 ARG B N 1
ATOM 5603 C CA . ARG B 1 338 ? -7.301 -30.484 2.506 1 98.25 338 ARG B CA 1
ATOM 5604 C C . ARG B 1 338 ? -8.547 -31.344 2.344 1 98.25 338 ARG B C 1
ATOM 5606 O O . ARG B 1 338 ? -8.469 -32.469 1.873 1 98.25 338 ARG B O 1
ATOM 5613 N N . SER B 1 339 ? -9.578 -30.797 2.742 1 98.31 339 SER B N 1
ATOM 5614 C CA . SER B 1 339 ? -10.867 -31.438 2.562 1 98.31 339 SER B CA 1
ATOM 5615 C C . SER B 1 339 ? -11.516 -31.031 1.246 1 98.31 339 SER B C 1
ATOM 5617 O O . SER B 1 339 ? -11.586 -29.844 0.928 1 98.31 339 SER B O 1
ATOM 5619 N N . LYS B 1 340 ? -12 -31.969 0.5 1 98.69 340 LYS B N 1
ATOM 5620 C CA . LYS B 1 340 ? -12.758 -31.703 -0.717 1 98.69 340 LYS B CA 1
ATOM 5621 C C . LYS B 1 340 ? -14.18 -31.25 -0.388 1 98.69 340 LYS B C 1
ATOM 5623 O O . LYS B 1 340 ? -14.883 -31.906 0.393 1 98.69 340 LYS B O 1
ATOM 5628 N N . LEU B 1 341 ? -14.586 -30.156 -0.987 1 98.81 341 LEU B N 1
ATOM 5629 C CA . LEU B 1 341 ? -15.945 -29.656 -0.822 1 98.81 341 LEU B CA 1
ATOM 5630 C C . LEU B 1 341 ? -16.828 -30.078 -1.989 1 98.81 341 LEU B C 1
ATOM 5632 O O . LEU B 1 341 ? -16.359 -30.141 -3.133 1 98.81 341 LEU B O 1
ATOM 5636 N N . SER B 1 342 ? -18.109 -30.359 -1.604 1 98.75 342 SER B N 1
ATOM 5637 C CA . SER B 1 342 ? -19.094 -30.328 -2.693 1 98.75 342 SER B CA 1
ATOM 5638 C C . SER B 1 342 ? -19.25 -28.922 -3.254 1 98.75 342 SER B C 1
ATOM 5640 O O . SER B 1 342 ? -18.891 -27.938 -2.598 1 98.75 342 SER B O 1
ATOM 5642 N N . VAL B 1 343 ? -19.766 -28.859 -4.441 1 98.69 343 VAL B N 1
ATOM 5643 C CA . VAL B 1 343 ? -19.969 -27.547 -5.051 1 98.69 343 VAL B CA 1
ATOM 5644 C C . VAL B 1 343 ? -20.969 -26.75 -4.223 1 98.69 343 VAL B C 1
ATOM 5646 O O . VAL B 1 343 ? -20.812 -25.531 -4.066 1 98.69 343 VAL B O 1
ATOM 5649 N N . ALA B 1 344 ? -21.969 -27.422 -3.701 1 98.62 344 ALA B N 1
ATOM 5650 C CA . ALA B 1 344 ? -22.953 -26.75 -2.855 1 98.62 344 ALA B CA 1
ATOM 5651 C C . ALA B 1 344 ? -22.312 -26.188 -1.601 1 98.62 344 ALA B C 1
ATOM 5653 O O . ALA B 1 344 ? -22.625 -25.062 -1.188 1 98.62 344 ALA B O 1
ATOM 5654 N N . GLU B 1 345 ? -21.453 -26.953 -0.966 1 98.62 345 GLU B N 1
ATOM 5655 C CA . GLU B 1 345 ? -20.719 -26.469 0.206 1 98.62 345 GLU B CA 1
ATOM 5656 C C . GLU B 1 345 ? -19.844 -25.266 -0.137 1 98.62 345 GLU B C 1
ATOM 5658 O O . GLU B 1 345 ? -19.797 -24.297 0.614 1 98.62 345 GLU B O 1
ATOM 5663 N N . TYR B 1 346 ? -19.203 -25.406 -1.218 1 98.56 346 TYR B N 1
ATOM 5664 C CA . TYR B 1 346 ? -18.375 -24.312 -1.712 1 98.56 346 TYR B CA 1
ATOM 5665 C C . TYR B 1 346 ? -19.188 -23.047 -1.881 1 98.56 346 TYR B C 1
ATOM 5667 O O . TYR B 1 346 ? -18.766 -21.969 -1.447 1 98.56 346 TYR B O 1
ATOM 5675 N N . GLU B 1 347 ? -20.281 -23.094 -2.527 1 98.75 347 GLU B N 1
ATOM 5676 C CA . GLU B 1 347 ? -21.125 -21.938 -2.773 1 98.75 347 GLU B CA 1
ATOM 5677 C C . GLU B 1 347 ? -21.578 -21.297 -1.464 1 98.75 347 GLU B C 1
ATOM 5679 O O . GLU B 1 347 ? -21.672 -20.078 -1.356 1 98.75 347 GLU B O 1
ATOM 5684 N N . GLU B 1 348 ? -21.859 -22.141 -0.512 1 98.44 348 GLU B N 1
ATOM 5685 C CA . GLU B 1 348 ? -22.266 -21.641 0.803 1 98.44 348 GLU B CA 1
ATOM 5686 C C . GLU B 1 348 ? -21.125 -20.875 1.473 1 98.44 348 GLU B C 1
ATOM 5688 O O . GLU B 1 348 ? -21.344 -19.797 2.029 1 98.44 348 GLU B O 1
ATOM 5693 N N . ILE B 1 349 ? -20 -21.469 1.422 1 98.25 349 ILE B N 1
ATOM 5694 C CA . ILE B 1 349 ? -18.828 -20.828 2.027 1 98.25 349 ILE B CA 1
ATOM 5695 C C . ILE B 1 349 ? -18.516 -19.516 1.311 1 98.25 349 ILE B C 1
ATOM 5697 O O . ILE B 1 349 ? -18.234 -18.5 1.954 1 98.25 349 ILE B O 1
ATOM 5701 N N . PHE B 1 350 ? -18.578 -19.531 -0.015 1 98.06 350 PHE B N 1
ATOM 5702 C CA . PHE B 1 350 ? -18.312 -18.344 -0.812 1 98.06 350 PHE B CA 1
ATOM 5703 C C . PHE B 1 350 ? -19.266 -17.219 -0.436 1 98.06 350 PHE B C 1
ATOM 5705 O O . PHE B 1 350 ? -18.844 -16.078 -0.207 1 98.06 350 PHE B O 1
ATOM 5712 N N . SER B 1 351 ? -20.531 -17.547 -0.366 1 97.62 351 SER B N 1
ATOM 5713 C CA . SER B 1 351 ? -21.562 -16.562 -0.046 1 97.62 351 SER B CA 1
ATOM 5714 C C . SER B 1 351 ? -21.359 -16 1.357 1 97.62 351 SER B C 1
ATOM 5716 O O . SER B 1 351 ? -21.531 -14.797 1.578 1 97.62 351 SER B O 1
ATOM 5718 N N . ALA B 1 352 ? -21 -16.859 2.277 1 96.81 352 ALA B N 1
ATOM 5719 C CA . ALA B 1 352 ? -20.75 -16.422 3.645 1 96.81 352 ALA B CA 1
ATOM 5720 C C . ALA B 1 352 ? -19.562 -15.445 3.693 1 96.81 352 ALA B C 1
ATOM 5722 O O . ALA B 1 352 ? -19.547 -14.523 4.512 1 96.81 352 ALA B O 1
ATOM 5723 N N . GLY B 1 353 ? -18.656 -15.68 2.777 1 95.06 353 GLY B N 1
ATOM 5724 C CA . GLY B 1 353 ? -17.469 -14.836 2.723 1 95.06 353 GLY B CA 1
ATOM 5725 C C . GLY B 1 353 ? -17.75 -13.438 2.217 1 95.06 353 GLY B C 1
ATOM 5726 O O . GLY B 1 353 ? -16.938 -12.531 2.387 1 95.06 353 GLY B O 1
ATOM 5727 N N . LEU B 1 354 ? -18.859 -13.211 1.588 1 95.62 354 LEU B N 1
ATOM 5728 C CA . LEU B 1 354 ? -19.219 -11.914 1.041 1 95.62 354 LEU B CA 1
ATOM 5729 C C . LEU B 1 354 ? -19.938 -11.062 2.088 1 95.62 354 LEU B C 1
ATOM 5731 O O . LEU B 1 354 ? -20.109 -9.859 1.897 1 95.62 354 LEU B O 1
ATOM 5735 N N . GLU B 1 355 ? -20.297 -11.672 3.18 1 95.12 355 GLU B N 1
ATOM 5736 C CA . GLU B 1 355 ? -20.969 -10.938 4.25 1 95.12 355 GLU B CA 1
ATOM 5737 C C . GLU B 1 355 ? -19.969 -10.312 5.211 1 95.12 355 GLU B C 1
ATOM 5739 O O . GLU B 1 355 ? -18.922 -10.906 5.504 1 95.12 355 GLU B O 1
ATOM 5744 N N . ASP B 1 356 ? -20.234 -9.094 5.641 1 94.56 356 ASP B N 1
ATOM 5745 C CA . ASP B 1 356 ? -19.422 -8.484 6.684 1 94.56 356 ASP B CA 1
ATOM 5746 C C . ASP B 1 356 ? -19.547 -9.258 7.996 1 94.56 356 ASP B C 1
ATOM 5748 O O . ASP B 1 356 ? -20.609 -9.781 8.312 1 94.56 356 ASP B O 1
ATOM 5752 N N . PRO B 1 357 ? -18.453 -9.305 8.695 1 94.06 357 PRO B N 1
ATOM 5753 C CA . PRO B 1 357 ? -18.562 -9.992 9.984 1 94.06 357 PRO B CA 1
ATOM 5754 C C . PRO B 1 357 ? -19.531 -9.312 10.945 1 94.06 357 PRO B C 1
ATOM 5756 O O . PRO B 1 357 ? -19.594 -8.086 10.992 1 94.06 357 PRO B O 1
ATOM 5759 N N . GLU B 1 358 ? -20.281 -10.172 11.648 1 95.38 358 GLU B N 1
ATOM 5760 C CA . GLU B 1 358 ? -21.125 -9.633 12.703 1 95.38 358 GLU B CA 1
ATOM 5761 C C . GLU B 1 358 ? -20.312 -9.211 13.914 1 95.38 358 GLU B C 1
ATOM 5763 O O . GLU B 1 358 ? -19.438 -9.961 14.375 1 95.38 358 GLU B O 1
ATOM 5768 N N . ASN B 1 359 ? -20.609 -8.031 14.406 1 96.5 359 ASN B N 1
ATOM 5769 C CA . ASN B 1 359 ? -19.859 -7.512 15.539 1 96.5 359 ASN B CA 1
ATOM 5770 C C . ASN B 1 359 ? -20.094 -8.344 16.797 1 96.5 359 ASN B C 1
ATOM 5772 O O . ASN B 1 359 ? -21.234 -8.703 17.109 1 96.5 359 ASN B O 1
ATOM 5776 N N . ASN B 1 360 ? -19.031 -8.711 17.516 1 97.19 360 ASN B N 1
ATOM 5777 C CA . ASN B 1 360 ? -19.062 -9.383 18.812 1 97.19 360 ASN B CA 1
ATOM 5778 C C . ASN B 1 360 ? -19.531 -10.828 18.703 1 97.19 360 ASN B C 1
ATOM 5780 O O . ASN B 1 360 ? -20.234 -11.328 19.578 1 97.19 360 ASN B O 1
ATOM 5784 N N . VAL B 1 361 ? -19.344 -11.398 17.594 1 97 361 VAL B N 1
ATOM 5785 C CA . VAL B 1 361 ? -19.578 -12.828 17.375 1 97 361 VAL B CA 1
ATOM 5786 C C . VAL B 1 361 ? -18.25 -13.523 17.094 1 97 361 VAL B C 1
ATOM 5788 O O . VAL B 1 361 ? -17.516 -13.125 16.172 1 97 361 VAL B O 1
ATOM 5791 N N . GLU B 1 362 ? -17.984 -14.484 17.812 1 96.81 362 GLU B N 1
ATOM 5792 C CA . GLU B 1 362 ? -16.734 -15.211 17.641 1 96.81 362 GLU B CA 1
ATOM 5793 C C . GLU B 1 362 ? -16.891 -16.344 16.625 1 96.81 362 GLU B C 1
ATOM 5795 O O . GLU B 1 362 ? -17.828 -17.125 16.703 1 96.81 362 GLU B O 1
ATOM 5800 N N . LEU B 1 363 ? -15.961 -16.375 15.688 1 97.12 363 LEU B N 1
ATOM 5801 C CA . LEU B 1 363 ? -15.945 -17.438 14.688 1 97.12 363 LEU B CA 1
ATOM 5802 C C . LEU B 1 363 ? -15.148 -18.641 15.188 1 97.12 363 LEU B C 1
ATOM 5804 O O . LEU B 1 363 ? -14.172 -18.484 15.93 1 97.12 363 LEU B O 1
ATOM 5808 N N . ILE B 1 364 ? -15.57 -19.828 14.797 1 95.5 364 ILE B N 1
ATOM 5809 C CA . ILE B 1 364 ? -14.891 -21.062 15.148 1 95.5 364 ILE B CA 1
ATOM 5810 C C . ILE B 1 364 ? -14.172 -21.625 13.922 1 95.5 364 ILE B C 1
ATOM 5812 O O . ILE B 1 364 ? -14.789 -21.797 12.867 1 95.5 364 ILE B O 1
ATOM 5816 N N . SER B 1 365 ? -12.93 -21.891 14.094 1 96.94 365 SER B N 1
ATOM 5817 C CA . SER B 1 365 ? -12.133 -22.391 12.984 1 96.94 365 SER B CA 1
ATOM 5818 C C . SER B 1 365 ? -11.922 -23.906 13.086 1 96.94 365 SER B C 1
ATOM 5820 O O . SER B 1 365 ? -11.758 -24.438 14.18 1 96.94 365 SER B O 1
ATOM 5822 N N . ASP B 1 366 ? -11.906 -24.594 11.992 1 96.38 366 ASP B N 1
ATOM 5823 C CA . ASP B 1 366 ? -11.578 -26.016 11.953 1 96.38 366 ASP B CA 1
ATOM 5824 C C . ASP B 1 366 ? -10.133 -26.219 11.492 1 96.38 366 ASP B C 1
ATOM 5826 O O . ASP B 1 366 ? -9.773 -27.312 11.062 1 96.38 366 ASP B O 1
ATOM 5830 N N . GLU B 1 367 ? -9.328 -25.188 11.523 1 93.81 367 GLU B N 1
ATOM 5831 C CA . GLU B 1 367 ? -7.922 -25.281 11.156 1 93.81 367 GLU B CA 1
ATOM 5832 C C . GLU B 1 367 ? -7.168 -26.219 12.094 1 93.81 367 GLU B C 1
ATOM 5834 O O . GLU B 1 367 ? -7.652 -26.531 13.188 1 93.81 367 GLU B O 1
ATOM 5839 N N . GLU B 1 368 ? -6.035 -26.609 11.617 1 94.19 368 GLU B N 1
ATOM 5840 C CA . GLU B 1 368 ? -5.148 -27.422 12.453 1 94.19 368 GLU B CA 1
ATOM 5841 C C . GLU B 1 368 ? -4.613 -26.609 13.625 1 94.19 368 GLU B C 1
ATOM 5843 O O . GLU B 1 368 ? -4.434 -25.391 13.523 1 94.19 368 GLU B O 1
ATOM 5848 N N . THR B 1 369 ? -4.273 -27.328 14.711 1 95.38 369 THR B N 1
ATOM 5849 C CA . THR B 1 369 ? -3.674 -26.688 15.875 1 95.38 369 THR B CA 1
ATOM 5850 C C . THR B 1 369 ? -2.383 -25.969 15.492 1 95.38 369 THR B C 1
ATOM 5852 O O . THR B 1 369 ? -1.559 -26.516 14.758 1 95.38 369 THR B O 1
ATOM 5855 N N . GLY B 1 370 ? -2.232 -24.703 15.969 1 95.5 370 GLY B N 1
ATOM 5856 C CA . GLY B 1 370 ? -1.026 -23.938 15.695 1 95.5 370 GLY B CA 1
ATOM 5857 C C . GLY B 1 370 ? -1.196 -22.938 14.57 1 95.5 370 GLY B C 1
ATOM 5858 O O . GLY B 1 370 ? -0.385 -22.016 14.43 1 95.5 370 GLY B O 1
ATOM 5859 N N . ARG B 1 371 ? -2.307 -23.047 13.82 1 96.94 371 ARG B N 1
ATOM 5860 C CA . ARG B 1 371 ? -2.557 -22.141 12.711 1 96.94 371 ARG B CA 1
ATOM 5861 C C . ARG B 1 371 ? -3.307 -20.891 13.18 1 96.94 371 ARG B C 1
ATOM 5863 O O . ARG B 1 371 ? -4.176 -20.984 14.055 1 96.94 371 ARG B O 1
ATOM 5870 N N . TYR B 1 372 ? -2.957 -19.828 12.656 1 98.56 372 TYR B N 1
ATOM 5871 C CA . TYR B 1 372 ? -3.697 -18.594 12.922 1 98.56 372 TYR B CA 1
ATOM 5872 C C . TYR B 1 372 ? -4.98 -18.547 12.102 1 98.56 372 TYR B C 1
ATOM 5874 O O . TYR B 1 372 ? -5.035 -19.078 10.984 1 98.56 372 TYR B O 1
ATOM 5882 N N . TYR B 1 373 ? -5.988 -17.969 12.648 1 98.62 373 TYR B N 1
ATOM 5883 C CA . TYR B 1 373 ? -7.254 -17.75 11.961 1 98.62 373 TYR B CA 1
ATOM 5884 C C . TYR B 1 373 ? -7.902 -16.438 12.398 1 98.62 373 TYR B C 1
ATOM 5886 O O . TYR B 1 373 ? -7.531 -15.875 13.43 1 98.62 373 TYR B O 1
ATOM 5894 N N . PHE B 1 374 ? -8.703 -15.859 11.539 1 98.38 374 PHE B N 1
ATOM 5895 C CA . PHE B 1 374 ? -9.555 -14.719 11.859 1 98.38 374 PHE B CA 1
ATOM 5896 C C . PHE B 1 374 ? -10.727 -15.141 12.742 1 98.38 374 PHE B C 1
ATOM 5898 O O . PHE B 1 374 ? -11.594 -15.891 12.305 1 98.38 374 PHE B O 1
ATOM 5905 N N . ALA B 1 375 ? -10.797 -14.609 13.883 1 98.44 375 ALA B N 1
ATOM 5906 C CA . ALA B 1 375 ? -11.758 -15.086 14.875 1 98.44 375 ALA B CA 1
ATOM 5907 C C . ALA B 1 375 ? -12.977 -14.18 14.945 1 98.44 375 ALA B C 1
ATOM 5909 O O . ALA B 1 375 ? -13.82 -14.32 15.836 1 98.44 375 ALA B O 1
ATOM 5910 N N . GLY B 1 376 ? -13.039 -13.188 14.023 1 98 376 GLY B N 1
ATOM 5911 C CA . GLY B 1 376 ? -14.156 -12.266 14.008 1 98 376 GLY B CA 1
ATOM 5912 C C . GLY B 1 376 ? -13.797 -10.875 14.492 1 98 376 GLY B C 1
ATOM 5913 O O . GLY B 1 376 ? -12.633 -10.469 14.414 1 98 376 GLY B O 1
ATOM 5914 N N . VAL B 1 377 ? -14.828 -10.039 14.789 1 97.81 377 VAL B N 1
ATOM 5915 C CA . VAL B 1 377 ? -14.594 -8.664 15.227 1 97.81 377 VAL B CA 1
ATOM 5916 C C . VAL B 1 377 ? -15.242 -8.438 16.594 1 97.81 377 VAL B C 1
ATOM 5918 O O . VAL B 1 377 ? -16.297 -8.992 16.875 1 97.81 377 VAL B O 1
ATOM 5921 N N . ARG B 1 378 ? -14.562 -7.723 17.438 1 97.44 378 ARG B N 1
ATOM 5922 C CA . ARG B 1 378 ? -15.086 -7.211 18.703 1 97.44 378 ARG B CA 1
ATOM 5923 C C . ARG B 1 378 ? -15.023 -5.688 18.734 1 97.44 378 ARG B C 1
ATOM 5925 O O . ARG B 1 378 ? -13.938 -5.102 18.75 1 97.44 378 ARG B O 1
ATOM 5932 N N . ASN B 1 379 ? -16.172 -4.965 18.812 1 95.94 379 ASN B N 1
ATOM 5933 C CA . ASN B 1 379 ? -16.234 -3.512 18.719 1 95.94 379 ASN B CA 1
ATOM 5934 C C . ASN B 1 379 ? -15.578 -2.998 17.438 1 95.94 379 ASN B C 1
ATOM 5936 O O . ASN B 1 379 ? -14.75 -2.084 17.484 1 95.94 379 ASN B O 1
ATOM 5940 N N . ASP B 1 380 ? -15.828 -3.705 16.344 1 96.19 380 ASP B N 1
ATOM 5941 C CA . ASP B 1 380 ? -15.367 -3.367 15 1 96.19 380 ASP B CA 1
ATOM 5942 C C . ASP B 1 380 ? -13.859 -3.572 14.867 1 96.19 380 ASP B C 1
ATOM 5944 O O . ASP B 1 380 ? -13.242 -3.086 13.922 1 96.19 380 ASP B O 1
ATOM 5948 N N . ILE B 1 381 ? -13.281 -4.246 15.891 1 96.94 381 ILE B N 1
ATOM 5949 C CA . ILE B 1 381 ? -11.852 -4.52 15.844 1 96.94 381 ILE B CA 1
ATOM 5950 C C . ILE B 1 381 ? -11.609 -5.98 15.469 1 96.94 381 ILE B C 1
ATOM 5952 O O . ILE B 1 381 ? -12.148 -6.887 16.109 1 96.94 381 ILE B O 1
ATOM 5956 N N . ARG B 1 382 ? -10.836 -6.238 14.523 1 97.38 382 ARG B N 1
ATOM 5957 C CA . ARG B 1 382 ? -10.555 -7.59 14.055 1 97.38 382 ARG B CA 1
ATOM 5958 C C . ARG B 1 382 ? -9.734 -8.359 15.086 1 97.38 382 ARG B C 1
ATOM 5960 O O . ARG B 1 382 ? -8.797 -7.816 15.68 1 97.38 382 ARG B O 1
ATOM 5967 N N . GLN B 1 383 ? -10.109 -9.648 15.273 1 97.94 383 GLN B N 1
ATOM 5968 C CA . GLN B 1 383 ? -9.438 -10.539 16.219 1 97.94 383 GLN B CA 1
ATOM 5969 C C . GLN B 1 383 ? -8.773 -11.711 15.5 1 97.94 383 GLN B C 1
ATOM 5971 O O . GLN B 1 383 ? -9.422 -12.422 14.727 1 97.94 383 GLN B O 1
ATOM 5976 N N . TYR B 1 384 ? -7.457 -11.883 15.727 1 98.25 384 TYR B N 1
ATOM 5977 C CA . TYR B 1 384 ? -6.73 -13.039 15.211 1 98.25 384 TYR B CA 1
ATOM 5978 C C . TYR B 1 384 ? -6.242 -13.93 16.359 1 98.25 384 TYR B C 1
ATOM 5980 O O . TYR B 1 384 ? -5.711 -13.43 17.344 1 98.25 384 TYR B O 1
ATOM 5988 N N . GLN B 1 385 ? -6.426 -15.234 16.172 1 97.88 385 GLN B N 1
ATOM 5989 C CA . GLN B 1 385 ? -6.074 -16.203 17.203 1 97.88 385 GLN B CA 1
ATOM 5990 C C . GLN B 1 385 ? -5.332 -17.391 16.625 1 97.88 385 GLN B C 1
ATOM 5992 O O . GLN B 1 385 ? -5.355 -17.609 15.406 1 97.88 385 GLN B O 1
ATOM 5997 N N . VAL B 1 386 ? -4.641 -18.062 17.438 1 96.75 386 VAL B N 1
ATOM 5998 C CA . VAL B 1 386 ? -4.004 -19.328 17.078 1 96.75 386 VAL B CA 1
ATOM 5999 C C . VAL B 1 386 ? -4.863 -20.5 17.547 1 96.75 386 VAL B C 1
ATOM 6001 O O . VAL B 1 386 ? -5.387 -20.484 18.656 1 96.75 386 VAL B O 1
ATOM 6004 N N . LYS B 1 387 ? -5.109 -21.391 16.703 1 95.44 387 LYS B N 1
ATOM 6005 C CA . LYS B 1 387 ? -5.926 -22.562 17.016 1 95.44 387 LYS B CA 1
ATOM 6006 C C . LYS B 1 387 ? -5.25 -23.438 18.062 1 95.44 387 LYS B C 1
ATOM 6008 O O . LYS B 1 387 ? -4.094 -23.828 17.891 1 95.44 387 LYS B O 1
#

Solvent-accessible surface area (backbone atoms only — not comparable to full-atom values): 36554 Å² total; per-residue (Å²): 136,53,36,21,39,41,43,72,17,63,32,59,49,61,27,28,35,46,34,54,61,48,20,54,76,65,74,42,64,40,54,55,38,48,61,65,35,28,32,54,25,26,21,43,52,44,76,32,48,44,35,52,28,30,36,40,43,1,38,60,68,46,53,86,78,50,68,61,87,32,46,46,36,36,33,28,10,24,32,58,69,78,33,46,19,29,33,56,24,36,60,35,36,54,75,70,66,52,60,45,50,31,46,59,30,20,30,26,20,15,26,25,7,24,57,54,34,47,58,49,40,50,42,49,22,72,77,34,56,81,28,27,23,40,31,25,7,14,15,65,42,45,43,47,84,95,41,92,52,36,83,36,22,9,21,24,12,30,20,35,32,36,22,50,69,32,45,34,26,36,48,48,86,70,70,18,43,42,37,49,69,48,80,34,30,39,21,44,67,90,45,86,40,46,46,66,39,65,71,60,33,52,52,50,50,46,52,50,47,53,53,17,51,52,48,32,25,62,75,68,74,50,55,69,74,67,42,57,27,58,38,38,37,30,62,37,40,36,60,33,49,55,44,51,52,61,62,38,57,92,53,56,68,67,50,37,51,45,39,50,51,31,36,58,24,16,37,51,50,39,18,51,26,26,9,11,51,17,15,19,32,55,41,16,44,50,20,23,68,68,59,36,90,81,50,64,63,35,33,33,36,40,38,43,50,9,43,24,31,40,31,38,22,39,40,28,27,33,28,73,68,28,68,78,66,56,56,61,68,60,55,50,47,53,63,68,70,33,44,80,42,54,65,69,55,45,53,52,35,53,56,56,51,66,50,78,78,55,72,67,40,78,53,84,72,87,67,59,79,72,38,48,28,34,32,35,22,54,86,78,36,81,39,76,44,67,76,135,52,37,21,38,40,44,72,16,64,31,58,48,61,25,27,36,47,36,55,60,48,20,54,76,66,74,42,64,40,54,55,40,49,62,64,36,28,32,54,25,26,21,43,51,44,77,32,48,45,34,53,28,30,34,40,45,1,37,60,67,46,54,87,78,52,69,59,87,33,46,46,37,37,33,28,8,26,34,54,70,78,32,44,19,29,32,57,23,36,58,36,38,55,76,70,65,53,60,44,52,32,46,59,30,20,31,27,21,16,25,26,8,24,57,54,35,47,58,50,38,52,42,49,23,73,76,35,58,83,26,27,24,39,30,24,7,15,14,62,43,46,44,46,84,96,42,93,51,34,82,38,22,9,22,24,12,30,20,36,32,35,23,50,69,31,45,34,27,36,49,48,87,70,68,18,42,42,35,49,67,48,79,33,30,38,20,45,67,90,45,86,39,46,47,68,40,65,70,60,34,52,52,50,51,46,53,50,47,54,52,18,50,52,49,34,27,62,75,66,75,50,56,69,73,67,41,56,28,58,40,39,37,28,62,37,42,35,63,32,50,57,44,49,52,60,62,39,57,91,53,56,69,67,48,37,52,44,40,51,51,30,36,59,23,15,36,51,51,38,17,51,27,27,8,10,50,17,16,20,32,55,42,14,44,50,22,24,70,69,59,35,89,80,49,62,63,36,35,34,36,40,38,44,50,9,44,24,31,40,31,38,22,38,40,29,28,33,28,73,66,27,69,79,68,55,56,61,67,60,55,50,46,53,63,69,68,32,44,79,43,52,67,68,54,45,52,50,36,52,55,56,50,66,51,78,78,57,71,68,42,78,54,84,71,87,67,59,78,72,37,49,27,35,32,36,22,53,90,77,36,79,39,76,44,66,74

InterPro domains:
  IPR011554 Hydroxymethylglutaryl-CoA synthase, prokaryotic [TIGR01835] (3-384)
  IPR013528 Hydroxymethylglutaryl-coenzyme A synthase, N-terminal [PF01154] (2-164)
  IPR013746 Hydroxymethylglutaryl-coenzyme A synthase, C-terminal domain [PF08540] (266-351)
  IPR016039 Thiolase-like [G3DSA:3.40.47.10] (3-362)
  IPR016039 Thiolase-like [G3DSA:3.40.47.10] (174-319)
  IPR016039 Thiolase-like [SSF53901] (2-166)
  IPR016039 Thiolase-like [SSF53901] (169-385)

Foldseek 3Di:
DFKDFAAKFKAFDQEKAALLLVCVVLVHDSCCLCPVQVAGIATFDFQFDFQLLQQLQRCVVCLVVDDLQQAAEEEEEEPDAPDPPDASRVVSCVSSVHDPNRHYHYAYFWLCRQVVVRVVQRVVCVVVQSHKYKGKFWAWAFADPSDPLPSQTFTMMMMTIMHHPHQFWTFDPDKFKDDDQDPQKDADPVHLHIDHPVVVVLVVQLVRLVRRVVVRCVVVVHALLLAQEEFEQPSTLVSVVVNLCVRCPPPDPVSNVRHVQLSVQLCVQCSLGGHGRNCRRVSSVLSSSARPDDDFQGKYWGWDFGPSTMIMITIITGHPPNNVSHDNVVSVCSSVSHDYDRPVRSNVSSVNNSDAFDEPQFDDDPDDAQRKTFGTHHPNHTDIDGD/DFKDFAAKFKAFDQEKAALCLVCVVLVHDSCCLCPVQVAGIATFDFQFDFQLLQQLQRCVVCLVVDDLQQAAEEEEEEPDAPDPPDGSRVVSCVSSVHDPNRHYHYAYFWQCRQVVVRVVQRVVCVVVQSHKYKTKFWYWAFADPSDPLVSQTFTMMMMTIMHHPHQFWTFDPDKFKDDDQDPQKDADPVHLHIDHPVVVVLVVQLVRLVRRVVVRCVVVVHALLLAQEEFEQPSTLVSVVVNLCVRCVPPDPVSNVRHVQLSVQLCVQCSLGGHRRNCRRVSSVLSSSARPDDDFQGKYWGWDFGPSTMIMITIITTHPPNNVSHDNVVSVCSRVSHDYDRPVRSNVSSVSNSDAFDEPQFDDDPDDAQRKTFGTHHPNHTDIDGD

Sequence (774 aa):
MKVGIDQIGYFTPNKYVDMVDLAHARNQDPNKFLIGIGQKKMSVADPTQDAVSMGINATLRYIDKIDKSKVGLLIFGTESSVDQSKSGSLFVKSALGLDPTVRAFEVKEACFGLTAGLMIAQDFVRLHPDQTAIVIGSDIARYGVNTAGEVTQGAGSVSLLISNNPRLLELNEGHSAYSEDINDFWRPNYSKTAKVDGKYSTQVYLDFFKHTFSAYKEQKNLETKDFAAIVYHLPFTKMGLKANRLAVEGTDEETNARLMDSFTAAKELNANVGNIYTGSLYLSLLSLLENGRLKAGDLVGLFSYGSGAMAEFYSANVVEGYEKQLDKVGDKALLDNRSKLSVAEYEEIFSAGLEDPENNVELISDEETGRYYFAGVRNDIRQYQVKMKVGIDQIGYFTPNKYVDMVDLAHARNQDPNKFLIGIGQKKMSVADPTQDAVSMGINATLRYIDKIDKSKVGLLIFGTESSVDQSKSGSLFVKSALGLDPTVRAFEVKEACFGLTAGLMIAQDFVRLHPDQTAIVIGSDIARYGVNTAGEVTQGAGSVSLLISNNPRLLELNEGHSAYSEDINDFWRPNYSKTAKVDGKYSTQVYLDFFKHTFSAYKEQKNLETKDFAAIVYHLPFTKMGLKANRLAVEGTDEETNARLMDSFTAAKELNANVGNIYTGSLYLSLLSLLENGRLKAGDLVGLFSYGSGAMAEFYSANVVEGYEKQLDKVGDKALLDNRSKLSVAEYEEIFSAGLEDPENNVELISDEETGRYYFAGVRNDIRQYQVK

Nearest PDB structures (foldseek):
  1xpk-assembly2_D  TM=9.587E-01  e=8.760E-54  Staphylococcus aureus
  1xpm-assembly2_C  TM=9.568E-01  e=4.154E-53  Staphylococcus aureus
  1tvz-assembly1_A  TM=9.550E-01  e=2.374E-52  Staphylococcus aureus
  4yxv-assembly1_A  TM=9.095E-01  e=2.001E-37  Bacillus subtilis subsp. subtilis str. 168
  4yxv-assembly1_B  TM=9.089E-01  e=6.951E-37  Bacillus subtilis subsp. subtilis str. 168

Organism: Lactobacillus johnsonii (strain FI9785) (NCBI:txid633699)

Secondary structure (DSSP, 8-state):
--EEEEEEEEE--SEEEEHHHHHHHTT--HHHHHTTT--SEEE---TT--HHHHHHHHHHTTGGGS-GGGEEEEEEE-SS-SBSSS-HHHHHHHHHT--TT-EEEEEEBTBTHHHHHHHHHHHHHHH-TT-EEEEEEEEEE---TTSTTGGG-EEEEEEEEEEES-SSEEEPS--EEEE----SEE-BTT-SS-EE-HHHHHHHHHHHHHHHHHHHHHHHT--GGG-SEEEE--SSHHHHHHHHHHHHTT--HHHHHHHHHHHHHHTHHHHHHB--GGGHHHHHHHHHHHHS---TT-EEEEEEEETTTEEEEEEEEEPTTGGGG--HHHHHHHHHTPEEEPHHHHHHHHHHHTSPPPBTEE----PPTT-EEEEEEETTEEEEEE-/--EEEEEEEEE--SEEEEHHHHHHHTT--HHIIIIII--SEEE---TT--HHHHHHHHHHTTGGGS-GGGEEEEEEE-SS-SBSSS-HHHHHHHHHT--TT-EEEEEEBTBTHHHHHHHHHHHHHHH-TT-EEEEEEEEEE---TTSTTGGG-EEEEEEEEEEES-SSEEEPS--EEEE----SEE-BTT-SS-EE-HHHHHHHHHHHHHHHHHHHHHHHT--GGG-SEEEE--SSHHHHHHHHHHHHTT--HHHHHHHHHHHHHHTHHHHHHB--GGGHHHHHHHHHHHHS---TT-EEEEEEEETTTEEEEEEEEEPTTGGGG--HHHHHHHHHTPEEEPHHHHHHHHHHHTSPPPBTEE----PPTT-EEEEEEETTEEEEEE-